Protein AF-A0A7V4EPI2-F1 (afdb_monomer)

Solvent-accessible surface area (backbone atoms only — not comparable to full-atom values): 36894 Å² total; per-residue (Å²): 138,93,73,84,90,75,85,79,84,76,85,52,30,55,74,44,76,36,77,64,45,60,61,44,45,19,70,70,49,56,83,72,74,60,51,23,31,26,38,36,37,37,51,74,43,51,79,69,50,49,53,57,45,43,39,54,25,17,39,75,66,67,20,45,60,53,47,76,43,59,75,68,53,87,70,15,37,59,67,63,22,52,54,42,33,57,54,36,59,75,54,56,45,48,27,40,37,22,39,24,44,56,33,42,45,27,32,43,42,51,24,36,42,16,66,37,57,74,74,45,77,78,88,41,68,70,67,80,88,57,77,56,52,52,31,36,25,30,56,36,55,40,14,73,15,48,41,22,13,26,54,37,62,35,30,37,78,90,80,71,45,76,46,64,35,40,30,78,82,52,30,23,54,26,21,43,47,26,29,69,59,37,40,80,53,52,55,68,54,51,34,19,23,39,28,25,18,46,36,34,12,54,28,14,47,49,12,72,51,47,41,75,69,35,38,54,31,11,43,49,15,36,36,31,37,58,64,15,46,64,48,31,58,76,36,44,74,39,55,63,28,38,36,39,28,38,53,15,6,36,30,6,14,39,12,18,55,55,16,41,40,15,56,23,52,13,40,15,53,24,39,23,75,75,64,67,40,56,55,24,48,32,16,33,58,35,32,30,50,44,47,50,73,36,36,91,84,33,20,66,51,30,25,53,45,14,50,31,57,68,47,86,49,84,93,51,53,46,65,55,24,19,46,48,29,32,50,51,52,42,46,53,37,46,76,50,71,44,60,76,20,40,46,73,59,70,45,56,81,75,46,47,57,59,26,46,66,43,19,78,68,31,76,37,38,77,26,28,75,64,84,73,50,74,70,53,43,50,52,50,46,50,38,44,34,74,39,59,67,61,79,52,92,76,50,80,78,76,61,72,72,67,70,70,76,75,75,84,88,83,92,78,96,80,82,94,76,81,86,79,90,65,97,62,80,73,65,91,60,55,72,69,45,45,53,60,56,50,47,53,45,51,50,59,40,55,68,35,65,75,29,31,53,49,44,39,72,62,42,49,28,40,26,43,34,32,37,51,97,90,45,99,62,65,51,33,40,30,41,38,11,66,78,90,44,78,46,81,27,54,87,66,81,47,79,85,56,60,31,33,44,35,28,36,41,52,50,48,51,29,44,39,65,68,72,46,60,66,69,60,31,40,76,70,58,51,32,42,77,46,63,58,67,68,58,55,62,66,44,48,74,50,50,54,66,40,36,59,52,38,50,50,53,49,52,50,30,74,76,71,44,76,76,68,83,65,74,75,77,69,77,81,44,67,67,55,51,49,52,49,54,48,60,44,49,58,55,45,58,64,36,66,80,26,34,53,55,38,36,73,63,46,51,26,38,28,42,34,31,36,56,96,89,42,96,62,64,50,33,42,36,34,35,21,61,40,90,72,64,43,74,41,70,56,88,66,92,76,76,55,58,30,37,40,38,30,41,51,67,55,52,51,32,43,44,69,68,75,50,59,66,71,61,33,42,75,71,59,58,35,41,74,48,63,54,62,68,63,62,60,67,43,50,78,40,49,53,71,41,39,62,52,40,56,61,50,66,74,74,107

Radius of gyration: 33.92 Å; Cα contacts (8 Å, |Δi|>4): 1256; chains: 1; bounding box: 104×70×61 Å

Foldseek 3Di:
DPDCVDADAQFDAAEAEDAVCLLQVLVVCLVLVFAEEEEQEEVVCVVVVSVVSNQVNNVVSNRHHLYYQYPQDDAAAPVSLLVLLVSCVVSVHQEYEFEEALSRLLSRLQNQQCNQVVNDRDFDEAPRPGQTRAYEYEHLALAQLQLAAQWHWHDYPVVLDITIYGHSNSHHNYYYYHLVSNLPPDLLRLLLRLLNLLQLLLQLLQFPQNDPQLVVLSLQLLLLSLPLSLVCNQHSNPSVSSSSSNSSSNSSNSRCNRRPGALQQLLLVQCCSPPVQPSSLSSLLLRLLLLLVCCVPRLQSLLSSLVSSVHPCVVPDSSLSSNNSSVSSLVSSVLSVGQLAVVSSVQDPVNLVSSLVRSLVDPSHPGRPDRDDSVRSSVSNVCRHVSARRPHPPRDPPDPVVVVVRDDDDDDDDDDDDDDDDPDDAPPDDLVLVCVLVVQLVVVLCPPVQLVVLLLVLLFKEKEWEDDPPDPGTWIWIWGNNPNGTDIDTPPPDDDGQKYKYAYSRLVLCVLLVNDDPVVCCVVVNIPMDHDPVSVVSSCVSCVVSSVVSVVSVVCCVVPNRDDDPDPPPPQALVNLLVLCVVLVVVQLVDCLQLVVLLVLQFWEKEWEDDPPYPGTWIWIWRSVDVSIDIDTDDDPGDGQKYKYAYPVLVLCVLLVVDDPVVCCVVVRIPMDHDVVSVVSSVVSRVVSSVVSVVSVVVD

Structure (mmCIF, N/CA/C/O backbone):
data_AF-A0A7V4EPI2-F1
#
_entry.id   AF-A0A7V4EPI2-F1
#
loop_
_atom_site.group_PDB
_atom_site.id
_atom_site.type_symbol
_atom_site.label_atom_id
_atom_site.label_alt_id
_atom_site.label_comp_id
_atom_site.label_asym_id
_atom_site.label_entity_id
_atom_site.label_seq_id
_atom_site.pdbx_PDB_ins_code
_atom_site.Cartn_x
_atom_site.Cartn_y
_atom_site.Cartn_z
_atom_site.occupancy
_atom_site.B_iso_or_equiv
_atom_site.auth_seq_id
_atom_site.auth_comp_id
_atom_site.auth_asym_id
_atom_site.auth_atom_id
_atom_site.pdbx_PDB_model_num
ATOM 1 N N . MET A 1 1 ? 10.705 19.035 -13.258 1.00 44.31 1 MET A N 1
ATOM 2 C CA . MET A 1 1 ? 9.799 20.156 -12.937 1.00 44.31 1 MET A CA 1
ATOM 3 C C . MET A 1 1 ? 10.474 20.885 -11.796 1.00 44.31 1 MET A C 1
ATOM 5 O O . MET A 1 1 ? 10.461 20.358 -10.695 1.00 44.31 1 MET A O 1
ATOM 9 N N . ASP A 1 2 ? 11.131 22.007 -12.091 1.00 43.03 2 ASP A N 1
ATOM 10 C CA . ASP A 1 2 ? 12.078 22.679 -11.179 1.00 43.03 2 ASP A CA 1
ATOM 11 C C . ASP A 1 2 ? 11.531 23.980 -10.570 1.00 43.03 2 ASP A C 1
ATOM 13 O O . ASP A 1 2 ? 12.292 24.810 -10.086 1.00 43.03 2 ASP A O 1
ATOM 17 N N . THR A 1 3 ? 10.214 24.184 -10.558 1.00 48.16 3 THR A N 1
ATOM 18 C CA . THR A 1 3 ? 9.613 25.374 -9.937 1.00 48.16 3 THR A CA 1
ATOM 19 C C . THR A 1 3 ? 8.324 24.988 -9.218 1.00 48.16 3 THR A C 1
ATOM 21 O O . THR A 1 3 ? 7.244 24.988 -9.806 1.00 48.16 3 THR A O 1
ATOM 24 N N . LEU A 1 4 ? 8.428 24.604 -7.944 1.00 59.19 4 LEU A N 1
ATOM 25 C CA . LEU A 1 4 ? 7.264 24.554 -7.058 1.00 59.19 4 LEU A CA 1
ATOM 26 C C . LEU A 1 4 ? 7.028 25.974 -6.527 1.00 59.19 4 LEU A C 1
ATOM 28 O O . LEU A 1 4 ? 7.555 26.326 -5.476 1.00 59.19 4 LEU A O 1
ATOM 32 N N . ASP A 1 5 ? 6.263 26.787 -7.262 1.00 70.56 5 ASP A N 1
ATOM 33 C CA . ASP A 1 5 ? 5.908 28.144 -6.811 1.00 70.56 5 ASP A CA 1
ATOM 34 C C . ASP A 1 5 ? 4.971 28.103 -5.582 1.00 70.56 5 ASP A C 1
ATOM 36 O O . ASP A 1 5 ? 5.038 28.983 -4.725 1.00 70.56 5 ASP A O 1
ATOM 40 N N . TYR A 1 6 ? 4.136 27.059 -5.446 1.00 81.56 6 TYR A N 1
ATOM 41 C CA . TYR A 1 6 ? 3.324 26.771 -4.255 1.00 81.56 6 TYR A CA 1
ATOM 42 C C . TYR A 1 6 ? 2.793 25.325 -4.278 1.00 81.56 6 TYR A C 1
ATOM 44 O O . TYR A 1 6 ? 2.317 24.860 -5.312 1.00 81.56 6 TYR A O 1
ATOM 52 N N . PHE A 1 7 ? 2.826 24.625 -3.139 1.00 86.81 7 PHE A N 1
ATOM 53 C CA . PHE A 1 7 ? 2.043 23.403 -2.921 1.00 86.81 7 PHE A CA 1
ATOM 54 C C . PHE A 1 7 ? 1.582 23.315 -1.462 1.00 86.81 7 PHE A C 1
ATOM 56 O O . PHE A 1 7 ? 2.270 23.786 -0.555 1.00 86.81 7 PHE A O 1
ATOM 63 N N . GLU A 1 8 ? 0.432 22.683 -1.242 1.00 87.31 8 GLU A N 1
ATOM 64 C CA . GLU A 1 8 ? -0.044 22.276 0.079 1.00 87.31 8 GLU A CA 1
ATOM 65 C C . GLU A 1 8 ? 0.098 20.756 0.202 1.00 87.31 8 GLU A C 1
ATOM 67 O O . GLU A 1 8 ? -0.164 20.022 -0.752 1.00 87.31 8 GLU A O 1
ATOM 72 N N . PHE A 1 9 ? 0.544 20.281 1.367 1.00 91.25 9 PHE A N 1
ATOM 73 C CA . PHE A 1 9 ? 0.585 18.856 1.674 1.00 91.25 9 PHE A CA 1
ATOM 74 C C . PHE A 1 9 ? -0.142 18.572 2.978 1.00 91.25 9 PHE A C 1
ATOM 76 O O . PHE A 1 9 ? 0.299 18.968 4.059 1.00 91.25 9 PHE A O 1
ATOM 83 N N . ILE A 1 10 ? -1.248 17.852 2.873 1.00 90.06 10 ILE A N 1
ATOM 84 C CA . ILE A 1 10 ? -2.094 17.488 3.995 1.00 90.06 10 ILE A CA 1
ATOM 85 C C . ILE A 1 10 ? -1.688 16.085 4.455 1.00 90.06 10 ILE A C 1
ATOM 87 O O . ILE A 1 10 ? -1.816 15.110 3.714 1.00 90.06 10 ILE A O 1
ATOM 91 N N . ALA A 1 11 ? -1.161 16.009 5.682 1.00 81.06 11 ALA A N 1
ATOM 92 C CA . ALA A 1 11 ? -0.516 14.828 6.266 1.00 81.06 11 ALA A CA 1
ATOM 93 C C . ALA A 1 11 ? -1.211 14.342 7.553 1.00 81.06 11 ALA A C 1
ATOM 95 O O . ALA A 1 11 ? -0.583 14.151 8.595 1.00 81.06 11 ALA A O 1
ATOM 96 N N . THR A 1 12 ? -2.526 14.180 7.504 1.00 77.81 12 THR A N 1
ATOM 97 C CA . THR A 1 12 ? -3.340 13.519 8.537 1.00 77.81 12 THR A CA 1
ATOM 98 C C . THR A 1 12 ? -3.816 12.173 7.971 1.00 77.81 12 THR A C 1
ATOM 100 O O . THR A 1 12 ? -3.836 12.031 6.749 1.00 77.81 12 THR A O 1
ATOM 103 N N . PRO A 1 13 ? -4.182 11.147 8.764 1.00 87.94 13 PRO A N 1
ATOM 104 C CA . PRO A 1 13 ? -4.423 11.077 10.213 1.00 87.94 13 PRO A CA 1
ATOM 105 C C . PRO A 1 13 ? -3.184 10.761 11.073 1.00 87.94 13 PRO A C 1
ATOM 107 O O . PRO A 1 13 ? -2.101 10.470 10.574 1.00 87.94 13 PRO A O 1
ATOM 110 N N . ARG A 1 14 ? -3.373 10.696 12.404 1.00 94.88 14 ARG A N 1
ATOM 111 C CA . ARG A 1 14 ? -2.478 9.912 13.276 1.00 94.88 14 ARG A CA 1
ATOM 112 C C . ARG A 1 14 ? -2.595 8.430 12.901 1.00 94.88 14 ARG A C 1
ATOM 114 O O . ARG A 1 14 ? -3.620 7.811 13.185 1.00 94.88 14 ARG A O 1
ATOM 121 N N . THR A 1 15 ? -1.535 7.850 12.352 1.00 96.38 15 THR A N 1
ATOM 122 C CA . THR A 1 15 ? -1.494 6.421 12.015 1.00 96.38 15 THR A CA 1
ATOM 123 C C . THR A 1 15 ? -1.046 5.580 13.211 1.00 96.38 15 THR A C 1
ATOM 125 O O . THR A 1 15 ? -0.020 5.845 13.840 1.00 96.38 15 THR A O 1
ATOM 128 N N . VAL A 1 16 ? -1.826 4.556 13.544 1.00 97.69 16 VAL A N 1
ATOM 129 C CA . VAL A 1 16 ? -1.518 3.532 14.547 1.00 97.69 16 VAL A CA 1
ATOM 130 C C . VAL A 1 16 ? -1.434 2.206 13.816 1.00 97.69 16 VAL A C 1
ATOM 132 O O . VAL A 1 16 ? -2.409 1.792 13.212 1.00 97.69 16 VAL A O 1
ATOM 135 N N . TYR A 1 17 ? -0.291 1.535 13.879 1.00 97.94 17 TYR A N 1
ATOM 136 C CA . TYR A 1 17 ? -0.099 0.230 13.256 1.00 97.94 17 TYR A CA 1
ATOM 137 C C . TYR A 1 17 ? 0.187 -0.829 14.314 1.00 97.94 17 TYR A C 1
ATOM 139 O O . TYR A 1 17 ? 0.906 -0.577 15.286 1.00 97.94 17 TYR A O 1
ATOM 147 N N . GLY A 1 18 ? -0.349 -2.025 14.109 1.00 96.12 18 GLY A N 1
ATOM 148 C CA . GLY A 1 18 ? 0.110 -3.207 14.821 1.00 96.12 18 GLY A CA 1
ATOM 149 C C . GLY A 1 18 ? -0.897 -4.351 14.770 1.00 96.12 18 GLY A C 1
ATOM 150 O O . GLY A 1 18 ? -2.098 -4.098 14.897 1.00 96.12 18 GLY A O 1
ATOM 151 N N . PRO A 1 19 ? -0.434 -5.607 14.657 1.00 96.56 19 PRO A N 1
ATOM 152 C CA . PRO A 1 19 ? -1.297 -6.770 14.814 1.00 96.56 19 PRO A CA 1
ATOM 153 C C . PRO A 1 19 ? -2.019 -6.771 16.167 1.00 96.56 19 PRO A C 1
ATOM 155 O O . PRO A 1 19 ? -1.379 -6.702 17.217 1.00 96.56 19 PRO A O 1
ATOM 158 N N . GLY A 1 20 ? -3.347 -6.878 16.158 1.00 95.88 20 GLY A N 1
ATOM 159 C CA . GLY A 1 20 ? -4.174 -6.812 17.370 1.00 95.88 20 GLY A CA 1
ATOM 160 C C . GLY A 1 20 ? -4.308 -5.402 17.955 1.00 95.88 20 GLY A C 1
ATOM 161 O O . GLY A 1 20 ? -4.715 -5.243 19.107 1.00 95.88 20 GLY A O 1
ATOM 162 N N . SER A 1 21 ? -3.953 -4.355 17.205 1.00 96.81 21 SER A N 1
ATOM 163 C CA . SER A 1 21 ? -4.138 -2.970 17.651 1.00 96.81 21 SER A CA 1
ATOM 164 C C . SER A 1 21 ? -5.609 -2.613 17.884 1.00 9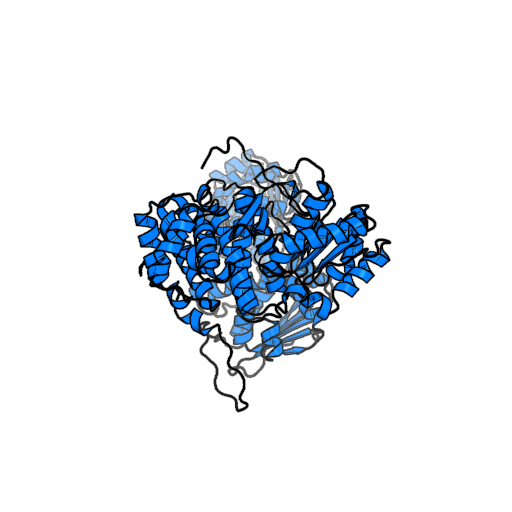6.81 21 SER A C 1
ATOM 166 O O . SER A 1 21 ? -5.870 -1.744 18.724 1.00 96.81 21 SER A O 1
ATOM 168 N N . LEU A 1 22 ? -6.558 -3.323 17.258 1.00 97.69 22 LEU A N 1
ATOM 169 C CA . LEU A 1 22 ? -7.993 -3.125 17.479 1.00 97.69 22 LEU A CA 1
ATOM 170 C C . LEU A 1 22 ? -8.400 -3.321 18.949 1.00 97.69 22 LEU A C 1
ATOM 172 O O . LEU A 1 22 ? -9.226 -2.574 19.468 1.00 97.69 22 LEU A O 1
ATOM 176 N N . GLU A 1 23 ? -7.774 -4.258 19.664 1.00 97.25 23 GLU A N 1
ATOM 177 C CA . GLU A 1 23 ? -8.071 -4.533 21.080 1.00 97.25 23 GLU A CA 1
ATOM 178 C C . GLU A 1 23 ? -7.789 -3.322 21.986 1.00 97.25 23 GLU A C 1
ATOM 180 O O . GLU A 1 23 ? -8.361 -3.183 23.070 1.00 97.25 23 GLU A O 1
ATOM 185 N N . ARG A 1 24 ? -6.930 -2.403 21.530 1.00 95.94 24 ARG A N 1
ATOM 186 C CA . ARG A 1 24 ? -6.535 -1.183 22.245 1.00 95.94 24 ARG A CA 1
ATOM 187 C C . ARG A 1 24 ? -7.193 0.074 21.676 1.00 95.94 24 ARG A C 1
ATOM 189 O O . ARG A 1 24 ? -6.768 1.180 22.021 1.00 95.94 24 ARG A O 1
ATOM 196 N N . ILE A 1 25 ? -8.216 -0.061 20.828 1.00 97.56 25 ILE A N 1
ATOM 197 C CA . ILE A 1 25 ? -8.854 1.080 20.162 1.00 97.56 25 ILE A CA 1
ATOM 198 C C . ILE A 1 25 ? -9.417 2.099 21.161 1.00 97.56 25 ILE A C 1
ATOM 200 O O . ILE A 1 25 ? -9.226 3.297 20.959 1.00 97.56 25 ILE A O 1
ATOM 204 N N . GLY A 1 26 ? -9.990 1.666 22.291 1.00 97.56 26 GLY A N 1
ATOM 205 C CA . GLY A 1 26 ? -10.435 2.580 23.348 1.00 97.56 26 GLY A CA 1
ATOM 206 C C . GLY A 1 26 ? -9.294 3.460 23.858 1.00 97.56 26 GLY A C 1
ATOM 207 O O . GLY A 1 26 ? -9.422 4.684 23.932 1.00 97.56 26 GLY A O 1
ATOM 208 N N . LYS A 1 27 ? -8.121 2.863 24.112 1.00 96.62 27 LYS A N 1
ATOM 209 C CA . LYS A 1 27 ? -6.938 3.597 24.584 1.00 96.62 27 LYS A CA 1
ATOM 210 C C . LYS A 1 27 ? -6.417 4.582 23.546 1.00 96.62 27 LYS A C 1
ATOM 212 O O . LYS A 1 27 ? -5.977 5.681 23.885 1.00 96.62 27 LYS A O 1
ATOM 217 N N . VAL A 1 28 ? -6.472 4.192 22.275 1.00 95.56 28 VAL A N 1
ATOM 218 C CA . VAL A 1 28 ? -6.109 5.048 21.141 1.00 95.56 28 VAL A CA 1
ATOM 219 C C . VAL A 1 28 ? -7.026 6.274 21.070 1.00 95.56 28 VAL A C 1
ATOM 221 O O . VAL A 1 28 ? -6.524 7.374 20.819 1.00 95.56 28 VAL A O 1
ATOM 224 N N . CYS A 1 29 ? -8.319 6.095 21.356 1.00 96.94 29 CYS A N 1
ATOM 225 C CA . CYS A 1 29 ? -9.355 7.126 21.275 1.00 96.94 29 CYS A CA 1
ATOM 226 C C . CYS A 1 29 ? -9.435 8.040 22.503 1.00 96.94 29 CYS A C 1
ATOM 228 O O . CYS A 1 29 ? -9.909 9.163 22.377 1.00 96.94 29 CYS A O 1
ATOM 230 N N . GLN A 1 30 ? -8.929 7.620 23.666 1.00 94.00 30 GLN A N 1
ATOM 231 C CA . GLN A 1 30 ? -9.030 8.373 24.927 1.00 94.00 30 GLN A CA 1
ATOM 232 C C . GLN A 1 30 ? -8.596 9.846 24.811 1.00 94.00 30 GLN A C 1
ATOM 234 O O . GLN A 1 30 ? -9.195 10.726 25.426 1.00 94.00 30 GLN A O 1
ATOM 239 N N . ARG A 1 31 ? -7.562 10.135 24.008 1.00 90.81 31 ARG A N 1
ATOM 240 C CA . ARG A 1 31 ? -7.035 11.499 23.821 1.00 90.81 31 ARG A CA 1
ATOM 241 C C . ARG A 1 31 ? -7.936 12.411 22.979 1.00 90.81 31 ARG A C 1
ATOM 243 O O . ARG A 1 31 ? -7.674 13.606 22.938 1.00 90.81 31 ARG A O 1
ATOM 250 N N . LEU A 1 32 ? -8.963 11.871 22.320 1.00 94.50 32 LEU A N 1
ATOM 251 C CA . LEU A 1 32 ? -9.921 12.649 21.528 1.00 94.50 32 LEU A CA 1
ATOM 252 C C . LEU A 1 32 ? -10.940 13.394 22.406 1.00 94.50 32 LEU A C 1
ATOM 254 O O . LEU A 1 32 ? -11.587 14.314 21.925 1.00 94.50 32 LEU A O 1
ATOM 258 N N . GLY A 1 33 ? -11.079 13.024 23.687 1.00 93.81 33 GLY A N 1
ATOM 259 C CA . GLY A 1 33 ? -11.971 13.706 24.637 1.00 93.81 33 GLY A CA 1
ATOM 260 C C . GLY A 1 33 ? -13.467 13.409 24.463 1.00 93.81 33 GLY A C 1
ATOM 261 O O . GLY A 1 33 ? -14.280 13.956 25.204 1.00 93.81 33 GLY A O 1
ATOM 262 N N . CYS A 1 34 ? -13.822 12.530 23.527 1.00 95.62 34 CYS A N 1
ATOM 263 C CA . CYS A 1 34 ? -15.186 12.092 23.236 1.00 95.62 34 CYS A CA 1
ATOM 264 C C . CYS A 1 34 ? -15.702 11.065 24.262 1.00 95.62 34 CYS A C 1
ATOM 266 O O . CYS A 1 34 ? -14.928 10.487 25.033 1.00 95.62 34 CYS A O 1
ATOM 268 N N . LYS A 1 35 ? -17.020 10.852 24.303 1.00 96.75 35 LYS A N 1
ATOM 269 C CA . LYS A 1 35 ? -17.713 9.985 25.275 1.00 96.75 35 LYS A CA 1
ATOM 270 C C . LYS A 1 35 ? -18.731 9.037 24.660 1.00 96.75 35 LYS A C 1
ATOM 272 O O . LYS A 1 35 ? -19.062 8.040 25.298 1.00 96.75 35 LYS A O 1
ATOM 277 N N . LYS A 1 36 ? -19.237 9.336 23.469 1.00 97.94 36 LYS A N 1
ATOM 278 C CA . LYS A 1 36 ? -20.330 8.616 22.813 1.00 97.94 36 LYS A CA 1
ATOM 279 C C . LYS A 1 36 ? -19.907 8.187 21.404 1.00 97.94 36 LYS A C 1
ATOM 281 O O . LYS A 1 36 ? -20.398 8.759 20.425 1.00 97.94 36 LYS A O 1
ATOM 286 N N . PRO A 1 37 ? -19.011 7.190 21.283 1.00 98.38 37 PRO A N 1
ATOM 287 C CA . PRO A 1 37 ? -18.646 6.643 19.988 1.00 98.38 37 PRO A CA 1
ATOM 288 C C . PRO A 1 37 ? -19.827 5.949 19.326 1.00 98.38 37 PRO A C 1
ATOM 290 O O . PRO A 1 37 ? -20.498 5.127 19.946 1.00 98.38 37 PRO A O 1
ATOM 293 N N . PHE A 1 38 ? -20.038 6.247 18.050 1.00 98.81 38 PHE A N 1
ATOM 294 C CA . PHE A 1 38 ? -20.981 5.533 17.201 1.00 98.81 38 PHE A CA 1
ATOM 295 C C . PHE A 1 38 ? -20.210 4.677 16.194 1.00 98.81 38 PHE A C 1
ATOM 297 O O . PHE A 1 38 ? -19.299 5.159 15.512 1.00 98.81 38 PHE A O 1
ATOM 304 N N . LEU A 1 39 ? -20.537 3.390 16.152 1.00 98.69 39 LEU A N 1
ATOM 305 C CA . LEU A 1 39 ? -19.824 2.396 15.362 1.00 98.69 39 LEU A CA 1
ATOM 306 C C . LEU A 1 39 ? -20.445 2.289 13.965 1.00 98.69 39 LEU A C 1
ATOM 308 O O . LEU A 1 39 ? -21.650 2.129 13.825 1.00 98.69 39 LEU A O 1
ATOM 312 N N . VAL A 1 40 ? -19.623 2.349 12.925 1.00 98.75 40 VAL A N 1
ATOM 313 C CA . VAL A 1 40 ? -19.994 2.067 11.536 1.00 98.75 40 VAL A CA 1
ATOM 314 C C . VAL A 1 40 ? -19.200 0.839 11.114 1.00 98.75 40 VAL A C 1
ATOM 316 O O . VAL A 1 40 ? -17.976 0.903 11.026 1.00 98.75 40 VAL A O 1
ATOM 319 N N . ILE A 1 41 ? -19.859 -0.300 10.927 1.00 98.12 41 ILE A N 1
ATOM 320 C CA . ILE A 1 41 ? -19.158 -1.580 10.793 1.00 98.12 41 ILE A CA 1
ATOM 321 C C . ILE A 1 41 ? -19.787 -2.493 9.746 1.00 98.12 41 ILE A C 1
ATOM 323 O O . ILE A 1 41 ? -21.002 -2.719 9.721 1.00 98.12 41 ILE A O 1
ATOM 327 N N . ASP A 1 42 ? -18.927 -3.058 8.900 1.00 94.69 42 ASP A N 1
ATOM 328 C CA . ASP A 1 42 ? -19.321 -4.060 7.917 1.00 94.69 42 ASP A CA 1
ATOM 329 C C . ASP A 1 42 ? -19.896 -5.310 8.593 1.00 94.69 42 ASP A C 1
ATOM 331 O O . ASP A 1 42 ? -19.356 -5.824 9.578 1.00 94.69 42 ASP A O 1
ATOM 335 N N . ARG A 1 43 ? -20.990 -5.836 8.029 1.00 94.00 43 ARG A N 1
ATOM 336 C CA . ARG A 1 43 ? -21.769 -6.926 8.637 1.00 94.00 43 ARG A CA 1
ATOM 337 C C . ARG A 1 43 ? -20.935 -8.176 8.923 1.00 94.00 43 ARG A C 1
ATOM 339 O O . ARG A 1 43 ? -21.087 -8.786 9.975 1.00 94.00 43 ARG A O 1
ATOM 346 N N . VAL A 1 44 ? -19.988 -8.492 8.040 1.00 92.06 44 VAL A N 1
ATOM 347 C CA . VAL A 1 44 ? -19.073 -9.633 8.199 1.00 92.06 44 VAL A CA 1
ATOM 348 C C . VAL A 1 44 ? -18.259 -9.569 9.500 1.00 92.06 44 VAL A C 1
ATOM 350 O O . VAL A 1 44 ? -17.964 -10.605 10.091 1.00 92.06 44 VAL A O 1
ATOM 353 N N . PHE A 1 45 ? -17.936 -8.370 9.993 1.00 95.06 45 PHE A N 1
ATOM 354 C CA . PHE A 1 45 ? -17.179 -8.192 11.234 1.00 95.06 45 PHE A CA 1
ATOM 355 C C . PHE A 1 45 ? -18.068 -8.215 12.477 1.00 95.06 45 PHE A C 1
ATOM 357 O O . PHE A 1 45 ? -17.612 -8.657 13.532 1.00 95.06 45 PHE A O 1
ATOM 364 N N . VAL A 1 46 ? -19.336 -7.814 12.351 1.00 95.81 46 VAL A N 1
ATOM 365 C CA . VAL A 1 46 ? -20.355 -8.026 13.394 1.00 95.81 46 VAL A CA 1
ATOM 366 C C . VAL A 1 46 ? -20.603 -9.520 13.581 1.00 95.81 46 VAL A C 1
ATOM 368 O O . VAL A 1 46 ? -20.533 -10.028 14.696 1.00 95.81 46 VAL A O 1
ATOM 371 N N . ASP A 1 47 ? -20.808 -10.250 12.485 1.00 94.19 47 ASP A N 1
ATOM 372 C CA . ASP A 1 47 ? -21.047 -11.695 12.527 1.00 94.19 47 ASP A CA 1
ATOM 373 C C . ASP A 1 47 ? -19.829 -12.458 13.097 1.00 94.19 47 ASP A C 1
ATOM 375 O O . ASP A 1 47 ? -19.984 -13.497 13.739 1.00 94.19 47 ASP A O 1
ATOM 379 N N . ALA A 1 48 ? -18.618 -11.907 12.936 1.00 93.88 48 ALA A N 1
ATOM 380 C CA . ALA A 1 48 ? -17.381 -12.407 13.541 1.00 93.88 48 ALA A CA 1
ATOM 381 C C . ALA A 1 48 ? -17.151 -11.959 15.006 1.00 93.88 48 ALA A C 1
ATOM 383 O O . ALA A 1 48 ? -16.141 -12.332 15.604 1.00 93.88 48 ALA A O 1
ATOM 384 N N . GLY A 1 49 ? -18.044 -11.155 15.596 1.00 96.44 49 GLY A N 1
ATOM 385 C CA . GLY A 1 49 ? -17.945 -10.665 16.979 1.00 96.44 49 GLY A CA 1
ATOM 386 C C . GLY A 1 49 ? -16.902 -9.563 17.204 1.00 96.44 49 GLY A C 1
ATOM 387 O O . GLY A 1 49 ? -16.482 -9.323 18.340 1.00 96.44 49 GLY A O 1
ATOM 388 N N . THR A 1 50 ? -16.452 -8.907 16.133 1.00 96.94 50 THR A N 1
ATOM 389 C CA . THR A 1 50 ? -15.434 -7.841 16.180 1.00 96.94 50 THR A CA 1
ATOM 390 C C . THR A 1 50 ? -15.989 -6.553 16.796 1.00 96.94 50 THR A C 1
ATOM 392 O O . THR A 1 50 ? -15.271 -5.836 17.495 1.00 96.94 50 THR A O 1
ATOM 395 N N . ASP A 1 51 ? -17.281 -6.288 16.603 1.00 97.19 51 ASP A N 1
ATOM 396 C CA . ASP A 1 51 ? -18.043 -5.233 17.280 1.00 97.19 51 ASP A CA 1
ATOM 397 C C . ASP A 1 51 ? -17.881 -5.309 18.807 1.00 97.19 51 ASP A C 1
ATOM 399 O O . ASP A 1 51 ? -17.536 -4.314 19.444 1.00 97.19 51 ASP A O 1
ATOM 403 N N . LYS A 1 52 ? -17.981 -6.508 19.390 1.00 98.12 52 LYS A N 1
ATOM 404 C CA . LYS A 1 52 ? -17.835 -6.714 20.841 1.00 98.12 52 LYS A CA 1
ATOM 405 C C . LYS A 1 52 ? -16.431 -6.414 21.357 1.00 98.12 52 LYS A C 1
ATOM 407 O O . LYS A 1 52 ? -16.274 -5.982 22.500 1.00 98.12 52 LYS A O 1
ATOM 412 N N . ILE A 1 53 ? -15.401 -6.639 20.538 1.00 97.81 53 ILE A N 1
ATOM 413 C CA . ILE A 1 53 ? -14.013 -6.283 20.877 1.00 97.81 53 ILE A CA 1
ATOM 414 C C . ILE A 1 53 ? -13.897 -4.760 21.001 1.00 97.81 53 ILE A C 1
ATOM 416 O O . ILE A 1 53 ? -13.342 -4.260 21.984 1.00 97.81 53 ILE A O 1
ATOM 420 N N . ILE A 1 54 ? -14.469 -4.030 20.039 1.00 98.12 54 ILE A N 1
ATOM 421 C CA . ILE A 1 54 ? -14.495 -2.565 20.035 1.00 98.12 54 ILE A CA 1
ATOM 422 C C . ILE A 1 54 ? -15.296 -2.045 21.230 1.00 98.12 54 ILE A C 1
ATOM 424 O O . ILE A 1 54 ? -14.777 -1.229 21.990 1.00 98.12 54 ILE A O 1
ATOM 428 N N . GLU A 1 55 ? -16.514 -2.548 21.443 1.00 98.31 55 GLU A N 1
ATOM 429 C CA . GLU A 1 55 ? -17.383 -2.162 22.561 1.00 98.31 55 GLU A CA 1
ATOM 430 C C . GLU A 1 55 ? -16.687 -2.342 23.911 1.00 98.31 55 GLU A C 1
ATOM 432 O O . GLU A 1 55 ? -16.658 -1.417 24.725 1.00 98.31 55 GLU A O 1
ATOM 437 N N . LYS A 1 56 ? -16.061 -3.505 24.133 1.00 98.44 56 LYS A N 1
ATOM 438 C CA . LYS A 1 56 ? -15.315 -3.798 25.362 1.00 98.44 56 LYS A CA 1
ATOM 439 C C . LYS A 1 56 ? -14.135 -2.843 25.549 1.00 98.44 56 LYS A C 1
ATOM 441 O O . LYS A 1 56 ? -13.948 -2.319 26.648 1.00 98.44 56 LYS A O 1
ATOM 446 N N . SER A 1 57 ? -13.342 -2.624 24.500 1.00 98.12 57 SER A N 1
ATOM 447 C CA . SER A 1 57 ? -12.171 -1.737 24.541 1.00 98.12 57 SER A CA 1
ATOM 448 C C . SER A 1 57 ? -12.573 -0.288 24.839 1.00 98.12 57 SER A C 1
ATOM 450 O O . SER A 1 57 ? -11.968 0.375 25.678 1.00 98.12 57 SER A O 1
ATOM 452 N N . MET A 1 58 ? -13.639 0.190 24.199 1.00 98.12 58 MET A N 1
ATOM 453 C CA . MET A 1 58 ? -14.177 1.539 24.369 1.00 98.12 58 MET A CA 1
ATOM 454 C C . MET A 1 58 ? -14.798 1.754 25.757 1.00 98.12 58 MET A C 1
ATOM 456 O O . MET A 1 58 ? -14.521 2.759 26.418 1.00 98.12 58 MET A O 1
ATOM 460 N N . ALA A 1 59 ? -15.579 0.788 26.249 1.00 97.81 59 ALA A N 1
ATOM 461 C CA . ALA A 1 59 ? -16.180 0.842 27.580 1.00 97.81 59 ALA A CA 1
ATOM 462 C C . ALA A 1 59 ? -15.127 0.885 28.700 1.00 97.81 59 ALA A C 1
ATOM 464 O O . ALA A 1 59 ? -15.311 1.612 29.677 1.00 97.81 59 ALA A O 1
ATOM 465 N N . ALA A 1 60 ? -14.003 0.174 28.543 1.00 97.75 60 ALA A N 1
ATOM 466 C CA . ALA A 1 60 ? -12.902 0.176 29.511 1.00 97.75 60 ALA A CA 1
ATOM 467 C C . ALA A 1 60 ? -12.273 1.568 29.719 1.00 97.75 60 ALA A C 1
ATOM 469 O O . ALA A 1 60 ? -11.744 1.850 30.791 1.00 97.75 60 ALA A O 1
ATOM 470 N N . GLU A 1 61 ? -12.376 2.458 28.730 1.00 97.88 61 GLU A N 1
ATOM 471 C CA . GLU A 1 61 ? -11.891 3.842 28.811 1.00 97.88 61 GLU A CA 1
ATOM 472 C C . GLU A 1 61 ? -13.026 4.855 29.079 1.00 97.88 61 GLU A C 1
ATOM 474 O O . GLU A 1 61 ? -12.837 6.067 28.945 1.00 97.88 61 GLU A O 1
ATOM 479 N N . GLY A 1 62 ? -14.213 4.376 29.473 1.00 96.88 62 GLY A N 1
ATOM 480 C CA . GLY A 1 62 ? -15.365 5.214 29.815 1.00 96.88 62 GLY A CA 1
ATOM 481 C C . GLY A 1 62 ? -16.053 5.862 28.609 1.00 96.88 62 GLY A C 1
ATOM 482 O O . GLY A 1 62 ? -16.598 6.959 28.745 1.00 96.88 62 GLY A O 1
ATOM 483 N N . MET A 1 63 ? -16.002 5.211 27.443 1.00 97.88 63 MET A N 1
ATOM 484 C CA . MET A 1 63 ? -16.621 5.654 26.186 1.00 97.88 63 MET A CA 1
ATOM 485 C C . MET A 1 63 ? -17.535 4.555 25.609 1.00 97.88 63 MET A C 1
ATOM 487 O O . MET A 1 63 ? -17.248 4.039 24.536 1.00 97.88 63 MET A O 1
ATOM 491 N N . PRO A 1 64 ? -18.594 4.102 26.303 1.00 97.69 64 PRO A N 1
ATOM 492 C CA . PRO A 1 64 ? -19.444 3.029 25.782 1.00 97.69 64 PRO A CA 1
ATOM 493 C C . PRO A 1 64 ? -20.042 3.406 24.417 1.00 97.69 64 PRO A C 1
ATOM 495 O O . PRO A 1 64 ? -20.502 4.534 24.229 1.00 97.69 64 PRO A O 1
ATOM 498 N N . VAL A 1 65 ? -20.046 2.456 23.475 1.00 98.38 65 VAL A N 1
ATOM 499 C CA . VAL A 1 65 ? -20.634 2.650 22.140 1.00 98.38 65 VAL A CA 1
ATOM 500 C C . VAL A 1 65 ? -22.114 3.014 22.283 1.00 98.38 65 VAL A C 1
ATOM 502 O O . VAL A 1 65 ? -22.867 2.320 22.962 1.00 98.38 65 VAL A O 1
ATOM 505 N N . CYS A 1 66 ? -22.519 4.137 21.685 1.00 98.25 66 CYS A N 1
ATOM 506 C CA . CYS A 1 66 ? -23.861 4.709 21.832 1.00 98.25 66 CYS A CA 1
ATOM 507 C C . CYS A 1 66 ? -24.851 4.226 20.761 1.00 98.25 66 CYS A C 1
ATOM 509 O O . CYS A 1 66 ? -26.057 4.411 20.908 1.00 98.25 66 CYS A O 1
ATOM 511 N N . GLY A 1 67 ? -24.346 3.600 19.699 1.00 98.12 67 GLY A N 1
ATOM 512 C CA . GLY A 1 67 ? -25.125 3.017 18.617 1.00 98.12 67 GLY A CA 1
ATOM 513 C C . GLY A 1 67 ? -24.216 2.431 17.541 1.00 98.12 67 GLY A C 1
ATOM 514 O O . GLY A 1 67 ? -23.026 2.749 17.485 1.00 98.12 67 GLY A O 1
ATOM 515 N N . THR A 1 68 ? -24.797 1.583 16.695 1.00 98.25 68 THR A N 1
ATOM 516 C CA . THR A 1 68 ? -24.081 0.882 15.629 1.00 98.25 68 THR A CA 1
ATOM 517 C C . THR A 1 68 ? -24.888 0.934 14.339 1.00 98.25 68 THR A C 1
ATOM 519 O O . THR A 1 68 ? -26.049 0.526 14.313 1.00 98.25 68 THR A O 1
ATOM 522 N N . LEU A 1 69 ? -24.257 1.390 13.260 1.00 98.38 69 LEU A N 1
ATOM 523 C CA . LEU A 1 69 ? -24.729 1.242 11.892 1.00 98.38 69 LEU A CA 1
ATOM 524 C C . LEU A 1 69 ? -24.022 0.052 11.241 1.00 98.38 69 LEU A C 1
ATOM 526 O O . LEU A 1 69 ? -22.796 -0.052 11.262 1.00 98.38 69 LEU A O 1
ATOM 530 N N . THR A 1 70 ? -24.815 -0.819 10.630 1.00 95.94 70 THR A N 1
ATOM 531 C CA . THR A 1 70 ? -24.344 -1.970 9.858 1.00 95.94 70 THR A CA 1
ATOM 532 C C . THR A 1 70 ? -25.140 -2.097 8.556 1.00 95.94 70 THR A C 1
ATOM 534 O O . THR A 1 70 ? -25.925 -1.206 8.221 1.00 95.94 70 THR A O 1
ATOM 537 N N . ASP A 1 71 ? -24.929 -3.194 7.827 1.00 91.88 71 ASP A N 1
ATOM 538 C CA . ASP A 1 71 ? -25.524 -3.480 6.519 1.00 91.88 71 ASP A CA 1
ATOM 539 C C . ASP A 1 71 ? -25.171 -2.405 5.467 1.00 91.88 71 ASP A C 1
ATOM 541 O O . ASP A 1 71 ? -26.018 -1.966 4.685 1.00 91.88 71 ASP A O 1
ATOM 545 N N . ILE A 1 72 ? -23.903 -1.965 5.461 1.00 94.75 72 ILE A N 1
ATOM 546 C CA . ILE A 1 72 ? -23.376 -1.028 4.463 1.00 94.75 72 ILE A CA 1
ATOM 547 C C . ILE A 1 72 ? -23.350 -1.717 3.083 1.00 94.75 72 ILE A C 1
ATOM 549 O O . ILE A 1 72 ? -22.785 -2.805 2.950 1.00 94.75 72 ILE A O 1
ATOM 553 N N . PRO A 1 73 ? -23.962 -1.123 2.041 1.00 89.19 73 PRO A N 1
ATOM 554 C CA . PRO A 1 73 ? -23.929 -1.683 0.700 1.00 89.19 73 PRO A CA 1
ATOM 555 C C . PRO A 1 73 ? -22.541 -1.518 0.055 1.00 89.19 73 PRO A C 1
ATOM 557 O O . PRO A 1 73 ? -21.835 -0.544 0.337 1.00 89.19 73 PRO A O 1
ATOM 560 N N . PRO A 1 74 ? -22.163 -2.409 -0.881 1.00 82.12 74 PRO A N 1
ATOM 561 C CA . PRO A 1 74 ? -21.068 -2.131 -1.803 1.00 82.12 74 PRO A CA 1
ATOM 562 C C . PRO A 1 74 ? -21.356 -0.830 -2.558 1.00 82.12 74 PRO A C 1
ATOM 564 O O . PRO A 1 74 ? -22.471 -0.656 -3.047 1.00 82.12 74 PRO A O 1
ATOM 567 N N . ASP A 1 75 ? -20.359 0.051 -2.672 1.00 79.12 75 ASP A N 1
ATOM 568 C CA . ASP A 1 75 ? -20.538 1.433 -3.137 1.00 79.12 75 ASP A CA 1
ATOM 569 C C . ASP A 1 75 ? -21.548 2.211 -2.264 1.00 79.12 75 ASP A C 1
ATOM 571 O O . ASP A 1 75 ? -22.710 2.372 -2.642 1.00 79.12 75 ASP A O 1
ATOM 575 N N . SER A 1 76 ? -21.069 2.706 -1.110 1.00 87.12 76 SER A N 1
ATOM 576 C CA . SER A 1 76 ? -21.778 3.600 -0.171 1.00 87.12 76 SER A CA 1
ATOM 577 C C . SER A 1 76 ? -22.759 4.542 -0.869 1.00 87.12 76 SER A C 1
ATOM 579 O O . SER A 1 76 ? -22.415 5.138 -1.889 1.00 87.12 76 SER A O 1
ATOM 581 N N . ASP A 1 77 ? -23.955 4.730 -0.311 1.00 91.81 77 ASP A N 1
ATOM 582 C CA . ASP A 1 77 ? -25.004 5.554 -0.913 1.00 91.81 77 ASP A CA 1
ATOM 583 C C . ASP A 1 77 ? -25.619 6.580 0.055 1.00 91.81 77 ASP A C 1
ATOM 585 O O . ASP A 1 77 ? -25.417 6.544 1.269 1.00 91.81 77 ASP A O 1
ATOM 589 N N . LEU A 1 78 ? -26.372 7.535 -0.497 1.00 92.62 78 LEU A N 1
ATOM 590 C CA . LEU A 1 78 ? -27.021 8.588 0.293 1.00 92.62 78 LEU A CA 1
ATOM 591 C C . LEU A 1 78 ? -28.062 8.053 1.294 1.00 92.62 78 LEU A C 1
ATOM 593 O O . LEU A 1 78 ? -28.277 8.676 2.336 1.00 92.62 78 LEU A O 1
ATOM 597 N N . GLU A 1 79 ? -28.705 6.919 1.004 1.00 93.69 79 GLU A N 1
ATOM 598 C CA . GLU A 1 79 ? -29.765 6.349 1.846 1.00 93.69 79 GLU A CA 1
ATOM 599 C C . GLU A 1 79 ? -29.169 5.782 3.139 1.00 93.69 79 GLU A C 1
ATOM 601 O O . GLU A 1 79 ? -29.645 6.103 4.233 1.00 93.69 79 GLU A O 1
ATOM 606 N N . ILE A 1 80 ? -28.094 4.989 3.034 1.00 95.69 80 ILE A N 1
ATOM 607 C CA . ILE A 1 80 ? -27.419 4.408 4.203 1.00 95.69 80 ILE A CA 1
ATOM 608 C C . ILE A 1 80 ? -26.781 5.491 5.077 1.00 95.69 80 ILE A C 1
ATOM 610 O O . ILE A 1 80 ? -26.842 5.404 6.304 1.00 95.69 80 ILE A O 1
ATOM 614 N N . ILE A 1 81 ? -26.237 6.545 4.463 1.00 96.50 81 ILE A N 1
ATOM 615 C CA . ILE A 1 81 ? -25.649 7.680 5.181 1.00 96.50 81 ILE A CA 1
ATOM 616 C C . ILE A 1 81 ? -26.727 8.459 5.938 1.00 96.50 81 ILE A C 1
ATOM 618 O O . ILE A 1 81 ? -26.547 8.746 7.121 1.00 96.50 81 ILE A O 1
ATOM 622 N N . SER A 1 82 ? -27.862 8.750 5.295 1.00 95.56 82 SER A N 1
ATOM 623 C CA . SER A 1 82 ? -28.977 9.466 5.933 1.00 95.56 82 SER A CA 1
ATOM 624 C C . SER A 1 82 ? -29.551 8.676 7.111 1.00 95.56 82 SER A C 1
ATOM 626 O O . SER A 1 82 ? -29.718 9.223 8.200 1.00 95.56 82 SER A O 1
ATOM 628 N N . LYS A 1 83 ? -29.748 7.362 6.937 1.00 96.19 83 LYS A N 1
ATOM 629 C CA . LYS A 1 83 ? -30.154 6.449 8.017 1.00 96.19 83 LYS A CA 1
ATOM 630 C C . LYS A 1 83 ? -29.145 6.449 9.168 1.00 96.19 83 LYS A C 1
ATOM 632 O O . LYS A 1 83 ? -29.532 6.524 10.333 1.00 96.19 83 LYS A O 1
ATOM 637 N N . GLY A 1 84 ? -27.854 6.368 8.849 1.00 97.50 84 GLY A N 1
ATOM 638 C CA . GLY A 1 84 ? -26.778 6.459 9.830 1.00 97.50 84 GLY A CA 1
ATOM 639 C C . GLY A 1 84 ? -26.808 7.770 10.609 1.00 97.50 84 GLY A C 1
ATOM 640 O O . GLY A 1 84 ? -26.621 7.764 11.824 1.00 97.50 84 GLY A O 1
ATOM 641 N N . TYR A 1 85 ? -27.080 8.883 9.923 1.00 97.88 85 TYR A N 1
ATOM 642 C CA . TYR A 1 85 ? -27.138 10.215 10.519 1.00 97.88 85 TYR A CA 1
ATOM 643 C C . TYR A 1 85 ? -28.264 10.320 11.535 1.00 97.88 85 TYR A C 1
ATOM 645 O O . TYR A 1 85 ? -28.013 10.751 12.658 1.00 97.88 85 TYR A O 1
ATOM 653 N N . GLU A 1 86 ? -29.468 9.872 11.187 1.00 97.31 86 GLU A N 1
ATOM 654 C CA . GLU A 1 86 ? -30.605 9.874 12.111 1.00 97.31 86 GLU A CA 1
ATOM 655 C C . GLU A 1 86 ? -30.293 9.082 13.387 1.00 97.31 86 GLU A C 1
ATOM 657 O O . GLU A 1 86 ? -30.532 9.566 14.494 1.00 97.31 86 GLU A O 1
ATOM 662 N N . GLN A 1 87 ? -29.688 7.897 13.247 1.00 98.19 87 GLN A N 1
ATOM 663 C CA . GLN A 1 87 ? -29.311 7.047 14.379 1.00 98.19 87 GLN A CA 1
ATOM 664 C C . GLN A 1 87 ? -28.215 7.681 15.244 1.00 98.19 87 GLN A C 1
ATOM 666 O O . GLN A 1 87 ? -28.350 7.745 16.468 1.00 98.19 87 GLN A O 1
ATOM 671 N N . ALA A 1 88 ? -27.141 8.172 14.623 1.00 98.19 88 ALA A N 1
ATOM 672 C CA . ALA A 1 88 ? -26.011 8.767 15.327 1.00 98.19 88 ALA A CA 1
ATOM 673 C C . ALA A 1 88 ? -26.396 10.087 16.015 1.00 98.19 88 ALA A C 1
ATOM 675 O O . ALA A 1 88 ? -26.022 10.318 17.166 1.00 98.19 88 ALA A O 1
ATOM 676 N N . ALA A 1 89 ? -27.190 10.930 15.350 1.00 97.69 89 ALA A N 1
ATOM 677 C CA . ALA A 1 89 ? -27.693 12.176 15.916 1.00 97.69 89 ALA A CA 1
ATOM 678 C C . ALA A 1 89 ? -28.644 11.912 17.094 1.00 97.69 89 ALA A C 1
ATOM 680 O O . ALA A 1 89 ? -28.491 12.536 18.144 1.00 97.69 89 ALA A O 1
ATOM 681 N N . ALA A 1 90 ? -29.569 10.951 16.968 1.00 97.69 90 ALA A N 1
ATOM 682 C CA . ALA A 1 90 ? -30.477 10.571 18.053 1.00 97.69 90 ALA A CA 1
ATOM 683 C C . ALA A 1 90 ? -29.736 9.994 19.274 1.00 97.69 90 ALA A C 1
ATOM 685 O O . ALA A 1 90 ? -30.108 10.279 20.413 1.00 97.69 90 ALA A O 1
ATOM 686 N N . ALA A 1 91 ? -28.659 9.234 19.055 1.00 97.75 91 ALA A N 1
ATOM 687 C CA . ALA A 1 91 ? -27.792 8.730 20.124 1.00 97.75 91 ALA A CA 1
ATOM 688 C C . ALA A 1 91 ? -26.911 9.828 20.766 1.00 97.75 91 ALA A C 1
ATOM 690 O O . ALA A 1 91 ? -26.335 9.636 21.846 1.00 97.75 91 ALA A O 1
ATOM 691 N N . GLY A 1 92 ? -26.813 10.999 20.127 1.00 97.38 92 GLY A N 1
ATOM 692 C CA . GLY A 1 92 ? -25.928 12.089 20.528 1.00 97.38 92 GLY A CA 1
ATOM 693 C C . GLY A 1 92 ? -24.454 11.731 20.351 1.00 97.38 92 GLY A C 1
ATOM 694 O O . GLY A 1 92 ? -23.660 12.010 21.249 1.00 97.38 92 GLY A O 1
ATOM 695 N N . ALA A 1 93 ? -24.114 11.060 19.249 1.00 98.31 93 ALA A N 1
ATOM 696 C CA . ALA A 1 93 ? -22.752 10.657 18.927 1.00 98.31 93 ALA A CA 1
ATOM 697 C C . ALA A 1 93 ? -21.810 11.867 18.831 1.00 98.31 93 ALA A C 1
ATOM 699 O O . ALA A 1 93 ? -22.119 12.852 18.160 1.00 98.31 93 ALA A O 1
ATOM 700 N N . ASP A 1 94 ? -20.647 11.777 19.477 1.00 97.56 94 ASP A N 1
ATOM 701 C CA . ASP A 1 94 ? -19.611 12.822 19.470 1.00 97.56 94 ASP A CA 1
ATOM 702 C C . ASP A 1 94 ? -18.304 12.375 18.792 1.00 97.56 94 ASP A C 1
ATOM 704 O O . ASP A 1 94 ? -17.381 13.174 18.632 1.00 97.56 94 ASP A O 1
ATOM 708 N N . MET A 1 95 ? -18.240 11.116 18.353 1.00 98.06 95 MET A N 1
ATOM 709 C CA . MET A 1 95 ? -17.200 10.566 17.487 1.00 98.06 95 MET A CA 1
ATOM 710 C C . MET A 1 95 ? -17.730 9.368 16.696 1.00 98.06 95 MET A C 1
ATOM 712 O O . MET A 1 95 ? -18.692 8.710 17.102 1.00 98.06 95 MET A O 1
ATOM 716 N N . LEU A 1 96 ? -17.049 9.048 15.600 1.00 98.75 96 LEU A N 1
ATOM 717 C CA . LEU A 1 96 ? -17.308 7.860 14.794 1.00 98.75 96 LEU A CA 1
ATOM 718 C C . LEU A 1 96 ? -16.126 6.892 14.851 1.00 98.75 96 LEU A C 1
ATOM 720 O O . LEU A 1 96 ? -14.964 7.302 14.796 1.00 98.75 96 LEU A O 1
ATOM 724 N N . VAL A 1 97 ? -16.433 5.600 14.903 1.00 98.69 97 VAL A N 1
ATOM 725 C CA . VAL A 1 97 ? -15.473 4.505 14.720 1.00 98.69 97 VAL A CA 1
ATOM 726 C C . VAL A 1 97 ? -15.934 3.711 13.512 1.00 98.69 97 VAL A C 1
ATOM 728 O O . VAL A 1 97 ? -17.039 3.186 13.531 1.00 98.69 97 VAL A O 1
ATOM 731 N N . ALA A 1 98 ? -15.124 3.641 12.462 1.00 98.62 98 ALA A N 1
ATOM 732 C CA . ALA A 1 98 ? -15.470 2.955 11.224 1.00 98.62 98 ALA A CA 1
ATOM 733 C C . ALA A 1 98 ? -14.570 1.737 11.019 1.00 98.62 98 ALA A C 1
ATOM 735 O O . ALA A 1 98 ? -13.351 1.892 11.016 1.00 98.62 98 ALA A O 1
ATOM 736 N N . LEU A 1 99 ? -15.148 0.550 10.830 1.00 98.50 99 LEU A N 1
ATOM 737 C CA . LEU A 1 99 ? -14.420 -0.689 10.554 1.00 98.50 99 LEU A CA 1
ATOM 738 C C . LEU A 1 99 ? -14.993 -1.370 9.316 1.00 98.50 99 LEU A C 1
ATOM 740 O O . LEU A 1 99 ? -16.122 -1.860 9.333 1.00 98.50 99 LEU A O 1
ATOM 744 N N . GLY A 1 100 ? -14.209 -1.410 8.242 1.00 96.94 100 GLY A N 1
ATOM 745 C CA . GLY A 1 100 ? -14.661 -1.998 6.986 1.00 96.94 100 GLY A CA 1
ATOM 746 C C . GLY A 1 100 ? -13.778 -1.668 5.790 1.00 96.94 100 GLY A C 1
ATOM 747 O O . GLY A 1 100 ? -12.628 -1.247 5.946 1.00 96.94 100 GLY A O 1
ATOM 748 N N . GLY A 1 101 ? -14.280 -1.949 4.592 1.00 94.44 101 GLY A N 1
ATOM 749 C CA . GLY A 1 101 ? -13.631 -1.563 3.335 1.00 94.44 101 GLY A CA 1
ATOM 750 C C . GLY A 1 101 ? -13.848 -0.083 2.993 1.00 94.44 101 GLY A C 1
ATOM 751 O O . GLY A 1 101 ? -14.452 0.666 3.761 1.00 94.44 101 GLY A O 1
ATOM 752 N N . GLY A 1 102 ? -13.411 0.336 1.800 1.00 93.19 102 GLY A N 1
ATOM 753 C CA . GLY A 1 102 ? -13.567 1.723 1.336 1.00 93.19 102 GLY A CA 1
ATOM 754 C C . GLY A 1 102 ? -15.013 2.235 1.374 1.00 93.19 102 GLY A C 1
ATOM 755 O O . GLY A 1 102 ? -15.245 3.360 1.798 1.00 93.19 102 GLY A O 1
ATOM 756 N N . SER A 1 103 ? -16.001 1.393 1.041 1.00 93.25 103 SER A N 1
ATOM 757 C CA . SER A 1 103 ? -17.421 1.769 1.128 1.00 93.25 103 SER A CA 1
ATOM 758 C C . SER A 1 103 ? -17.835 2.152 2.554 1.00 93.25 103 SER A C 1
ATOM 760 O O . SER A 1 103 ? -18.459 3.188 2.748 1.00 93.25 103 SER A O 1
ATOM 762 N N . THR A 1 104 ? -17.420 1.384 3.559 1.00 97.12 104 THR A N 1
ATOM 763 C CA . THR A 1 104 ? -17.723 1.652 4.974 1.00 97.12 104 THR A CA 1
ATOM 764 C C . THR A 1 104 ? -17.031 2.906 5.485 1.00 97.12 104 THR A C 1
ATOM 766 O O . THR A 1 104 ? -17.640 3.703 6.204 1.00 97.12 104 THR A O 1
ATOM 769 N N . LEU A 1 105 ? -15.778 3.125 5.079 1.00 97.69 105 LEU A N 1
ATOM 770 C CA . LEU A 1 105 ? -15.050 4.343 5.428 1.00 97.69 105 LEU A CA 1
ATOM 771 C C . LEU A 1 105 ? -15.691 5.583 4.786 1.00 97.69 105 LEU A C 1
ATOM 773 O O . LEU A 1 105 ? -15.866 6.594 5.466 1.00 97.69 105 LEU A O 1
ATOM 777 N N . ASP A 1 106 ? -16.132 5.495 3.532 1.00 95.81 106 ASP A N 1
ATOM 778 C CA . ASP A 1 106 ? -16.810 6.591 2.834 1.00 95.81 106 ASP A CA 1
ATOM 779 C C . ASP A 1 106 ? -18.220 6.852 3.391 1.00 95.81 106 ASP A C 1
ATOM 781 O O . ASP A 1 106 ? -18.617 8.012 3.535 1.00 95.81 106 ASP A O 1
ATOM 785 N N . THR A 1 107 ? -18.960 5.810 3.797 1.00 97.06 107 THR A N 1
ATOM 786 C CA . THR A 1 107 ? -20.210 5.963 4.565 1.00 97.06 107 THR A CA 1
ATOM 787 C C . THR A 1 107 ? -19.951 6.726 5.862 1.00 97.06 107 THR A C 1
ATOM 789 O O . THR A 1 107 ? -20.662 7.686 6.166 1.00 97.06 107 THR A O 1
ATOM 792 N N . ALA A 1 108 ? -18.915 6.350 6.617 1.00 97.94 108 ALA A N 1
ATOM 793 C CA . ALA A 1 108 ? -18.569 7.023 7.863 1.00 97.94 108 ALA A CA 1
ATOM 794 C C . ALA A 1 108 ? -18.135 8.478 7.639 1.00 97.94 108 ALA A C 1
ATOM 796 O O . ALA A 1 108 ? -18.514 9.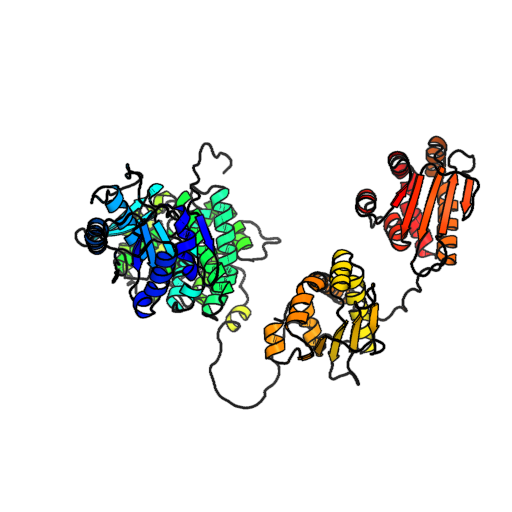344 8.424 1.00 97.94 108 ALA A O 1
ATOM 797 N N . LYS A 1 109 ? -17.404 8.777 6.559 1.00 96.94 109 LYS A N 1
ATOM 798 C CA . LYS A 1 109 ? -17.070 10.151 6.159 1.00 96.94 109 LYS A CA 1
ATOM 799 C C . LYS A 1 109 ? -18.322 10.973 5.853 1.00 96.94 109 LYS A C 1
ATOM 801 O O . LYS A 1 109 ? -18.475 12.051 6.417 1.00 96.94 109 LYS A O 1
ATOM 806 N N . GLY A 1 110 ? -19.246 10.465 5.037 1.00 95.44 110 GLY A N 1
ATOM 807 C CA . GLY A 1 110 ? -20.502 11.167 4.742 1.00 95.44 110 GLY A CA 1
ATOM 808 C C . GLY A 1 110 ? -21.356 11.403 5.993 1.00 95.44 110 GLY A C 1
ATOM 809 O O . GLY A 1 110 ? -21.823 12.517 6.236 1.00 95.44 110 GLY A O 1
ATOM 810 N N . LEU A 1 111 ? -21.467 10.385 6.850 1.00 96.12 111 LEU A N 1
ATOM 811 C CA . LEU A 1 111 ? -22.129 10.474 8.153 1.00 96.12 111 LEU A CA 1
ATOM 812 C C . LEU A 1 111 ? -21.498 11.558 9.039 1.00 96.12 111 LEU A C 1
ATOM 814 O O . LEU A 1 111 ? -22.201 12.382 9.627 1.00 96.12 111 LEU A O 1
ATOM 818 N N . ARG A 1 112 ? -20.163 11.582 9.109 1.00 96.81 112 ARG A N 1
ATOM 819 C CA . ARG A 1 112 ? -19.373 12.566 9.861 1.00 96.81 112 ARG A CA 1
ATOM 820 C C . ARG A 1 112 ? -19.680 13.992 9.414 1.00 96.81 112 ARG A C 1
ATOM 822 O O . ARG A 1 112 ? -19.835 14.874 10.260 1.00 96.81 112 ARG A O 1
ATOM 829 N N . VAL A 1 113 ? -19.775 14.207 8.101 1.00 95.81 113 VAL A N 1
ATOM 830 C CA . VAL A 1 113 ? -20.128 15.507 7.522 1.00 95.81 113 VAL A CA 1
ATOM 831 C C . VAL A 1 113 ? -21.530 15.912 7.950 1.00 95.81 113 VAL A C 1
ATOM 833 O O . VAL A 1 113 ? -21.695 17.000 8.495 1.00 95.81 113 VAL A O 1
ATOM 836 N N . MET A 1 114 ? -22.524 15.031 7.805 1.00 95.44 114 MET A N 1
ATOM 837 C CA . MET A 1 114 ? -23.896 15.339 8.223 1.00 95.44 114 MET A CA 1
ATOM 838 C C . MET A 1 114 ? -23.994 15.645 9.723 1.00 95.44 114 MET A C 1
ATOM 840 O O . MET A 1 114 ? -24.708 16.573 10.103 1.00 95.44 114 MET A O 1
ATOM 844 N N . LEU A 1 115 ? -23.246 14.943 10.581 1.00 95.75 115 LEU A N 1
ATOM 845 C CA . LEU A 1 115 ? -23.185 15.251 12.015 1.00 95.75 115 LEU A CA 1
ATOM 846 C C . LEU A 1 115 ? -22.635 16.661 12.284 1.00 95.75 115 LEU A C 1
ATOM 848 O O . LEU A 1 115 ? -23.243 17.413 13.043 1.00 95.75 115 LEU A O 1
ATOM 852 N N . GLY A 1 116 ? -21.528 17.048 11.642 1.00 94.06 116 GLY A N 1
ATOM 853 C CA . GLY A 1 116 ? -20.937 18.384 11.812 1.00 94.06 116 GLY A CA 1
ATOM 854 C C . GLY A 1 116 ? -21.746 19.512 11.157 1.00 94.06 116 GLY A C 1
ATOM 855 O O . GLY A 1 116 ? -21.735 20.655 11.619 1.00 94.06 116 GLY A O 1
ATOM 856 N N . MET A 1 117 ? -22.480 19.202 10.088 1.00 92.25 117 MET A N 1
ATOM 857 C CA . MET A 1 117 ? -23.210 20.184 9.281 1.00 92.25 117 MET A CA 1
ATOM 858 C C . MET A 1 117 ? -24.708 20.270 9.584 1.00 92.25 117 MET A C 1
ATOM 860 O O . MET A 1 117 ? -25.377 21.142 9.032 1.00 92.25 117 MET A O 1
ATOM 864 N N . GLY A 1 118 ? -25.229 19.454 10.502 1.00 89.12 118 GLY A N 1
ATOM 865 C CA . GLY A 1 118 ? -26.638 19.488 10.906 1.00 89.12 118 GLY A CA 1
ATOM 866 C C . GLY A 1 118 ? -27.572 18.835 9.885 1.00 89.12 118 GLY A C 1
ATOM 867 O O . GLY A 1 118 ? -28.604 19.402 9.546 1.00 89.12 118 GLY A O 1
ATOM 868 N N . GLY A 1 119 ? -27.186 17.667 9.370 1.00 90.50 119 GLY A N 1
ATOM 869 C CA . GLY A 1 119 ? -27.992 16.856 8.452 1.00 90.50 119 GLY A CA 1
ATOM 870 C C . GLY A 1 119 ? -27.829 17.206 6.975 1.00 90.50 119 GLY A C 1
ATOM 871 O O . GLY A 1 119 ? -28.527 16.651 6.137 1.00 90.50 119 GLY A O 1
ATOM 872 N N . THR A 1 120 ? -26.910 18.112 6.635 1.00 87.44 120 THR A N 1
ATOM 873 C CA . THR A 1 120 ? -26.601 18.457 5.240 1.00 87.44 120 THR A CA 1
ATOM 874 C C . THR A 1 120 ? -25.326 17.755 4.791 1.00 87.44 120 THR A C 1
ATOM 876 O O . THR A 1 120 ? -24.317 17.812 5.492 1.00 87.44 120 THR A O 1
ATOM 879 N N . LEU A 1 121 ? -25.357 17.142 3.608 1.00 88.62 121 LEU A N 1
ATOM 880 C CA . LEU A 1 121 ? -24.179 16.619 2.922 1.00 88.62 121 LEU A CA 1
ATOM 881 C C . LEU A 1 121 ? -23.919 17.480 1.669 1.00 88.62 121 LEU A C 1
ATOM 883 O O . LEU A 1 121 ? -24.563 17.256 0.645 1.00 88.62 121 LEU A O 1
ATOM 887 N N . PRO A 1 122 ? -23.065 18.519 1.746 1.00 82.56 122 PRO A N 1
ATOM 888 C CA . PRO A 1 122 ? -22.839 19.436 0.629 1.00 82.56 122 PRO A CA 1
ATOM 889 C C . PRO A 1 122 ? -22.032 18.773 -0.489 1.00 82.56 122 PRO A C 1
ATOM 891 O O . PRO A 1 122 ? -20.970 18.217 -0.233 1.00 82.56 122 PRO A O 1
ATOM 894 N N . GLU A 1 123 ? -22.495 18.873 -1.732 1.00 76.81 123 GLU A N 1
ATOM 895 C CA . GLU A 1 123 ? -21.767 18.383 -2.909 1.00 76.81 123 GLU A CA 1
ATOM 896 C C . GLU A 1 123 ? -20.655 19.365 -3.316 1.00 76.81 123 GLU A C 1
ATOM 898 O O . GLU A 1 123 ? -20.901 20.568 -3.421 1.00 76.81 123 GLU A O 1
ATOM 903 N N . GLY A 1 124 ? -19.445 18.863 -3.592 1.00 75.25 124 GLY A N 1
ATOM 904 C CA . GLY A 1 124 ? -18.363 19.653 -4.190 1.00 75.25 124 GLY A CA 1
ATOM 905 C C . GLY A 1 124 ? -17.004 19.541 -3.496 1.00 75.25 124 GLY A C 1
ATOM 906 O O . GLY A 1 124 ? -16.738 18.618 -2.723 1.00 75.25 124 GLY A O 1
ATOM 907 N N . VAL A 1 125 ? -16.133 20.502 -3.818 1.00 81.81 125 VAL A N 1
ATOM 908 C CA . VAL A 1 125 ? -14.749 20.600 -3.331 1.00 81.81 125 VAL A CA 1
ATOM 909 C C . VAL A 1 125 ? -14.636 21.757 -2.338 1.00 81.81 125 VAL A C 1
ATOM 911 O O . VAL A 1 125 ? -15.083 22.859 -2.651 1.00 81.81 125 VAL A O 1
ATOM 914 N N . ASN A 1 126 ? -14.020 21.526 -1.176 1.00 84.94 126 ASN A N 1
ATOM 915 C CA . ASN A 1 126 ? -13.790 22.532 -0.126 1.00 84.94 126 ASN A CA 1
ATOM 916 C C . ASN A 1 126 ? -15.073 23.248 0.344 1.00 84.94 126 ASN A C 1
ATOM 918 O O . ASN A 1 126 ? -15.112 24.471 0.499 1.00 84.94 126 ASN A O 1
ATOM 922 N N . VAL A 1 127 ? -16.149 22.479 0.525 1.00 86.06 127 VAL A N 1
ATOM 923 C CA . VAL A 1 127 ? -17.489 22.978 0.884 1.00 86.06 127 VAL A CA 1
ATOM 924 C C . VAL A 1 127 ? -17.825 22.796 2.370 1.00 86.06 127 VAL A C 1
ATOM 926 O O . VAL A 1 127 ? -18.881 23.251 2.823 1.00 86.06 127 VAL A O 1
ATOM 929 N N . ILE A 1 128 ? -16.956 22.147 3.153 1.00 89.00 128 ILE A N 1
ATOM 930 C CA . ILE A 1 128 ? -17.190 21.886 4.576 1.00 89.00 128 ILE A CA 1
ATOM 931 C C . ILE A 1 128 ? -16.736 23.098 5.391 1.00 89.00 128 ILE A C 1
ATOM 933 O O . ILE A 1 128 ? -15.555 23.395 5.528 1.00 89.00 128 ILE A O 1
ATOM 937 N N . THR A 1 129 ? -17.702 23.810 5.970 1.00 84.88 129 THR A N 1
ATOM 938 C CA . THR A 1 129 ? -17.463 25.089 6.667 1.00 84.88 129 THR A CA 1
ATOM 939 C C . THR A 1 129 ? -17.442 24.979 8.191 1.00 84.88 129 THR A C 1
ATOM 941 O O . THR A 1 129 ? -17.194 25.969 8.879 1.00 84.88 129 THR A O 1
ATOM 944 N N . LYS A 1 130 ? -17.723 23.792 8.741 1.00 89.44 130 LYS A N 1
ATOM 945 C CA . LYS A 1 130 ? -17.824 23.550 10.187 1.00 89.44 130 LYS A CA 1
ATOM 946 C C . LYS A 1 130 ? -16.851 22.457 10.635 1.00 89.44 130 LYS A C 1
ATOM 948 O O . LYS A 1 130 ? -16.630 21.511 9.881 1.00 89.44 130 LYS A O 1
ATOM 953 N N . PRO A 1 131 ? -16.321 22.533 11.871 1.00 91.00 131 PRO A N 1
ATOM 954 C CA . PRO A 1 131 ? -15.562 21.435 12.455 1.00 91.00 131 PRO A CA 1
ATOM 955 C C . PRO A 1 131 ? -16.380 20.142 12.477 1.00 91.00 131 PRO A C 1
ATOM 957 O O . PRO A 1 131 ? -17.551 20.144 12.859 1.00 91.00 131 PRO A O 1
ATOM 960 N N . LEU A 1 132 ? -15.749 19.037 12.089 1.00 95.56 132 LEU A N 1
ATOM 961 C CA . LEU A 1 132 ? -16.364 17.713 12.102 1.00 95.56 132 LEU A CA 1
ATOM 962 C C . LEU A 1 132 ? -15.970 16.938 13.369 1.00 95.56 132 LEU A C 1
ATOM 964 O O . LEU A 1 132 ? -14.822 17.065 13.810 1.00 95.56 132 LEU A O 1
ATOM 968 N N . PRO A 1 133 ? -16.856 16.087 13.929 1.00 96.62 133 PRO A N 1
ATOM 969 C CA . PRO A 1 133 ? -16.493 15.214 15.048 1.00 96.62 133 PRO A CA 1
ATOM 970 C C . PRO A 1 133 ? -15.344 14.269 14.657 1.00 96.62 133 PRO A C 1
ATOM 972 O O . PRO A 1 133 ? -15.173 13.992 13.467 1.00 96.62 133 PRO A O 1
ATOM 975 N N . PRO A 1 134 ? -14.541 13.752 15.603 1.00 97.62 134 PRO A N 1
ATOM 976 C CA . PRO A 1 134 ? -13.463 12.825 15.277 1.00 97.62 134 PRO A CA 1
ATOM 977 C C . PRO A 1 134 ? -13.951 11.551 14.579 1.00 97.62 134 PRO A C 1
ATOM 979 O O . PRO A 1 134 ? -15.000 11.002 14.919 1.00 97.62 134 PRO A O 1
ATOM 982 N N . LEU A 1 135 ? -13.151 11.062 13.632 1.00 98.50 135 LEU A N 1
ATOM 983 C CA . LEU A 1 135 ? -13.363 9.784 12.949 1.00 98.50 135 LEU A CA 1
ATOM 984 C C . LEU A 1 135 ? -12.135 8.893 13.138 1.00 98.50 135 LEU A C 1
ATOM 986 O O . LEU A 1 135 ? -11.011 9.304 12.847 1.00 98.50 135 LEU A O 1
ATOM 990 N N . VAL A 1 136 ? -12.359 7.674 13.611 1.00 98.56 136 VAL A N 1
ATOM 991 C CA . VAL A 1 136 ? -11.344 6.626 13.736 1.00 98.56 136 VAL A CA 1
ATOM 992 C C . VAL A 1 136 ? -11.611 5.597 12.650 1.00 98.56 136 VAL A C 1
ATOM 994 O O . VAL A 1 136 ? -12.612 4.890 12.712 1.00 98.56 136 VAL A O 1
ATOM 997 N N . ALA A 1 137 ? -10.746 5.545 11.644 1.00 98.56 137 ALA A N 1
ATOM 998 C CA . ALA A 1 137 ? -10.875 4.653 10.502 1.00 98.56 137 ALA A CA 1
ATOM 999 C C . ALA A 1 137 ? -10.018 3.396 10.698 1.00 98.56 137 ALA A C 1
ATOM 1001 O O . ALA A 1 137 ? -8.813 3.480 10.941 1.00 98.56 137 ALA A O 1
ATOM 1002 N N . VAL A 1 138 ? -10.651 2.233 10.587 1.00 98.62 138 VAL A N 1
ATOM 1003 C CA . VAL A 1 138 ? -10.048 0.906 10.711 1.00 98.62 138 VAL A CA 1
ATOM 1004 C C . VAL A 1 138 ? -10.252 0.174 9.378 1.00 98.62 138 VAL A C 1
ATOM 1006 O O . VAL A 1 138 ? -11.280 -0.485 9.188 1.00 98.62 138 VAL A O 1
ATOM 1009 N N . PRO A 1 139 ? -9.336 0.328 8.405 1.00 97.94 139 PRO A N 1
ATOM 1010 C CA . PRO A 1 139 ? -9.469 -0.342 7.121 1.00 97.94 139 PRO A CA 1
ATOM 1011 C C . PRO A 1 139 ? -9.318 -1.856 7.282 1.00 97.94 139 PRO A C 1
ATOM 1013 O O . PRO A 1 139 ? -8.448 -2.347 8.000 1.00 97.94 139 PRO A O 1
ATOM 1016 N N . THR A 1 140 ? -10.148 -2.597 6.557 1.00 97.06 140 THR A N 1
ATOM 1017 C CA . THR A 1 140 ? -10.114 -4.073 6.490 1.00 97.06 140 THR A CA 1
ATOM 1018 C C . THR A 1 140 ? -9.736 -4.583 5.100 1.00 97.06 140 THR A C 1
ATOM 1020 O O . THR A 1 140 ? -9.694 -5.783 4.846 1.00 97.06 140 THR A O 1
ATOM 1023 N N . THR A 1 141 ? -9.411 -3.651 4.201 1.00 96.12 141 THR A N 1
ATOM 1024 C CA . THR A 1 141 ? -8.887 -3.899 2.859 1.00 96.12 141 THR A CA 1
ATOM 1025 C C . THR A 1 141 ? -7.631 -3.070 2.637 1.00 96.12 141 THR A C 1
ATOM 1027 O O . THR A 1 141 ? -7.625 -1.884 2.963 1.00 96.12 141 THR A O 1
ATOM 1030 N N . ALA A 1 142 ? -6.609 -3.648 2.011 1.00 96.19 142 ALA A N 1
ATOM 1031 C CA . ALA A 1 142 ? -5.392 -2.936 1.627 1.00 96.19 142 ALA A CA 1
ATOM 1032 C C . ALA A 1 142 ? -5.473 -2.473 0.160 1.00 96.19 142 ALA A C 1
ATOM 1034 O O . ALA A 1 142 ? -4.956 -3.147 -0.729 1.00 96.19 142 ALA A O 1
ATOM 1035 N N . GLY A 1 143 ? -6.178 -1.362 -0.096 1.00 93.69 143 GLY A N 1
ATOM 1036 C CA . GLY A 1 143 ? -6.314 -0.799 -1.450 1.00 93.69 143 GLY A CA 1
ATOM 1037 C C . GLY A 1 143 ? -6.629 0.689 -1.493 1.00 93.69 143 GLY A C 1
ATOM 1038 O O . GLY A 1 143 ? -5.761 1.490 -1.821 1.00 93.69 143 GLY A O 1
ATOM 1039 N N . THR A 1 144 ? -7.855 1.053 -1.106 1.00 93.50 144 THR A N 1
ATOM 1040 C CA . THR A 1 144 ? -8.380 2.421 -1.295 1.00 93.50 144 THR A CA 1
ATOM 1041 C C . THR A 1 144 ? -7.597 3.516 -0.565 1.00 93.50 144 THR A C 1
ATOM 1043 O O . THR A 1 144 ? -7.661 4.676 -0.954 1.00 93.50 144 THR A O 1
ATOM 1046 N N . GLY A 1 145 ? -6.926 3.174 0.541 1.00 95.69 145 GLY A N 1
ATOM 1047 C CA . GLY A 1 145 ? -6.289 4.146 1.429 1.00 95.69 145 GLY A CA 1
ATOM 1048 C C . GLY A 1 145 ? -7.264 5.168 2.024 1.00 95.69 145 GLY A C 1
ATOM 1049 O O . GLY A 1 145 ? -6.814 6.207 2.499 1.00 95.69 145 GLY A O 1
ATOM 1050 N N . SER A 1 146 ? -8.588 4.925 1.983 1.00 96.00 146 SER A N 1
ATOM 1051 C CA . SER A 1 146 ? -9.610 5.913 2.374 1.00 96.00 146 SER A CA 1
ATOM 1052 C C . SER A 1 146 ? -9.461 6.371 3.831 1.00 96.00 146 SER A C 1
ATOM 1054 O O . SER A 1 146 ? -9.837 7.491 4.179 1.00 96.00 146 SER A O 1
ATOM 1056 N N . GLU A 1 147 ? -8.812 5.585 4.687 1.00 97.38 147 GLU A N 1
ATOM 1057 C CA . GLU A 1 147 ? -8.445 6.003 6.038 1.00 97.38 147 GLU A CA 1
ATOM 1058 C C . GLU A 1 147 ? -7.462 7.191 6.089 1.00 97.38 147 GLU A C 1
ATOM 1060 O O . GLU A 1 147 ? -7.271 7.767 7.157 1.00 97.38 147 GLU A O 1
ATOM 1065 N N . ALA A 1 148 ? -6.861 7.569 4.958 1.00 96.19 148 ALA A N 1
ATOM 1066 C CA . ALA A 1 148 ? -5.875 8.637 4.829 1.00 96.19 148 ALA A CA 1
ATOM 1067 C C . ALA A 1 148 ? -6.180 9.667 3.725 1.00 96.19 148 ALA A C 1
ATOM 1069 O O . ALA A 1 148 ? -5.303 10.448 3.362 1.00 96.19 148 ALA A O 1
ATOM 1070 N N . THR A 1 149 ? -7.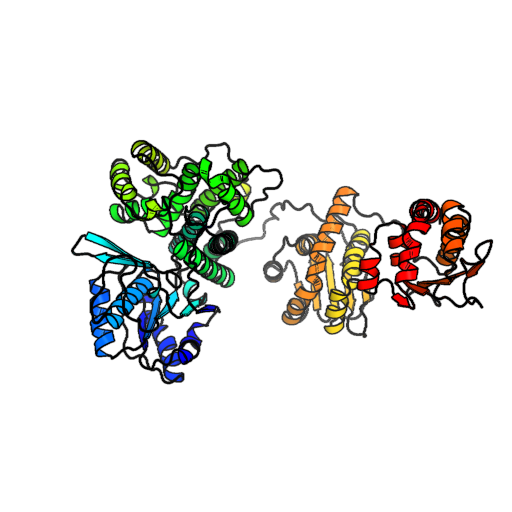403 9.688 3.182 1.00 95.19 149 THR A N 1
ATOM 1071 C CA . THR A 1 149 ? -7.745 10.557 2.041 1.00 95.19 149 THR A CA 1
ATOM 1072 C C . THR A 1 149 ? -8.705 11.688 2.402 1.00 95.19 149 THR A C 1
ATOM 1074 O O . THR A 1 149 ? -9.614 11.531 3.225 1.00 95.19 149 THR A O 1
ATOM 1077 N N . THR A 1 150 ? -8.558 12.810 1.696 1.00 91.88 150 THR A N 1
ATOM 1078 C CA . THR A 1 150 ? -9.480 13.959 1.659 1.00 91.88 150 THR A CA 1
ATOM 1079 C C . THR A 1 150 ? -10.739 13.689 0.841 1.00 91.88 150 THR A C 1
ATOM 1081 O O . THR A 1 150 ? -11.560 14.587 0.690 1.00 91.88 150 THR A O 1
ATOM 1084 N N . ALA A 1 151 ? -10.894 12.486 0.284 1.00 90.00 151 ALA A N 1
ATOM 1085 C CA . ALA A 1 151 ? -11.968 12.158 -0.637 1.00 90.00 151 ALA A CA 1
ATOM 1086 C C . ALA A 1 151 ? -12.981 11.177 -0.036 1.00 90.00 151 ALA A C 1
ATOM 1088 O O . ALA A 1 151 ? -12.635 10.330 0.789 1.00 90.00 151 ALA A O 1
ATOM 1089 N N . ALA A 1 152 ? -14.227 11.279 -0.486 1.00 90.31 152 ALA A N 1
ATOM 1090 C CA . ALA A 1 152 ? -15.253 10.258 -0.300 1.00 90.31 152 ALA A CA 1
ATOM 1091 C C . ALA A 1 152 ? -16.066 10.124 -1.591 1.00 90.31 152 ALA A C 1
ATOM 1093 O O . ALA A 1 152 ? -16.373 11.133 -2.235 1.00 90.31 152 ALA A O 1
ATOM 1094 N N . VAL A 1 153 ? -16.429 8.896 -1.961 1.00 87.56 153 VAL A N 1
ATOM 1095 C CA . VAL A 1 153 ? -17.251 8.610 -3.140 1.00 87.56 153 VAL A CA 1
ATOM 1096 C C . VAL A 1 153 ? -18.572 7.999 -2.691 1.00 87.56 153 VAL A C 1
ATOM 1098 O O . VAL A 1 153 ? -18.616 6.911 -2.121 1.00 87.56 153 VAL A O 1
ATOM 1101 N N . ILE A 1 154 ? -19.673 8.700 -2.958 1.00 88.69 154 ILE A N 1
ATOM 1102 C CA . ILE A 1 154 ? -21.009 8.305 -2.497 1.00 88.69 154 ILE A CA 1
ATOM 1103 C C . ILE A 1 154 ? -21.948 8.203 -3.691 1.00 88.69 154 ILE A C 1
ATOM 1105 O O . ILE A 1 154 ? -22.039 9.101 -4.523 1.00 88.69 154 ILE A O 1
ATOM 1109 N N . ARG A 1 155 ? -22.678 7.101 -3.793 1.00 86.94 155 ARG A N 1
ATOM 1110 C CA . ARG A 1 155 ? -23.657 6.866 -4.845 1.00 86.94 155 ARG A CA 1
ATOM 1111 C C . ARG A 1 155 ? -24.962 7.601 -4.551 1.00 86.94 155 ARG A C 1
ATOM 1113 O O . ARG A 1 155 ? -25.603 7.385 -3.524 1.00 86.94 155 ARG A O 1
ATOM 1120 N N . ASP A 1 156 ? -25.415 8.382 -5.519 1.00 85.69 156 ASP A N 1
ATOM 1121 C CA . ASP A 1 156 ? -26.781 8.880 -5.572 1.00 85.69 156 ASP A CA 1
ATOM 1122 C C . ASP A 1 156 ? -27.608 7.951 -6.469 1.00 85.69 156 ASP A C 1
ATOM 1124 O O . ASP A 1 156 ? -27.498 7.967 -7.701 1.00 85.69 156 ASP A O 1
ATOM 1128 N N . LYS A 1 157 ? -28.430 7.099 -5.845 1.00 84.50 157 LYS A N 1
ATOM 1129 C CA . LYS A 1 157 ? -29.297 6.163 -6.574 1.00 84.50 157 LYS A CA 1
ATOM 1130 C C . LYS A 1 157 ? -30.378 6.887 -7.373 1.00 84.50 157 LYS A C 1
ATOM 1132 O O . LYS A 1 157 ? -30.718 6.415 -8.456 1.00 84.50 157 LYS A O 1
ATOM 1137 N N . ALA A 1 158 ? -30.896 8.000 -6.856 1.00 83.75 158 ALA A N 1
ATOM 1138 C CA . ALA A 1 158 ? -31.987 8.749 -7.466 1.00 83.75 158 ALA A CA 1
ATOM 1139 C C . ALA A 1 158 ? -31.518 9.484 -8.727 1.00 83.75 158 ALA A C 1
ATOM 1141 O O . ALA A 1 158 ? -32.201 9.457 -9.749 1.00 83.75 158 ALA A O 1
ATOM 1142 N N . ARG A 1 159 ? -30.324 10.089 -8.679 1.00 77.75 159 ARG A N 1
ATOM 1143 C CA . ARG A 1 159 ? -29.697 10.764 -9.831 1.00 77.75 159 ARG A CA 1
ATOM 1144 C C . ARG A 1 159 ? -28.877 9.820 -10.718 1.00 77.75 159 ARG A C 1
ATOM 1146 O O . ARG A 1 159 ? -28.481 10.210 -11.813 1.00 77.75 159 ARG A O 1
ATOM 1153 N N . GLY A 1 160 ? -28.619 8.590 -10.272 1.00 71.69 160 GLY A N 1
ATOM 1154 C CA . GLY A 1 160 ? -27.883 7.577 -11.033 1.00 71.69 160 GLY A CA 1
ATOM 1155 C C . GLY A 1 160 ? -26.396 7.894 -11.224 1.00 71.69 160 GLY A C 1
ATOM 1156 O O . GLY A 1 160 ? -25.808 7.474 -12.221 1.00 71.69 160 GLY A O 1
ATOM 1157 N N . LEU A 1 161 ? -25.783 8.632 -10.295 1.00 75.75 161 LEU A N 1
ATOM 1158 C CA . LEU A 1 161 ? -24.407 9.134 -10.398 1.00 75.75 161 LEU A CA 1
ATOM 1159 C C . LEU A 1 161 ? -23.601 8.890 -9.113 1.00 75.75 161 LEU A C 1
ATOM 1161 O O . LEU A 1 161 ? -24.172 8.654 -8.050 1.00 75.75 161 LEU A O 1
ATOM 1165 N N . LYS A 1 162 ? -22.266 8.907 -9.216 1.00 76.75 162 LYS A N 1
ATOM 1166 C CA . LYS A 1 162 ? -21.353 8.892 -8.061 1.00 76.75 162 LYS A CA 1
ATOM 1167 C C . LYS A 1 162 ? -20.949 10.335 -7.747 1.00 76.75 162 LYS A C 1
ATOM 1169 O O . LYS A 1 162 ? -20.419 11.027 -8.610 1.00 76.75 162 LYS A O 1
ATOM 1174 N N . LEU A 1 163 ? -21.239 10.781 -6.533 1.00 80.06 163 LEU A N 1
ATOM 1175 C CA . LEU A 1 163 ? -20.861 12.075 -5.983 1.00 80.06 163 LEU A CA 1
ATOM 1176 C C . LEU A 1 163 ? -19.456 11.964 -5.386 1.00 80.06 163 LEU A C 1
ATOM 1178 O O . LEU A 1 163 ? -19.229 11.161 -4.480 1.00 80.06 163 LEU A O 1
ATOM 1182 N N . GLY A 1 164 ? -18.523 12.757 -5.910 1.00 77.75 164 GLY A N 1
ATOM 1183 C CA . GLY A 1 164 ? -17.187 12.915 -5.344 1.00 77.75 164 GLY A CA 1
ATOM 1184 C C . GLY A 1 164 ? -17.149 14.122 -4.414 1.00 77.75 164 GLY A C 1
ATOM 1185 O O . GLY A 1 164 ? -17.506 15.227 -4.820 1.00 77.75 164 GLY A O 1
ATOM 1186 N N . PHE A 1 165 ? -16.708 13.904 -3.181 1.00 82.69 165 PHE A N 1
ATOM 1187 C CA . PHE A 1 165 ? -16.467 14.954 -2.196 1.00 82.69 165 PHE A CA 1
ATOM 1188 C C . PHE A 1 165 ? -14.968 15.044 -1.975 1.00 82.69 165 PHE A C 1
ATOM 1190 O O . PHE A 1 165 ? -14.311 14.012 -1.834 1.00 82.69 165 PHE A O 1
ATOM 1197 N N . THR A 1 166 ? -14.415 16.252 -1.956 1.00 87.38 166 THR A N 1
ATOM 1198 C CA . THR A 1 166 ? -12.990 16.453 -1.668 1.00 87.38 166 THR A CA 1
ATOM 1199 C C . THR A 1 166 ? -12.823 17.644 -0.751 1.00 87.38 166 THR A C 1
ATOM 1201 O O . THR A 1 166 ? -13.147 18.769 -1.122 1.00 87.38 166 THR A O 1
ATOM 1204 N N . ASP A 1 167 ? -12.350 17.392 0.462 1.00 90.88 167 ASP A N 1
ATOM 1205 C CA . ASP A 1 167 ? -12.166 18.420 1.478 1.00 90.88 167 ASP A CA 1
ATOM 1206 C C . ASP A 1 167 ? -11.148 17.930 2.528 1.00 90.88 167 ASP A C 1
ATOM 1208 O O . ASP A 1 167 ? -11.245 16.780 2.976 1.00 90.88 167 ASP A O 1
ATOM 1212 N N . PRO A 1 168 ? -10.184 18.763 2.961 1.00 90.50 168 PRO A N 1
ATOM 1213 C CA . PRO A 1 168 ? -9.255 18.434 4.044 1.00 90.50 168 PRO A CA 1
ATOM 1214 C C . PRO A 1 168 ? -9.935 17.901 5.314 1.00 90.50 168 PRO A C 1
ATOM 1216 O O . PRO A 1 168 ? -9.390 17.025 5.992 1.00 90.50 168 PRO A O 1
ATOM 1219 N N . ALA A 1 169 ? -11.144 18.377 5.627 1.00 91.25 169 ALA A N 1
ATOM 1220 C CA . ALA A 1 169 ? -11.900 17.960 6.803 1.00 91.25 169 ALA A CA 1
ATOM 1221 C C . ALA A 1 169 ? -12.362 16.492 6.746 1.00 91.25 169 ALA A C 1
ATOM 1223 O O . ALA A 1 169 ? -12.661 15.908 7.793 1.00 91.25 169 ALA A O 1
ATOM 1224 N N . LEU A 1 170 ? -12.403 15.873 5.558 1.00 93.44 170 LEU A N 1
ATOM 1225 C CA . LEU A 1 170 ? -12.795 14.470 5.391 1.00 93.44 170 LEU A CA 1
ATOM 1226 C C . LEU A 1 170 ? -11.751 13.486 5.917 1.00 93.44 170 LEU A C 1
ATOM 1228 O O . LEU A 1 170 ? -12.119 12.357 6.261 1.00 93.44 170 LEU A O 1
ATOM 1232 N N . ILE A 1 171 ? -10.487 13.899 6.038 1.00 94.62 171 ILE A N 1
ATOM 1233 C CA . ILE A 1 171 ? -9.438 13.014 6.540 1.00 94.62 171 ILE A CA 1
ATOM 1234 C C . ILE A 1 171 ? -9.779 12.574 7.972 1.00 94.62 171 ILE A C 1
ATOM 1236 O O . ILE A 1 171 ? -10.096 13.423 8.820 1.00 94.62 171 ILE A O 1
ATOM 1240 N N . PRO A 1 172 ? -9.734 11.264 8.277 1.00 97.00 172 PRO A N 1
ATOM 1241 C CA . PRO A 1 172 ? -9.934 10.766 9.631 1.00 97.00 172 PRO A CA 1
ATOM 1242 C C . PRO A 1 172 ? -9.000 11.417 10.659 1.00 97.00 172 PRO A C 1
ATOM 1244 O O . PRO A 1 172 ? -7.938 11.951 10.355 1.00 97.00 172 PRO A O 1
ATOM 1247 N N . SER A 1 173 ? -9.381 11.361 11.929 1.00 97.00 173 SER A N 1
ATOM 1248 C CA . SER A 1 173 ? -8.501 11.780 13.024 1.00 97.00 173 SER A CA 1
ATOM 1249 C C . SER A 1 173 ? -7.425 10.727 13.301 1.00 97.00 173 SER A C 1
ATOM 1251 O O . SER A 1 173 ? -6.292 11.063 13.653 1.00 97.00 173 SER A O 1
ATOM 1253 N N . ILE A 1 174 ? -7.782 9.447 13.153 1.00 98.06 174 ILE A N 1
ATOM 1254 C CA . ILE A 1 174 ? -6.911 8.295 13.400 1.00 98.06 174 ILE A CA 1
ATOM 1255 C C . ILE A 1 174 ? -7.135 7.256 12.295 1.00 98.06 174 ILE A C 1
ATOM 1257 O O . ILE A 1 174 ? -8.284 6.913 12.023 1.00 98.06 174 ILE A O 1
ATOM 1261 N N . ALA A 1 175 ? -6.053 6.724 11.725 1.00 98.25 175 ALA A N 1
ATOM 1262 C CA . ALA A 1 175 ? -6.064 5.466 10.978 1.00 98.25 175 ALA A CA 1
ATOM 1263 C C . ALA A 1 175 ? -5.469 4.373 11.867 1.00 98.25 175 ALA A C 1
ATOM 1265 O O . ALA A 1 175 ? -4.318 4.487 12.291 1.00 98.25 175 ALA A O 1
ATOM 1266 N N . LEU A 1 176 ? -6.237 3.332 12.172 1.00 98.50 176 LEU A N 1
ATOM 1267 C CA . LEU A 1 176 ? -5.775 2.175 12.936 1.00 98.50 176 LEU A CA 1
ATOM 1268 C C . LEU A 1 176 ? -5.626 0.987 11.985 1.00 98.50 176 LEU A C 1
ATOM 1270 O O . LEU A 1 176 ? -6.605 0.408 11.528 1.00 98.50 176 LEU A O 1
ATOM 1274 N N . LEU A 1 177 ? -4.378 0.651 11.682 1.00 98.44 177 LEU A N 1
ATOM 1275 C CA . LEU A 1 177 ? -3.970 -0.367 10.729 1.00 98.44 177 LEU A CA 1
ATOM 1276 C C . LEU A 1 177 ? -3.655 -1.674 11.474 1.00 98.44 177 LEU A C 1
ATOM 1278 O O . LEU A 1 177 ? -2.551 -1.860 11.998 1.00 98.44 177 LEU A O 1
ATOM 1282 N N . ASP A 1 178 ? -4.640 -2.571 11.533 1.00 98.44 178 ASP A N 1
ATOM 1283 C CA . ASP A 1 178 ? -4.497 -3.908 12.115 1.00 98.44 178 ASP A CA 1
ATOM 1284 C C . ASP A 1 178 ? -4.491 -4.988 11.016 1.00 98.44 178 ASP A C 1
ATOM 1286 O O . ASP A 1 178 ? -5.559 -5.346 10.507 1.00 98.44 178 ASP A O 1
ATOM 1290 N N . PRO A 1 179 ? -3.324 -5.561 10.660 1.00 97.81 179 PRO A N 1
ATOM 1291 C CA . PRO A 1 179 ? -3.240 -6.559 9.593 1.00 97.81 179 PRO A CA 1
ATOM 1292 C C . PRO A 1 179 ? -4.051 -7.824 9.862 1.00 97.81 179 PRO A C 1
ATOM 1294 O O . PRO A 1 179 ? -4.459 -8.486 8.904 1.00 97.81 179 PRO A O 1
ATOM 1297 N N . LYS A 1 180 ? -4.382 -8.134 11.126 1.00 97.56 180 LYS A N 1
ATOM 1298 C CA . LYS A 1 180 ? -5.236 -9.286 11.454 1.00 97.56 180 LYS A CA 1
ATOM 1299 C C . LYS A 1 180 ? -6.639 -9.168 10.860 1.00 97.56 180 LYS A C 1
ATOM 1301 O O . LYS A 1 180 ? -7.281 -10.188 10.645 1.00 97.56 180 LYS A O 1
ATOM 1306 N N . LEU A 1 181 ? -7.109 -7.956 10.565 1.00 97.31 181 LEU A N 1
ATOM 1307 C CA . LEU A 1 181 ? -8.432 -7.728 9.977 1.00 97.31 181 LEU A CA 1
ATOM 1308 C C . LEU A 1 181 ? -8.478 -7.987 8.465 1.00 97.31 181 LEU A C 1
ATOM 1310 O O . LEU A 1 181 ? -9.555 -7.966 7.880 1.00 97.31 181 LEU A O 1
ATOM 1314 N N . THR A 1 182 ? -7.326 -8.243 7.839 1.00 96.75 182 THR A N 1
ATOM 1315 C CA . THR A 1 182 ? -7.212 -8.454 6.386 1.00 96.75 182 THR A CA 1
ATOM 1316 C C . THR A 1 182 ? -6.940 -9.911 6.004 1.00 96.75 182 THR A C 1
ATOM 1318 O O . THR A 1 182 ? -7.077 -10.278 4.840 1.00 96.75 182 THR A O 1
ATOM 1321 N N . VAL A 1 183 ? -6.593 -10.775 6.968 1.00 95.50 183 VAL A N 1
ATOM 1322 C CA . VAL A 1 183 ? -6.191 -12.173 6.700 1.00 95.50 183 VAL A CA 1
ATOM 1323 C C . VAL A 1 183 ? -7.311 -13.010 6.076 1.00 95.50 183 VAL A C 1
ATOM 1325 O O . VAL A 1 183 ? -7.046 -13.947 5.330 1.00 95.50 183 VAL A O 1
ATOM 1328 N N . THR A 1 184 ? -8.569 -12.653 6.343 1.00 90.19 184 THR A N 1
ATOM 1329 C CA . THR A 1 184 ? -9.759 -13.336 5.816 1.00 90.19 184 THR A CA 1
ATOM 1330 C C . THR A 1 184 ? -10.189 -12.835 4.436 1.00 90.19 184 THR A C 1
ATOM 1332 O O . THR A 1 184 ? -11.143 -13.371 3.870 1.00 90.19 184 THR A O 1
ATOM 1335 N N . MET A 1 185 ? -9.514 -11.825 3.870 1.00 93.12 185 MET A N 1
ATOM 1336 C CA . MET A 1 185 ? -9.847 -11.308 2.542 1.00 93.12 185 MET A CA 1
ATOM 1337 C C . MET A 1 185 ? -9.670 -12.397 1.473 1.00 93.12 185 MET A C 1
ATOM 1339 O O . MET A 1 185 ? -8.577 -12.971 1.377 1.00 93.12 185 MET A O 1
ATOM 1343 N N . PRO A 1 186 ? -10.682 -12.629 0.611 1.00 93.25 186 PRO A N 1
ATOM 1344 C CA . PRO A 1 186 ? -10.537 -13.515 -0.536 1.00 93.25 186 PRO A CA 1
ATOM 1345 C C . PRO A 1 186 ? -9.393 -13.067 -1.447 1.00 93.25 186 PRO A C 1
ATOM 1347 O O . PRO A 1 186 ? -9.181 -11.869 -1.639 1.00 93.25 186 PRO A O 1
ATOM 1350 N N . GLN A 1 187 ? -8.703 -14.024 -2.069 1.00 94.62 187 GLN A N 1
ATOM 1351 C CA . GLN A 1 187 ? -7.568 -13.756 -2.959 1.00 94.62 187 GLN A CA 1
ATOM 1352 C C . GLN A 1 187 ? -7.915 -12.761 -4.079 1.00 94.62 187 GLN A C 1
ATOM 1354 O O . GLN A 1 187 ? -7.140 -11.849 -4.340 1.00 94.62 187 GLN A O 1
ATOM 1359 N N . SER A 1 188 ? -9.107 -12.862 -4.680 1.00 94.06 188 SER A N 1
ATOM 1360 C CA . SER A 1 188 ? -9.563 -11.928 -5.721 1.00 94.06 188 SER A CA 1
ATOM 1361 C C . SER A 1 188 ? -9.719 -10.489 -5.220 1.00 94.06 188 SER A C 1
ATOM 1363 O O . SER A 1 188 ? -9.421 -9.546 -5.952 1.00 94.06 188 SER A O 1
ATOM 1365 N N . ILE A 1 189 ? -10.150 -10.310 -3.966 1.00 95.06 189 ILE A N 1
ATOM 1366 C CA . ILE A 1 189 ? -10.237 -8.991 -3.337 1.00 95.06 189 ILE A CA 1
ATOM 1367 C C . ILE A 1 189 ? -8.831 -8.487 -3.021 1.00 95.06 189 ILE A C 1
ATOM 1369 O O . ILE A 1 189 ? -8.531 -7.356 -3.376 1.00 95.06 189 ILE A O 1
ATOM 1373 N N . THR A 1 190 ? -7.954 -9.321 -2.450 1.00 97.88 190 THR A N 1
ATOM 1374 C CA . THR A 1 190 ? -6.538 -8.983 -2.209 1.00 97.88 190 THR A CA 1
ATOM 1375 C C . THR A 1 190 ? -5.841 -8.520 -3.492 1.00 97.88 190 THR A C 1
ATOM 1377 O O . THR A 1 190 ? -5.175 -7.487 -3.485 1.00 97.88 190 THR A O 1
ATOM 1380 N N . ALA A 1 191 ? -6.044 -9.237 -4.601 1.00 98.19 191 ALA A N 1
ATOM 1381 C CA . ALA A 1 191 ? -5.482 -8.914 -5.911 1.00 98.19 191 ALA A CA 1
ATOM 1382 C C . ALA A 1 191 ? -5.993 -7.563 -6.417 1.00 98.19 191 ALA A C 1
ATOM 1384 O O . ALA A 1 191 ? -5.203 -6.671 -6.727 1.00 98.19 191 ALA A O 1
ATOM 1385 N N . GLY A 1 192 ? -7.319 -7.394 -6.456 1.00 97.69 192 GLY A N 1
ATOM 1386 C CA . GLY A 1 192 ? -7.942 -6.158 -6.914 1.00 97.69 192 GLY A CA 1
ATOM 1387 C C . GLY A 1 192 ? -7.517 -4.955 -6.074 1.00 97.69 192 GLY A C 1
ATOM 1388 O O . GLY A 1 192 ? -7.087 -3.950 -6.629 1.00 97.69 192 GLY A O 1
ATOM 1389 N N . THR A 1 193 ? -7.582 -5.051 -4.744 1.00 97.56 193 THR A N 1
ATOM 1390 C CA . THR A 1 193 ? -7.223 -3.936 -3.855 1.00 97.56 193 THR A CA 1
ATOM 1391 C C . THR A 1 193 ? -5.724 -3.643 -3.874 1.00 97.56 193 THR A C 1
ATOM 1393 O O . THR A 1 193 ? -5.336 -2.482 -3.826 1.00 97.56 193 THR A O 1
ATOM 1396 N N . GLY A 1 194 ? -4.866 -4.656 -4.009 1.00 98.56 194 GLY A N 1
ATOM 1397 C CA . GLY A 1 194 ? -3.426 -4.434 -4.140 1.00 98.56 194 GLY A CA 1
ATOM 1398 C C . GLY A 1 194 ? -3.054 -3.692 -5.425 1.00 98.56 194 GLY A C 1
ATOM 1399 O O . GLY A 1 194 ? -2.238 -2.770 -5.392 1.00 98.56 194 GLY A O 1
ATOM 1400 N N . MET A 1 195 ? -3.699 -4.036 -6.544 1.00 98.69 195 MET A N 1
ATOM 1401 C CA . MET A 1 195 ? -3.516 -3.320 -7.811 1.00 98.69 195 MET A CA 1
ATOM 1402 C C . MET A 1 195 ? -4.122 -1.914 -7.797 1.00 98.69 195 MET A C 1
ATOM 1404 O O . MET A 1 195 ? -3.580 -1.016 -8.439 1.00 98.69 195 MET A O 1
ATOM 1408 N N . ASP A 1 196 ? -5.190 -1.699 -7.029 1.00 98.56 196 ASP A N 1
ATOM 1409 C CA . ASP A 1 196 ? -5.742 -0.370 -6.754 1.00 98.56 196 ASP A CA 1
ATOM 1410 C C . ASP A 1 196 ? -4.714 0.528 -6.048 1.00 98.56 196 ASP A C 1
ATOM 1412 O O . ASP A 1 196 ? -4.391 1.615 -6.521 1.00 98.56 196 ASP A O 1
ATOM 1416 N N . ALA A 1 197 ? -4.093 0.030 -4.971 1.00 98.75 197 ALA A N 1
ATOM 1417 C CA . ALA A 1 197 ? -3.017 0.744 -4.279 1.00 98.75 197 ALA A CA 1
ATOM 1418 C C . ALA A 1 197 ? -1.810 1.019 -5.197 1.00 98.75 197 ALA A C 1
ATOM 1420 O O . ALA A 1 197 ? -1.200 2.088 -5.110 1.00 98.75 197 ALA A O 1
ATOM 1421 N N . MET A 1 198 ? -1.479 0.090 -6.105 1.00 98.88 198 MET A N 1
ATOM 1422 C CA . MET A 1 198 ? -0.421 0.296 -7.103 1.00 98.88 198 MET A CA 1
ATOM 1423 C C . MET A 1 198 ? -0.790 1.428 -8.069 1.00 98.88 198 MET A C 1
ATOM 1425 O O . MET A 1 198 ? 0.043 2.293 -8.346 1.00 98.88 198 MET A O 1
ATOM 1429 N N . ALA A 1 199 ? -2.037 1.455 -8.549 1.00 98.75 199 ALA A N 1
ATOM 1430 C CA . ALA A 1 199 ? -2.541 2.519 -9.410 1.00 98.75 199 ALA A CA 1
ATOM 1431 C C . ALA A 1 199 ? -2.518 3.873 -8.701 1.00 98.75 199 ALA A C 1
ATOM 1433 O O . ALA A 1 199 ? -1.987 4.823 -9.265 1.00 98.75 199 ALA A O 1
ATOM 1434 N N . HIS A 1 200 ? -2.979 3.956 -7.452 1.00 98.69 200 HIS A N 1
ATOM 1435 C CA . HIS A 1 200 ? -2.879 5.173 -6.642 1.00 98.69 200 HIS A CA 1
ATOM 1436 C C . HIS A 1 200 ? -1.440 5.699 -6.551 1.00 98.69 200 HIS A C 1
ATOM 1438 O O . HIS A 1 200 ? -1.191 6.884 -6.777 1.00 98.69 200 HIS A O 1
ATOM 1444 N N . ALA A 1 201 ? -0.476 4.826 -6.251 1.00 98.75 201 ALA A N 1
ATOM 1445 C CA . ALA A 1 201 ? 0.918 5.227 -6.108 1.00 98.75 201 ALA A CA 1
ATOM 1446 C C . ALA A 1 201 ? 1.525 5.697 -7.443 1.00 98.75 201 ALA A C 1
ATOM 1448 O O . ALA A 1 201 ? 2.118 6.773 -7.517 1.00 98.75 201 ALA A O 1
ATOM 1449 N N . VAL A 1 202 ? 1.351 4.931 -8.522 1.00 98.81 202 VAL A N 1
ATOM 1450 C CA . VAL A 1 202 ? 1.893 5.285 -9.844 1.00 98.81 202 VAL A CA 1
ATOM 1451 C C . VAL A 1 202 ? 1.206 6.526 -10.418 1.00 98.81 202 VAL A C 1
ATOM 1453 O O . VAL A 1 202 ? 1.885 7.384 -10.991 1.00 98.81 202 VAL A O 1
ATOM 1456 N N . GLU A 1 203 ? -0.107 6.668 -10.229 1.00 98.62 203 GLU A N 1
ATOM 1457 C CA . GLU A 1 203 ? -0.828 7.859 -10.675 1.00 98.62 203 GLU A CA 1
ATOM 1458 C C . GLU A 1 203 ? -0.513 9.099 -9.830 1.00 98.62 203 GLU A C 1
ATOM 1460 O O . GLU A 1 203 ? -0.537 10.222 -10.328 1.00 98.62 203 GLU A O 1
ATOM 1465 N N . SER A 1 204 ? -0.088 8.926 -8.581 1.00 98.00 204 SER A N 1
ATOM 1466 C CA . SER A 1 204 ? 0.479 10.033 -7.815 1.00 98.00 204 SER A CA 1
ATOM 1467 C C . SER A 1 204 ? 1.849 10.471 -8.359 1.00 98.00 204 SER A C 1
ATOM 1469 O O . SER A 1 204 ? 2.135 11.666 -8.419 1.00 98.00 204 SER A O 1
ATOM 1471 N N . LEU A 1 205 ? 2.679 9.535 -8.846 1.00 96.94 205 LEU A N 1
ATOM 1472 C CA . LEU A 1 205 ? 4.021 9.838 -9.372 1.00 96.94 205 LEU A CA 1
ATOM 1473 C C . LEU A 1 205 ? 4.041 10.613 -10.690 1.00 96.94 205 LEU A C 1
ATOM 1475 O O . LEU A 1 205 ? 4.955 11.416 -10.900 1.00 96.94 205 LEU A O 1
ATOM 1479 N N . HIS A 1 206 ? 3.108 10.330 -11.601 1.00 96.19 206 HIS A N 1
ATOM 1480 C CA . HIS A 1 206 ? 3.049 10.997 -12.909 1.00 96.19 206 HIS A CA 1
ATOM 1481 C C . HIS A 1 206 ? 2.076 12.185 -12.951 1.00 96.19 206 HIS A C 1
ATOM 1483 O O . HIS A 1 206 ? 2.006 12.857 -13.978 1.00 96.19 206 HIS A O 1
ATOM 1489 N N . SER A 1 207 ? 1.330 12.430 -11.867 1.00 96.69 207 SER A N 1
ATOM 1490 C CA . SER A 1 207 ? 0.344 13.505 -11.801 1.00 96.69 207 SER A CA 1
ATOM 1491 C C . SER A 1 207 ? 1.007 14.857 -12.055 1.00 96.69 207 SER A C 1
ATOM 1493 O O . SER A 1 207 ? 2.133 15.107 -11.614 1.00 96.69 207 SER A O 1
ATOM 1495 N N . THR A 1 208 ? 0.285 15.769 -12.703 1.00 94.00 208 THR A N 1
ATOM 1496 C CA . THR A 1 208 ? 0.714 17.170 -12.837 1.00 94.00 208 THR A CA 1
ATOM 1497 C C . THR A 1 208 ? 0.867 17.876 -11.487 1.00 94.00 208 THR A C 1
ATOM 1499 O O . THR A 1 208 ? 1.563 18.882 -11.414 1.00 94.00 208 THR A O 1
ATOM 1502 N N . ASN A 1 209 ? 0.259 17.336 -10.425 1.00 92.88 209 ASN A N 1
ATOM 1503 C CA . ASN A 1 209 ? 0.362 17.827 -9.049 1.00 92.88 209 ASN A CA 1
ATOM 1504 C C . ASN A 1 209 ? 1.388 17.041 -8.210 1.00 92.88 209 ASN A C 1
ATOM 1506 O O . ASN A 1 209 ? 1.461 17.234 -6.997 1.00 92.88 209 ASN A O 1
ATOM 1510 N N . SER A 1 210 ? 2.168 16.137 -8.817 1.00 93.38 210 SER A N 1
ATOM 1511 C CA . SER A 1 210 ? 3.218 15.378 -8.128 1.00 93.38 210 SER A CA 1
ATOM 1512 C C . SER A 1 210 ? 4.202 16.322 -7.427 1.00 93.38 210 SER A C 1
ATOM 1514 O O . SER A 1 210 ? 4.901 17.100 -8.074 1.00 93.38 210 SER A O 1
ATOM 1516 N N . GLN A 1 211 ? 4.361 16.156 -6.117 1.00 92.44 211 GLN A N 1
ATOM 1517 C CA . GLN A 1 211 ? 5.315 16.904 -5.290 1.00 92.44 211 GLN A CA 1
ATOM 1518 C C . GLN A 1 211 ? 6.245 15.964 -4.511 1.00 92.44 211 GLN A C 1
ATOM 1520 O O . GLN A 1 211 ? 5.940 14.784 -4.326 1.00 92.44 211 GLN A O 1
ATOM 1525 N N . HIS A 1 212 ? 7.413 16.451 -4.077 1.00 92.56 212 HIS A N 1
ATOM 1526 C CA . HIS A 1 212 ? 8.462 15.596 -3.501 1.00 92.56 212 HIS A CA 1
ATOM 1527 C C . HIS A 1 212 ? 7.991 14.750 -2.304 1.00 92.56 212 HIS A C 1
ATOM 1529 O O . HIS A 1 212 ? 8.441 13.611 -2.168 1.00 92.56 212 HIS A O 1
ATOM 1535 N N . MET A 1 213 ? 7.055 15.249 -1.484 1.00 94.88 213 MET A N 1
ATOM 1536 C CA . MET A 1 213 ? 6.499 14.481 -0.362 1.00 94.88 213 MET A CA 1
ATOM 1537 C C . MET A 1 213 ? 5.609 13.330 -0.857 1.00 94.88 213 MET A C 1
ATOM 1539 O O . MET A 1 213 ? 5.830 12.185 -0.461 1.00 94.88 213 MET A O 1
ATOM 1543 N N . SER A 1 214 ? 4.675 13.586 -1.786 1.00 95.88 214 SER A N 1
ATOM 1544 C CA . SER A 1 214 ? 3.873 12.525 -2.426 1.00 95.88 214 SER A CA 1
ATOM 1545 C C . SER A 1 214 ? 4.743 11.514 -3.156 1.00 95.88 214 SER A C 1
ATOM 1547 O O . SER A 1 214 ? 4.491 10.322 -3.045 1.00 95.88 214 SER A O 1
ATOM 1549 N N . ARG A 1 215 ? 5.807 11.954 -3.842 1.00 96.44 215 ARG A N 1
ATOM 1550 C CA . ARG A 1 215 ? 6.719 11.056 -4.562 1.00 96.44 215 ARG A CA 1
ATOM 1551 C C . ARG A 1 215 ? 7.424 10.093 -3.618 1.00 96.44 215 ARG A C 1
ATOM 1553 O O . ARG A 1 215 ? 7.509 8.907 -3.923 1.00 96.44 215 ARG A O 1
ATOM 1560 N N . GLY A 1 216 ? 7.898 10.577 -2.468 1.00 97.94 216 GLY A N 1
ATOM 1561 C CA . GLY A 1 216 ? 8.510 9.726 -1.446 1.00 97.94 216 GLY A CA 1
ATOM 1562 C C . GLY A 1 216 ? 7.551 8.642 -0.948 1.00 97.94 216 GLY A C 1
ATOM 1563 O O . GLY A 1 216 ? 7.919 7.466 -0.909 1.00 97.94 216 GLY A O 1
ATOM 1564 N N . LEU A 1 217 ? 6.308 9.027 -0.641 1.00 98.31 217 LEU A N 1
ATOM 1565 C CA . LEU A 1 217 ? 5.254 8.104 -0.209 1.00 98.31 217 LEU A CA 1
ATOM 1566 C C . LEU A 1 217 ? 4.871 7.108 -1.306 1.00 98.31 217 LEU A C 1
ATOM 1568 O O . LEU A 1 217 ? 4.816 5.910 -1.047 1.00 98.31 217 LEU A O 1
ATOM 1572 N N . ALA A 1 218 ? 4.669 7.581 -2.533 1.00 98.62 218 ALA A N 1
ATOM 1573 C CA . ALA A 1 218 ? 4.284 6.754 -3.666 1.00 98.62 218 ALA A CA 1
ATOM 1574 C C . ALA A 1 218 ? 5.372 5.736 -4.038 1.00 98.62 218 ALA A C 1
ATOM 1576 O O . ALA A 1 218 ? 5.076 4.555 -4.201 1.00 98.62 218 ALA A O 1
ATOM 1577 N N . LEU A 1 219 ? 6.647 6.142 -4.095 1.00 98.81 219 LEU A N 1
ATOM 1578 C CA . LEU A 1 219 ? 7.749 5.204 -4.342 1.00 98.81 219 LEU A CA 1
ATOM 1579 C C . LEU A 1 219 ? 7.865 4.162 -3.231 1.00 98.81 219 LEU A C 1
ATOM 1581 O O . LEU A 1 219 ? 8.146 2.998 -3.514 1.00 98.81 219 LEU A O 1
ATOM 1585 N N . GLN A 1 220 ? 7.653 4.553 -1.971 1.00 98.81 220 GLN A N 1
ATOM 1586 C CA . GLN A 1 220 ? 7.664 3.589 -0.878 1.00 98.81 220 GLN A CA 1
ATOM 1587 C C . GLN A 1 220 ? 6.470 2.635 -0.946 1.00 98.81 220 GLN A C 1
ATOM 1589 O O . GLN A 1 220 ? 6.665 1.435 -0.769 1.00 98.81 220 GLN A O 1
ATOM 1594 N N . ALA A 1 221 ? 5.274 3.127 -1.272 1.00 98.81 221 ALA A N 1
ATOM 1595 C CA . ALA A 1 221 ? 4.106 2.285 -1.500 1.00 98.81 221 ALA A CA 1
ATOM 1596 C C . ALA A 1 221 ? 4.371 1.259 -2.613 1.00 98.81 221 ALA A C 1
ATOM 1598 O O . ALA A 1 221 ? 4.132 0.075 -2.402 1.00 98.81 221 ALA A O 1
ATOM 1599 N N . ILE A 1 222 ? 4.963 1.670 -3.742 1.00 98.94 222 ILE A N 1
ATOM 1600 C CA . ILE A 1 222 ? 5.342 0.756 -4.836 1.00 98.94 222 ILE A CA 1
ATOM 1601 C C . ILE A 1 222 ? 6.307 -0.329 -4.343 1.00 98.94 222 ILE A C 1
ATOM 1603 O O . ILE A 1 222 ? 6.080 -1.502 -4.630 1.00 98.94 222 ILE A O 1
ATOM 1607 N N . ARG A 1 223 ? 7.339 0.028 -3.560 1.00 98.81 223 ARG A N 1
ATOM 1608 C CA . ARG A 1 223 ? 8.290 -0.951 -2.988 1.00 98.81 223 ARG A CA 1
ATOM 1609 C C . ARG A 1 223 ? 7.618 -1.977 -2.089 1.00 98.81 223 ARG A C 1
ATOM 1611 O O . ARG A 1 223 ? 8.002 -3.143 -2.115 1.00 98.81 223 ARG A O 1
ATOM 1618 N N . LEU A 1 224 ? 6.681 -1.533 -1.253 1.00 98.81 224 LEU A N 1
ATOM 1619 C CA . LEU A 1 224 ? 5.916 -2.421 -0.381 1.00 98.81 224 L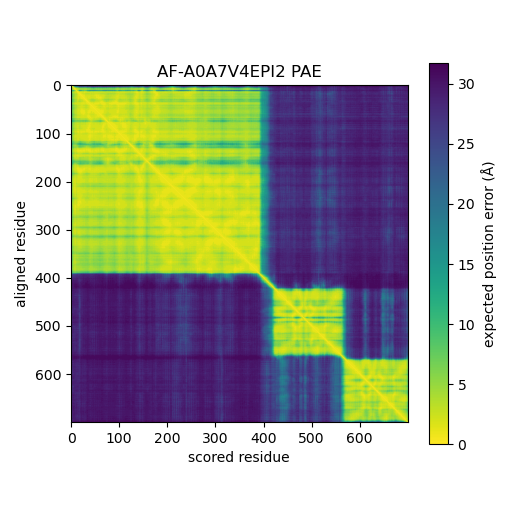EU A CA 1
ATOM 1620 C C . LEU A 1 224 ? 5.016 -3.329 -1.231 1.00 98.81 224 LEU A C 1
ATOM 1622 O O . LEU A 1 224 ? 5.120 -4.543 -1.145 1.00 98.81 224 LEU A O 1
ATOM 1626 N N . ILE A 1 225 ? 4.213 -2.772 -2.140 1.00 98.88 225 ILE A N 1
ATOM 1627 C CA . ILE A 1 225 ? 3.276 -3.562 -2.955 1.00 98.88 225 ILE A CA 1
ATOM 1628 C C . ILE A 1 225 ? 4.013 -4.603 -3.799 1.00 98.88 225 ILE A C 1
ATOM 1630 O O . ILE A 1 225 ? 3.599 -5.759 -3.830 1.00 98.88 225 ILE A O 1
ATOM 1634 N N . ALA A 1 226 ? 5.120 -4.221 -4.441 1.00 98.50 226 ALA A N 1
ATOM 1635 C CA . ALA A 1 226 ? 5.890 -5.108 -5.309 1.00 98.50 226 ALA A CA 1
ATOM 1636 C C . ALA A 1 226 ? 6.371 -6.378 -4.593 1.00 98.50 226 ALA A C 1
ATOM 1638 O O . ALA A 1 226 ? 6.366 -7.451 -5.192 1.00 98.50 226 ALA A O 1
ATOM 1639 N N . ARG A 1 227 ? 6.766 -6.270 -3.317 1.00 96.94 227 ARG A N 1
ATOM 1640 C CA . ARG A 1 227 ? 7.249 -7.419 -2.539 1.00 96.94 227 ARG A CA 1
ATOM 1641 C C . ARG A 1 227 ? 6.146 -8.149 -1.776 1.00 96.94 227 ARG A C 1
ATOM 1643 O O . ARG A 1 227 ? 6.254 -9.354 -1.572 1.00 96.94 227 ARG A O 1
ATOM 1650 N N . SER A 1 228 ? 5.110 -7.440 -1.335 1.00 98.50 228 SER A N 1
ATOM 1651 C CA . SER A 1 228 ? 4.132 -7.977 -0.383 1.00 98.50 228 SER A CA 1
ATOM 1652 C C . SER A 1 228 ? 2.863 -8.479 -1.058 1.00 98.50 228 SER A C 1
ATOM 1654 O O . SER A 1 228 ? 2.250 -9.412 -0.548 1.00 98.50 228 SER A O 1
ATOM 1656 N N . LEU A 1 229 ? 2.456 -7.916 -2.204 1.00 98.50 229 LEU A N 1
ATOM 1657 C CA . LEU A 1 229 ? 1.249 -8.373 -2.898 1.00 98.50 229 LEU A CA 1
ATOM 1658 C C . LEU A 1 229 ? 1.370 -9.833 -3.366 1.00 98.50 229 LEU A C 1
ATOM 1660 O O . LEU A 1 229 ? 0.456 -10.595 -3.056 1.00 98.50 229 LEU A O 1
ATOM 1664 N N . PRO A 1 230 ? 2.467 -10.273 -4.023 1.00 98.12 230 PRO A N 1
ATOM 1665 C CA . PRO A 1 230 ? 2.620 -11.680 -4.396 1.00 98.12 230 PRO A CA 1
ATOM 1666 C C . PRO A 1 230 ? 2.550 -12.617 -3.183 1.00 98.12 230 PRO A C 1
ATOM 1668 O O . PRO A 1 230 ? 1.791 -13.581 -3.199 1.00 98.12 230 PRO A O 1
ATOM 1671 N N . ARG A 1 231 ? 3.242 -12.265 -2.089 1.00 98.25 231 ARG A N 1
ATOM 1672 C CA . ARG A 1 231 ? 3.226 -13.022 -0.825 1.00 98.25 231 ARG A CA 1
ATOM 1673 C C . ARG A 1 231 ? 1.824 -13.128 -0.226 1.00 98.25 231 ARG A C 1
ATOM 1675 O O . ARG A 1 231 ? 1.388 -14.217 0.116 1.00 98.25 231 ARG A O 1
ATOM 1682 N N . ALA A 1 232 ? 1.087 -12.019 -0.153 1.00 97.62 232 ALA A N 1
ATOM 1683 C CA . ALA A 1 232 ? -0.274 -11.996 0.389 1.00 97.62 232 ALA A CA 1
ATOM 1684 C C . ALA A 1 232 ? -1.299 -12.738 -0.494 1.00 97.62 232 ALA A C 1
ATOM 1686 O O . ALA A 1 232 ? -2.386 -13.078 -0.020 1.00 97.62 232 ALA A O 1
ATOM 1687 N N . LEU A 1 233 ? -0.991 -12.943 -1.779 1.00 97.06 233 LEU A N 1
ATOM 1688 C CA . LEU A 1 233 ? -1.795 -13.749 -2.699 1.00 97.06 233 LEU A CA 1
ATOM 1689 C C . LEU A 1 233 ? -1.470 -15.239 -2.598 1.00 97.06 233 LEU A C 1
ATOM 1691 O O . LEU A 1 233 ? -2.386 -16.052 -2.708 1.00 97.06 233 LEU A O 1
ATOM 1695 N N . GLU A 1 234 ? -0.197 -15.578 -2.400 1.00 95.94 234 GLU A N 1
ATOM 1696 C CA . GLU A 1 234 ? 0.274 -16.948 -2.200 1.00 95.94 234 GLU A CA 1
ATOM 1697 C C . GLU A 1 234 ? -0.162 -17.498 -0.834 1.00 95.94 234 GLU A C 1
ATOM 1699 O O . GLU A 1 234 ? -0.776 -18.565 -0.761 1.00 95.94 234 GLU A O 1
ATOM 1704 N N . ASP A 1 235 ? 0.075 -16.733 0.234 1.00 96.31 235 ASP A N 1
ATOM 1705 C CA . ASP A 1 235 ? -0.376 -17.021 1.591 1.00 96.31 235 ASP A CA 1
ATOM 1706 C C . ASP A 1 235 ? -1.161 -15.834 2.166 1.00 96.31 235 ASP A C 1
ATOM 1708 O O . ASP A 1 235 ? -0.617 -14.857 2.685 1.00 96.31 235 ASP A O 1
ATOM 1712 N N . GLY A 1 236 ? -2.491 -15.947 2.136 1.00 93.50 236 GLY A N 1
ATOM 1713 C CA . GLY A 1 236 ? -3.383 -14.950 2.729 1.00 93.50 236 GLY A CA 1
ATOM 1714 C C . GLY A 1 236 ? -3.216 -14.776 4.246 1.00 93.50 236 GLY A C 1
ATOM 1715 O O . GLY A 1 236 ? -3.710 -13.775 4.780 1.00 93.50 236 GLY A O 1
ATOM 1716 N N . GLY A 1 237 ? -2.547 -15.716 4.922 1.00 95.81 237 GLY A N 1
ATOM 1717 C CA . GLY A 1 237 ? -2.192 -15.681 6.338 1.00 95.81 237 GLY A CA 1
ATOM 1718 C C . GLY A 1 237 ? -0.843 -15.024 6.646 1.00 95.81 237 GLY A C 1
ATOM 1719 O O . GLY A 1 237 ? -0.559 -14.818 7.829 1.00 95.81 237 GLY A O 1
ATOM 1720 N N . ASP A 1 238 ? -0.047 -14.648 5.636 1.00 97.56 238 ASP A N 1
ATOM 1721 C CA . ASP A 1 238 ? 1.222 -13.932 5.814 1.00 97.56 238 ASP A CA 1
ATOM 1722 C C . ASP A 1 238 ? 0.962 -12.537 6.403 1.00 97.56 238 ASP A C 1
ATOM 1724 O O . ASP A 1 238 ? 0.683 -11.553 5.711 1.00 97.56 238 ASP A O 1
ATOM 1728 N N . LEU A 1 239 ? 1.021 -12.459 7.730 1.00 97.69 239 LEU A N 1
ATOM 1729 C CA . LEU A 1 239 ? 0.647 -11.271 8.486 1.00 97.69 239 LEU A CA 1
ATOM 1730 C C . LEU A 1 239 ? 1.585 -10.086 8.227 1.00 97.69 239 LEU A C 1
ATOM 1732 O O . LEU A 1 239 ? 1.155 -8.935 8.332 1.00 97.69 239 LEU A O 1
ATOM 1736 N N . GLU A 1 240 ? 2.846 -10.355 7.891 1.00 98.00 240 GLU A N 1
ATOM 1737 C CA . GLU A 1 240 ? 3.800 -9.319 7.514 1.00 98.00 240 GLU A CA 1
ATOM 1738 C C . GLU A 1 240 ? 3.432 -8.752 6.146 1.00 98.00 240 GLU A C 1
ATOM 1740 O O . GLU A 1 240 ? 3.245 -7.541 6.034 1.00 98.00 240 GLU A O 1
ATOM 1745 N N . ALA A 1 241 ? 3.217 -9.606 5.140 1.00 98.44 241 ALA A N 1
ATOM 1746 C CA . ALA A 1 241 ? 2.800 -9.161 3.814 1.00 98.44 241 ALA A CA 1
ATOM 1747 C C . ALA A 1 241 ? 1.472 -8.388 3.865 1.00 98.44 241 ALA A C 1
ATOM 1749 O O . ALA A 1 241 ? 1.335 -7.331 3.246 1.00 98.44 241 ALA A O 1
ATOM 1750 N N . ARG A 1 242 ? 0.507 -8.850 4.670 1.00 98.44 242 ARG A N 1
ATOM 1751 C CA . ARG A 1 242 ? -0.745 -8.125 4.944 1.00 98.44 242 ARG A CA 1
ATOM 1752 C C . ARG A 1 242 ? -0.496 -6.751 5.572 1.00 98.44 242 ARG A C 1
ATOM 1754 O O . ARG A 1 242 ? -1.104 -5.767 5.150 1.00 98.44 242 ARG A O 1
ATOM 1761 N N . GLY A 1 243 ? 0.401 -6.668 6.554 1.00 98.56 243 GLY A N 1
ATOM 1762 C CA . GLY A 1 243 ? 0.775 -5.414 7.212 1.00 98.56 243 GLY A CA 1
ATOM 1763 C C . GLY A 1 243 ? 1.468 -4.429 6.281 1.00 98.56 243 GLY A C 1
ATOM 1764 O O . GLY A 1 243 ? 1.105 -3.252 6.251 1.00 98.56 243 GLY A O 1
ATOM 1765 N N . GLU A 1 244 ? 2.404 -4.910 5.471 1.00 98.75 244 GLU A N 1
ATOM 1766 C CA . GLU A 1 244 ? 3.078 -4.109 4.454 1.00 98.75 244 GLU A CA 1
ATOM 1767 C C . GLU A 1 244 ? 2.097 -3.613 3.389 1.00 98.75 244 GLU A C 1
ATOM 1769 O O . GLU A 1 244 ? 2.142 -2.435 3.042 1.00 98.75 244 GLU A O 1
ATOM 1774 N N . MET A 1 245 ? 1.154 -4.448 2.942 1.00 98.81 245 MET A N 1
ATOM 1775 C CA . MET A 1 245 ? 0.097 -4.029 2.018 1.00 98.81 245 MET A CA 1
ATOM 1776 C C . MET A 1 245 ? -0.807 -2.945 2.617 1.00 98.81 245 MET A C 1
ATOM 1778 O O . MET A 1 245 ? -1.134 -1.980 1.926 1.00 98.81 245 MET A O 1
ATOM 1782 N N . MET A 1 246 ? -1.193 -3.051 3.895 1.00 98.12 246 MET A N 1
ATOM 1783 C CA . MET A 1 246 ? -1.971 -1.998 4.567 1.00 98.12 246 MET A CA 1
ATOM 1784 C C . MET A 1 246 ? -1.197 -0.684 4.659 1.00 98.12 246 MET A C 1
ATOM 1786 O O . MET A 1 246 ? -1.745 0.374 4.359 1.00 98.12 246 MET A O 1
ATOM 1790 N N . LEU A 1 247 ? 0.079 -0.741 5.047 1.00 98.62 247 LEU A N 1
ATOM 1791 C CA . LEU A 1 247 ? 0.942 0.439 5.089 1.00 98.62 247 LEU A CA 1
ATOM 1792 C C . LEU A 1 247 ? 1.128 1.039 3.692 1.00 98.62 247 LEU A C 1
ATOM 1794 O O . LEU A 1 247 ? 1.116 2.258 3.548 1.00 98.62 247 LEU A O 1
ATOM 1798 N N . ALA A 1 248 ? 1.244 0.205 2.660 1.00 98.75 248 ALA A N 1
ATOM 1799 C CA . ALA A 1 248 ? 1.373 0.662 1.286 1.00 98.75 248 ALA A CA 1
ATOM 1800 C C . ALA A 1 248 ? 0.110 1.358 0.780 1.00 98.75 248 ALA A C 1
ATOM 1802 O O . ALA A 1 248 ? 0.211 2.439 0.208 1.00 98.75 248 ALA A O 1
ATOM 1803 N N . ALA A 1 249 ? -1.068 0.782 1.032 1.00 98.50 249 ALA A N 1
ATOM 1804 C CA . ALA A 1 249 ? -2.346 1.405 0.698 1.00 98.50 249 ALA A CA 1
ATOM 1805 C C . ALA A 1 249 ? -2.530 2.737 1.441 1.00 98.50 249 ALA A C 1
ATOM 1807 O O . ALA A 1 249 ? -2.961 3.717 0.840 1.00 98.50 249 ALA A O 1
ATOM 1808 N N . ASN A 1 250 ? -2.121 2.806 2.711 1.00 98.25 250 ASN A N 1
ATOM 1809 C CA . ASN A 1 250 ? -2.146 4.037 3.498 1.00 98.25 250 ASN A CA 1
ATOM 1810 C C . ASN A 1 250 ? -1.223 5.122 2.912 1.00 98.25 250 ASN A C 1
ATOM 1812 O O . ASN A 1 250 ? -1.639 6.265 2.727 1.00 98.25 250 ASN A O 1
ATOM 1816 N N . MET A 1 251 ? 0.020 4.761 2.572 1.00 98.38 251 MET A N 1
ATOM 1817 C CA . MET A 1 251 ? 0.991 5.665 1.942 1.00 98.38 251 MET A CA 1
ATOM 1818 C C . MET A 1 251 ? 0.538 6.119 0.553 1.00 98.38 251 MET A C 1
ATOM 1820 O O . MET A 1 251 ? 0.665 7.299 0.229 1.00 98.38 251 MET A O 1
ATOM 1824 N N . ALA A 1 252 ? -0.009 5.207 -0.254 1.00 98.38 252 ALA A N 1
ATOM 1825 C CA . ALA A 1 252 ? -0.591 5.530 -1.550 1.00 98.38 252 ALA A CA 1
ATOM 1826 C C . ALA A 1 252 ? -1.774 6.494 -1.383 1.00 98.38 252 ALA A C 1
ATOM 1828 O O . ALA A 1 252 ? -1.827 7.494 -2.092 1.00 98.38 252 ALA A O 1
ATOM 1829 N N . GLY A 1 253 ? -2.638 6.252 -0.389 1.00 96.81 253 GLY A N 1
ATOM 1830 C CA . GLY A 1 253 ? -3.726 7.134 0.041 1.00 96.81 253 GLY A CA 1
ATOM 1831 C C . GLY A 1 253 ? -3.260 8.558 0.330 1.00 96.81 253 GLY A C 1
ATOM 1832 O O . GLY A 1 253 ? -3.734 9.504 -0.296 1.00 96.81 253 GLY A O 1
ATOM 1833 N N . LEU A 1 254 ? -2.268 8.710 1.212 1.00 96.38 254 LEU A N 1
ATOM 1834 C CA . LEU A 1 254 ? -1.657 10.008 1.528 1.00 96.38 254 LEU A CA 1
ATOM 1835 C C . LEU A 1 254 ? -1.046 10.684 0.292 1.00 96.38 254 LEU A C 1
ATOM 1837 O O . LEU A 1 254 ? -1.121 11.906 0.154 1.00 96.38 254 LEU A O 1
ATOM 1841 N N . ALA A 1 255 ? -0.434 9.912 -0.609 1.00 97.06 255 ALA A N 1
ATOM 1842 C CA . ALA A 1 255 ? 0.160 10.442 -1.829 1.00 97.06 255 ALA A CA 1
ATOM 1843 C C . ALA A 1 255 ? -0.919 10.977 -2.786 1.00 97.06 255 ALA A C 1
ATOM 1845 O O . ALA A 1 255 ? -0.941 12.178 -3.070 1.00 97.06 255 ALA A O 1
ATOM 1846 N N . PHE A 1 256 ? -1.856 10.127 -3.221 1.00 96.00 256 PHE A N 1
ATOM 1847 C CA . PHE A 1 256 ? -2.866 10.516 -4.207 1.00 96.00 256 PHE A CA 1
ATOM 1848 C C . PHE A 1 256 ? -3.866 11.532 -3.650 1.00 96.00 256 PHE A C 1
ATOM 1850 O O . PHE A 1 256 ? -4.367 12.368 -4.395 1.00 96.00 256 PHE A O 1
ATOM 1857 N N . SER A 1 257 ? -4.106 11.547 -2.337 1.00 94.56 257 SER A N 1
ATOM 1858 C CA . SER A 1 257 ? -4.955 12.562 -1.707 1.00 94.56 257 SER A CA 1
ATOM 1859 C C . SER A 1 257 ? -4.434 13.992 -1.892 1.00 94.56 257 SER A C 1
ATOM 1861 O O . SER A 1 257 ? -5.211 14.937 -1.765 1.00 94.56 257 SER A O 1
ATOM 1863 N N . ASN A 1 258 ? -3.140 14.152 -2.182 1.00 93.12 258 ASN A N 1
ATOM 1864 C CA . ASN A 1 258 ? -2.486 15.438 -2.418 1.00 93.12 258 ASN A CA 1
ATOM 1865 C C . ASN A 1 258 ? -2.158 15.688 -3.899 1.00 93.12 258 ASN A C 1
ATOM 1867 O O . ASN A 1 258 ? -1.817 16.807 -4.270 1.00 93.12 258 ASN A O 1
ATOM 1871 N N . THR A 1 259 ? -2.242 14.668 -4.755 1.00 93.75 259 THR A N 1
ATOM 1872 C CA . THR A 1 259 ? -1.902 14.782 -6.185 1.00 93.75 259 THR A CA 1
ATOM 1873 C C . THR A 1 259 ? -3.076 14.513 -7.113 1.00 93.75 259 THR A C 1
ATOM 1875 O O . THR A 1 259 ? -2.941 14.704 -8.319 1.00 93.75 259 THR A O 1
ATOM 1878 N N . LEU A 1 260 ? -4.197 14.042 -6.565 1.00 92.06 260 LEU A N 1
ATOM 1879 C CA . LEU A 1 260 ? -5.247 13.332 -7.288 1.00 92.06 260 LEU A CA 1
ATOM 1880 C C . LEU A 1 260 ? -4.687 12.096 -8.028 1.00 92.06 260 LEU A C 1
ATOM 1882 O O . LEU A 1 260 ? -3.526 11.709 -7.854 1.00 92.06 260 LEU A O 1
ATOM 1886 N N . VAL A 1 261 ? -5.552 11.453 -8.806 1.00 94.75 261 VAL A N 1
ATOM 1887 C CA . VAL A 1 261 ? -5.259 10.294 -9.668 1.00 94.75 261 VAL A CA 1
ATOM 1888 C C . VAL A 1 261 ? -5.283 10.724 -11.143 1.00 94.75 261 VAL A C 1
ATOM 1890 O O . VAL A 1 261 ? -5.172 11.918 -11.426 1.00 94.75 261 VAL A O 1
ATOM 1893 N N . GLY A 1 262 ? -5.395 9.795 -12.094 1.00 96.06 262 GLY A N 1
ATOM 1894 C CA . GLY A 1 262 ? -5.301 10.108 -13.518 1.00 96.06 262 GLY A CA 1
ATOM 1895 C C . GLY A 1 262 ? -6.243 9.309 -14.416 1.00 96.06 262 GLY A C 1
ATOM 1896 O O . GLY A 1 262 ? -7.368 8.939 -14.061 1.00 96.06 262 GLY A O 1
ATOM 1897 N N . MET A 1 263 ? -5.770 9.084 -15.643 1.00 98.00 263 MET A N 1
ATOM 1898 C CA . MET A 1 263 ? -6.525 8.439 -16.715 1.00 98.00 263 MET A CA 1
ATOM 1899 C C . MET A 1 263 ? -6.893 6.979 -16.398 1.00 98.00 263 MET A C 1
ATOM 1901 O O . MET A 1 263 ? -7.918 6.504 -16.896 1.00 98.00 263 MET A O 1
ATOM 1905 N N . ALA A 1 264 ? -6.112 6.262 -15.580 1.00 98.12 264 ALA A N 1
ATOM 1906 C CA . ALA A 1 264 ? -6.417 4.876 -15.223 1.00 98.12 264 ALA A CA 1
ATOM 1907 C C . ALA A 1 264 ? -7.663 4.809 -14.336 1.00 98.12 264 ALA A C 1
ATOM 1909 O O . ALA A 1 264 ? -8.577 4.042 -14.643 1.00 98.12 264 ALA A O 1
ATOM 1910 N N . HIS A 1 265 ? -7.753 5.667 -13.314 1.00 96.81 265 HIS A N 1
ATOM 1911 C CA . HIS A 1 265 ? -8.959 5.786 -12.491 1.00 96.81 265 HIS A CA 1
ATOM 1912 C C . HIS A 1 265 ? -10.164 6.286 -13.293 1.00 96.81 265 HIS A C 1
ATOM 1914 O O . HIS A 1 265 ? -11.240 5.702 -13.186 1.00 96.81 265 HIS A O 1
ATOM 1920 N N . ALA A 1 266 ? -9.991 7.284 -14.167 1.00 95.31 266 ALA A N 1
ATOM 1921 C CA . ALA A 1 266 ? -11.072 7.766 -15.036 1.00 95.31 266 ALA A CA 1
ATOM 1922 C C . ALA A 1 266 ? -11.668 6.643 -15.914 1.00 95.31 266 ALA A C 1
ATOM 1924 O O . ALA A 1 266 ? -12.889 6.488 -16.022 1.00 95.31 266 ALA A O 1
ATOM 1925 N N . ALA A 1 267 ? -10.811 5.813 -16.518 1.00 97.44 267 ALA A N 1
ATOM 1926 C CA . ALA A 1 267 ? -11.243 4.649 -17.289 1.00 97.44 267 ALA A CA 1
ATOM 1927 C C . ALA A 1 267 ? -11.866 3.558 -16.396 1.00 97.44 267 ALA A C 1
ATOM 1929 O O . ALA A 1 267 ? -12.880 2.959 -16.769 1.00 97.44 267 ALA A O 1
ATOM 1930 N N . ALA A 1 268 ? -11.312 3.333 -15.200 1.00 96.12 268 ALA A N 1
ATOM 1931 C CA . ALA A 1 268 ? -11.822 2.369 -14.231 1.00 96.12 268 ALA A CA 1
ATOM 1932 C C . ALA A 1 268 ? -13.218 2.737 -13.707 1.00 96.12 268 ALA A C 1
ATOM 1934 O O . ALA A 1 268 ? -14.092 1.870 -13.653 1.00 96.12 268 ALA A O 1
ATOM 1935 N N . HIS A 1 269 ? -13.474 4.010 -13.386 1.00 92.12 269 HIS A N 1
ATOM 1936 C CA . HIS A 1 269 ? -14.797 4.503 -12.993 1.00 92.12 269 HIS A CA 1
ATOM 1937 C C . HIS A 1 269 ? -15.829 4.262 -14.094 1.00 92.12 269 HIS A C 1
ATOM 1939 O O . HIS A 1 269 ? -16.911 3.727 -13.832 1.00 92.12 269 HIS A O 1
ATOM 1945 N N . ALA A 1 270 ? -15.484 4.610 -15.335 1.00 92.00 270 ALA A N 1
ATOM 1946 C CA . ALA A 1 270 ? -16.351 4.424 -16.489 1.00 92.00 270 ALA A CA 1
ATOM 1947 C C . ALA A 1 270 ? -16.690 2.943 -16.725 1.00 92.00 270 ALA A C 1
ATOM 1949 O O . ALA A 1 270 ? -17.865 2.593 -16.878 1.00 92.00 270 ALA A O 1
ATOM 1950 N N . ALA A 1 271 ? -15.680 2.069 -16.704 1.00 94.00 271 ALA A N 1
ATOM 1951 C CA . ALA A 1 271 ? -15.853 0.634 -16.909 1.00 94.00 271 ALA A CA 1
ATOM 1952 C C . ALA A 1 271 ? -16.622 -0.034 -15.757 1.00 94.00 271 ALA A C 1
ATOM 1954 O O . ALA A 1 271 ? -17.544 -0.812 -16.003 1.00 94.00 271 ALA A O 1
ATOM 1955 N N . GLY A 1 272 ? -16.313 0.316 -14.507 1.00 89.94 272 GLY A N 1
ATOM 1956 C CA . GLY A 1 272 ? -17.027 -0.177 -13.329 1.00 89.94 272 GLY A CA 1
ATOM 1957 C C . GLY A 1 272 ? -18.496 0.251 -13.320 1.00 89.94 272 GLY A C 1
ATOM 1958 O O . GLY A 1 272 ? -19.382 -0.573 -13.098 1.00 89.94 272 GLY A O 1
ATOM 1959 N N . ALA A 1 273 ? -18.786 1.513 -13.649 1.00 86.62 273 ALA A N 1
ATOM 1960 C CA . ALA A 1 273 ? -20.156 2.021 -13.692 1.00 86.62 273 ALA A CA 1
ATOM 1961 C C . ALA A 1 273 ? -21.001 1.393 -14.813 1.00 86.62 273 ALA A C 1
ATOM 1963 O O . ALA A 1 273 ? -22.204 1.207 -14.636 1.00 86.62 273 ALA A O 1
ATOM 1964 N N . ALA A 1 274 ? -20.402 1.101 -15.971 1.00 88.75 274 ALA A N 1
ATOM 1965 C CA . ALA A 1 274 ? -21.117 0.545 -17.120 1.00 88.75 274 ALA A CA 1
ATOM 1966 C C . ALA A 1 274 ? -21.234 -0.990 -17.079 1.00 88.75 274 ALA A C 1
ATOM 1968 O O . ALA A 1 274 ? -22.280 -1.526 -17.438 1.00 88.75 274 ALA A O 1
ATOM 1969 N N . PHE A 1 275 ? -20.195 -1.688 -16.611 1.00 92.19 275 PHE A N 1
ATOM 1970 C CA . PHE A 1 275 ? -20.063 -3.145 -16.748 1.00 92.19 275 PHE A CA 1
ATOM 1971 C C . PHE A 1 275 ? -19.829 -3.883 -15.425 1.00 92.19 275 PHE A C 1
ATOM 1973 O O . PHE A 1 275 ? -19.638 -5.094 -15.431 1.00 92.19 275 PHE A O 1
ATOM 1980 N N . ARG A 1 276 ? -19.882 -3.182 -14.282 1.00 88.12 276 ARG A N 1
ATOM 1981 C CA . ARG A 1 276 ? -19.724 -3.752 -12.928 1.00 88.12 276 ARG A CA 1
ATOM 1982 C C . ARG A 1 276 ? -18.405 -4.501 -12.717 1.00 88.12 276 ARG A C 1
ATOM 1984 O O . ARG A 1 276 ? -18.335 -5.419 -11.902 1.00 88.12 276 ARG A O 1
ATOM 1991 N N . ILE A 1 277 ? -17.355 -4.093 -13.427 1.00 92.62 277 ILE A N 1
ATOM 1992 C CA . ILE A 1 277 ? -15.997 -4.563 -13.151 1.00 92.62 277 ILE A CA 1
ATOM 1993 C C . ILE A 1 277 ? -15.597 -4.042 -11.760 1.00 92.62 277 ILE A C 1
ATOM 1995 O O . ILE A 1 277 ? -15.759 -2.842 -11.512 1.00 92.62 277 ILE A O 1
ATOM 1999 N N . PRO A 1 278 ? -15.084 -4.895 -10.853 1.00 92.12 278 PRO A N 1
ATOM 2000 C CA . PRO A 1 278 ? -14.583 -4.443 -9.559 1.00 92.12 278 PRO A CA 1
ATOM 2001 C C . PRO A 1 278 ? -13.530 -3.340 -9.723 1.00 92.12 278 PRO A C 1
ATOM 2003 O O . PRO A 1 278 ? -12.643 -3.452 -10.568 1.00 92.12 278 PRO A O 1
ATOM 2006 N N . HIS A 1 279 ? -13.621 -2.286 -8.908 1.00 91.56 279 HIS A N 1
ATOM 2007 C CA . HIS A 1 279 ? -12.828 -1.061 -9.069 1.00 91.56 279 HIS A CA 1
ATOM 2008 C C . HIS A 1 279 ? -11.322 -1.326 -9.188 1.00 91.56 279 HIS A C 1
ATOM 2010 O O . HIS A 1 279 ? -10.737 -1.032 -10.225 1.00 91.56 279 HIS A O 1
ATOM 2016 N N . GLY A 1 280 ? -10.725 -1.982 -8.190 1.00 93.88 280 GLY A N 1
ATOM 2017 C CA . GLY A 1 280 ? -9.288 -2.260 -8.190 1.00 93.88 280 GLY A CA 1
ATOM 2018 C C . GLY A 1 280 ? -8.822 -3.163 -9.338 1.00 93.88 280 GLY A C 1
ATOM 2019 O O . GLY A 1 280 ? -7.739 -2.975 -9.886 1.00 93.88 280 GLY A O 1
ATOM 2020 N N . THR A 1 281 ? -9.679 -4.089 -9.788 1.00 96.62 281 THR A N 1
ATOM 2021 C CA . THR A 1 281 ? -9.424 -4.892 -10.993 1.00 96.62 281 THR A CA 1
ATOM 2022 C C . THR A 1 281 ? -9.367 -4.019 -12.246 1.00 96.62 281 THR A C 1
ATOM 2024 O O . THR A 1 281 ? -8.491 -4.212 -13.088 1.00 96.62 281 THR A O 1
ATOM 2027 N N . ALA A 1 282 ? -10.281 -3.056 -12.377 1.00 97.31 282 ALA A N 1
ATOM 2028 C CA . ALA A 1 282 ? -10.273 -2.117 -13.491 1.00 97.31 282 ALA A CA 1
ATOM 2029 C C . ALA A 1 282 ? -9.054 -1.178 -13.426 1.00 97.31 282 ALA A C 1
ATOM 2031 O O . ALA A 1 282 ? -8.378 -1.014 -14.441 1.00 97.31 282 ALA A O 1
ATOM 2032 N N . CYS A 1 283 ? -8.719 -0.634 -12.250 1.00 98.00 283 CYS A N 1
ATOM 2033 C CA . CYS A 1 283 ? -7.529 0.201 -12.046 1.00 98.00 283 CYS A CA 1
ATOM 2034 C C . CYS A 1 283 ? -6.248 -0.532 -12.477 1.00 98.00 283 CYS A C 1
ATOM 2036 O O . CYS A 1 283 ? -5.498 -0.016 -13.308 1.00 98.00 283 CYS A O 1
ATOM 2038 N N . GLY A 1 284 ? -6.044 -1.765 -11.997 1.00 97.81 284 GLY A N 1
ATOM 2039 C CA . GLY A 1 284 ? -4.904 -2.604 -12.383 1.00 97.81 284 GLY A CA 1
ATOM 2040 C C . GLY A 1 284 ? -4.835 -2.896 -13.883 1.00 97.81 284 GLY A C 1
ATOM 2041 O O . GLY A 1 284 ? -3.757 -2.832 -14.474 1.00 97.81 284 GLY A O 1
ATOM 2042 N N . LEU A 1 285 ? -5.989 -3.142 -14.519 1.00 98.50 285 LEU A N 1
ATOM 2043 C CA . LEU A 1 285 ? -6.070 -3.430 -15.952 1.00 98.50 285 LEU A CA 1
ATOM 2044 C C . LEU A 1 285 ? -5.655 -2.223 -16.802 1.00 98.50 285 LEU A C 1
ATOM 2046 O O . LEU A 1 285 ? -4.919 -2.388 -17.774 1.00 98.50 285 LEU A O 1
ATOM 2050 N N . PHE A 1 286 ? -6.130 -1.021 -16.468 1.00 98.75 286 PHE A N 1
ATOM 2051 C CA . PHE A 1 286 ? -5.856 0.182 -17.259 1.00 98.75 286 PHE A CA 1
ATOM 2052 C C . PHE A 1 286 ? -4.454 0.751 -17.023 1.00 98.75 286 PHE A C 1
ATOM 2054 O O . PHE A 1 286 ? -3.851 1.277 -17.963 1.00 98.75 286 PHE A O 1
ATOM 2061 N N . LEU A 1 287 ? -3.923 0.628 -15.804 1.00 98.75 287 LEU A N 1
ATOM 2062 C CA . LEU A 1 287 ? -2.676 1.262 -15.376 1.00 98.75 287 LEU A CA 1
ATOM 2063 C C . LEU A 1 287 ? -1.489 1.075 -16.342 1.00 98.75 287 LEU A C 1
ATOM 2065 O O . LEU A 1 287 ? -0.940 2.088 -16.782 1.00 98.75 287 LEU A O 1
ATOM 2069 N N . PRO A 1 288 ? -1.083 -0.147 -16.743 1.00 98.56 288 PRO A N 1
ATOM 2070 C CA . PRO A 1 288 ? 0.101 -0.312 -17.589 1.00 98.56 288 PRO A CA 1
ATOM 2071 C C . PRO A 1 288 ? -0.080 0.292 -18.994 1.00 98.56 288 PRO A C 1
ATOM 2073 O O . PRO A 1 288 ? 0.879 0.790 -19.583 1.00 98.56 288 PRO A O 1
ATOM 2076 N N . TYR A 1 289 ? -1.304 0.326 -19.527 1.00 98.50 289 TYR A N 1
ATOM 2077 C CA . TYR A 1 289 ? -1.589 0.982 -20.808 1.00 98.50 289 TYR A CA 1
ATOM 2078 C C . TYR A 1 289 ? -1.573 2.510 -20.682 1.00 98.50 289 TYR A C 1
ATOM 2080 O O . TYR A 1 289 ? -1.153 3.207 -21.604 1.00 98.50 289 TYR A O 1
ATOM 2088 N N . VAL A 1 290 ? -2.017 3.051 -19.544 1.00 98.62 290 VAL A N 1
ATOM 2089 C CA . VAL A 1 290 ? -1.941 4.492 -19.259 1.00 98.62 290 VAL A CA 1
ATOM 2090 C C . VAL A 1 290 ? -0.489 4.929 -19.087 1.00 98.62 290 VAL A C 1
ATOM 2092 O O . VAL A 1 290 ? -0.095 5.980 -19.593 1.00 98.62 290 VAL A O 1
ATOM 2095 N N . MET A 1 291 ? 0.336 4.106 -18.439 1.00 98.56 291 MET A N 1
ATOM 2096 C CA . MET A 1 291 ? 1.773 4.350 -18.355 1.00 98.56 291 MET A CA 1
ATOM 2097 C C . MET A 1 291 ? 2.437 4.370 -19.739 1.00 98.56 291 MET A C 1
ATOM 2099 O O . MET A 1 291 ? 3.254 5.246 -20.008 1.00 98.56 291 MET A O 1
ATOM 2103 N N . GLU A 1 292 ? 2.060 3.467 -20.650 1.00 98.00 292 GLU A N 1
ATOM 2104 C CA . GLU A 1 292 ? 2.508 3.530 -22.049 1.00 98.00 292 GLU A CA 1
ATOM 2105 C C . GLU A 1 292 ? 2.048 4.824 -22.739 1.00 98.00 292 GLU A C 1
ATOM 2107 O O . GLU A 1 292 ? 2.839 5.480 -23.418 1.00 98.00 292 GLU A O 1
ATOM 2112 N N . PHE A 1 293 ? 0.785 5.215 -22.566 1.00 98.19 293 PHE A N 1
ATOM 2113 C CA . PHE A 1 293 ? 0.243 6.425 -23.188 1.00 98.19 293 PHE A CA 1
ATOM 2114 C C . PHE A 1 293 ? 0.987 7.701 -22.749 1.00 98.19 293 PHE A C 1
ATOM 2116 O O . PHE A 1 293 ? 1.226 8.594 -23.571 1.00 98.19 293 PHE A O 1
ATOM 2123 N N . ASN A 1 294 ? 1.385 7.753 -21.474 1.00 98.06 294 ASN A N 1
ATOM 2124 C CA . ASN A 1 294 ? 2.089 8.867 -20.832 1.00 98.06 294 ASN A CA 1
ATOM 2125 C C . ASN A 1 294 ? 3.630 8.762 -20.909 1.00 98.06 294 ASN A C 1
ATOM 2127 O O . ASN A 1 294 ? 4.336 9.597 -20.342 1.00 98.06 294 ASN A O 1
ATOM 2131 N N . LEU A 1 295 ? 4.181 7.738 -21.568 1.00 95.88 295 LEU A N 1
ATOM 2132 C CA . LEU A 1 295 ? 5.611 7.405 -21.518 1.00 95.88 295 LEU A CA 1
ATOM 2133 C C . LEU A 1 295 ? 6.518 8.560 -21.983 1.00 95.88 295 LEU A C 1
ATOM 2135 O O . LEU A 1 295 ? 7.592 8.777 -21.424 1.00 95.88 295 LEU A O 1
ATOM 2139 N N . ASP A 1 296 ? 6.086 9.322 -22.987 1.00 93.56 296 ASP A N 1
ATOM 2140 C CA . ASP A 1 296 ? 6.818 10.460 -23.554 1.00 93.56 296 ASP A CA 1
ATOM 2141 C C . ASP A 1 296 ? 6.997 11.621 -22.567 1.00 93.56 296 ASP A C 1
ATOM 2143 O O . ASP A 1 296 ? 8.042 12.277 -22.585 1.00 93.56 296 ASP A O 1
ATOM 2147 N N . VAL A 1 297 ? 6.022 11.830 -21.680 1.00 96.62 297 VAL A N 1
ATOM 2148 C CA . VAL A 1 297 ? 6.017 12.919 -20.689 1.00 96.62 297 VAL A CA 1
ATOM 2149 C C . VAL A 1 297 ? 6.405 12.468 -19.276 1.00 96.62 297 VAL A C 1
ATOM 2151 O O . VAL A 1 297 ? 6.804 13.300 -18.464 1.00 96.62 297 VAL A O 1
ATOM 2154 N N . SER A 1 298 ? 6.349 11.165 -18.978 1.00 97.56 298 SER A N 1
ATOM 2155 C CA . SER A 1 298 ? 6.518 10.632 -17.613 1.00 97.56 298 SER A CA 1
ATOM 2156 C C . SER A 1 298 ? 7.618 9.573 -17.455 1.00 97.56 298 SER A C 1
ATOM 2158 O O . SER A 1 298 ? 7.758 9.011 -16.368 1.00 97.56 298 SER A O 1
ATOM 2160 N N . LYS A 1 299 ? 8.452 9.323 -18.480 1.00 96.69 299 LYS A N 1
ATOM 2161 C CA . LYS A 1 299 ? 9.539 8.314 -18.433 1.00 96.69 299 LYS A CA 1
ATOM 2162 C C . LYS A 1 299 ? 10.431 8.385 -17.188 1.00 96.69 299 LYS A C 1
ATOM 2164 O O . LYS A 1 299 ? 10.729 7.344 -16.621 1.00 96.69 299 LYS A O 1
ATOM 2169 N N . GLY A 1 300 ? 10.808 9.579 -16.720 1.00 96.56 300 GLY A N 1
ATOM 2170 C CA . GLY A 1 300 ? 11.654 9.722 -15.526 1.00 96.56 300 GLY A CA 1
ATOM 2171 C C . GLY A 1 300 ? 10.969 9.202 -14.255 1.00 96.56 300 GLY A C 1
ATOM 2172 O O . GLY A 1 300 ? 11.555 8.431 -13.498 1.00 96.56 300 GLY A O 1
ATOM 2173 N N . ALA A 1 301 ? 9.683 9.527 -14.070 1.00 96.94 301 ALA A N 1
ATOM 2174 C CA . ALA A 1 301 ? 8.888 9.014 -12.954 1.00 96.94 301 ALA A CA 1
ATOM 2175 C C . ALA A 1 301 ? 8.716 7.486 -13.028 1.00 96.94 301 ALA A C 1
ATOM 2177 O O . ALA A 1 301 ? 8.770 6.803 -12.008 1.00 96.94 301 ALA A O 1
ATOM 2178 N N . TYR A 1 302 ? 8.570 6.932 -14.232 1.00 98.50 302 TYR A N 1
ATOM 2179 C CA . TYR A 1 302 ? 8.470 5.485 -14.424 1.00 98.50 302 TYR A CA 1
ATOM 2180 C C . TYR A 1 302 ? 9.809 4.759 -14.282 1.00 98.50 302 TYR A C 1
ATOM 2182 O O . TYR A 1 302 ? 9.822 3.621 -13.824 1.00 98.50 302 TYR A O 1
ATOM 2190 N N . ALA A 1 303 ? 10.936 5.405 -14.581 1.00 98.25 303 ALA A N 1
ATOM 2191 C CA . ALA A 1 303 ? 12.260 4.876 -14.266 1.00 98.25 303 ALA A CA 1
ATOM 2192 C C . ALA A 1 303 ? 12.496 4.811 -12.744 1.00 98.25 303 ALA A C 1
ATOM 2194 O O . ALA A 1 303 ? 13.074 3.847 -12.242 1.00 98.25 303 ALA A O 1
ATOM 2195 N N . GLU A 1 304 ? 12.006 5.795 -11.980 1.00 98.25 304 GLU A N 1
ATOM 2196 C CA . GLU A 1 304 ? 11.982 5.715 -10.512 1.00 98.25 304 GLU A CA 1
ATOM 2197 C C . GLU A 1 304 ? 11.069 4.586 -10.017 1.00 98.25 304 GLU A C 1
ATOM 2199 O O . GLU A 1 304 ? 11.466 3.832 -9.125 1.00 98.25 304 GLU A O 1
ATOM 2204 N N . ALA A 1 305 ? 9.889 4.422 -10.627 1.00 98.56 305 ALA A N 1
ATOM 2205 C CA . ALA A 1 305 ? 8.995 3.306 -10.329 1.00 98.56 305 ALA A CA 1
ATOM 2206 C C . ALA A 1 305 ? 9.651 1.949 -10.637 1.00 98.56 305 ALA A C 1
ATOM 2208 O O . ALA A 1 305 ? 9.522 1.036 -9.832 1.00 98.56 305 ALA A O 1
ATOM 2209 N N . ALA A 1 306 ? 10.417 1.818 -11.726 1.00 98.62 306 ALA A N 1
ATOM 2210 C CA . ALA A 1 306 ? 11.157 0.597 -12.063 1.00 98.62 306 ALA A CA 1
ATOM 2211 C C . ALA A 1 306 ? 12.096 0.170 -10.927 1.00 98.62 306 ALA A C 1
ATOM 2213 O O . ALA A 1 306 ? 12.048 -0.967 -10.461 1.00 98.62 306 ALA A O 1
ATOM 2214 N N . ARG A 1 307 ? 12.889 1.117 -10.412 1.00 98.25 307 ARG A N 1
ATOM 2215 C CA . ARG A 1 307 ? 13.768 0.878 -9.258 1.00 98.25 307 ARG A CA 1
ATOM 2216 C C . ARG A 1 307 ? 12.974 0.525 -8.001 1.00 98.25 307 ARG A C 1
ATOM 2218 O O . ARG A 1 307 ? 13.377 -0.352 -7.245 1.00 98.25 307 ARG A O 1
ATOM 2225 N N . ALA A 1 308 ? 11.841 1.189 -7.768 1.00 98.44 308 ALA A N 1
ATOM 2226 C CA . ALA A 1 308 ? 10.957 0.878 -6.644 1.00 98.44 308 ALA A CA 1
ATOM 2227 C C . ALA A 1 308 ? 10.307 -0.515 -6.762 1.00 98.44 308 ALA A C 1
ATOM 2229 O O . ALA A 1 308 ? 10.100 -1.172 -5.749 1.00 98.44 308 ALA A O 1
ATOM 2230 N N . LEU A 1 309 ? 10.051 -1.000 -7.976 1.00 98.25 309 LEU A N 1
ATOM 2231 C CA . LEU A 1 309 ? 9.580 -2.362 -8.248 1.00 98.25 309 LEU A CA 1
ATOM 2232 C C . LEU A 1 309 ? 10.683 -3.425 -8.060 1.00 98.25 309 LEU A C 1
ATOM 2234 O O . LEU A 1 309 ? 10.410 -4.612 -8.212 1.00 98.25 309 LEU A O 1
ATOM 2238 N N . GLY A 1 310 ? 11.920 -3.022 -7.741 1.00 96.94 310 GLY A N 1
ATOM 2239 C CA . GLY A 1 310 ? 13.060 -3.927 -7.568 1.00 96.94 310 GLY A CA 1
ATOM 2240 C C . GLY A 1 310 ? 13.726 -4.356 -8.879 1.00 96.94 310 GLY A C 1
ATOM 2241 O O . GLY A 1 310 ? 14.437 -5.358 -8.899 1.00 96.94 310 GLY A O 1
ATOM 2242 N N . ILE A 1 311 ? 13.492 -3.630 -9.975 1.00 96.62 311 ILE A N 1
ATOM 2243 C CA . ILE A 1 311 ? 14.135 -3.886 -11.270 1.00 96.62 311 ILE A CA 1
ATOM 2244 C C . ILE A 1 311 ? 15.561 -3.323 -11.230 1.00 96.62 311 ILE A C 1
ATOM 2246 O O . ILE A 1 311 ? 15.751 -2.158 -10.867 1.00 96.62 311 ILE A O 1
ATOM 2250 N N . ASP A 1 312 ? 16.558 -4.123 -11.624 1.00 94.12 312 ASP A N 1
ATOM 2251 C CA . ASP A 1 312 ? 17.915 -3.615 -11.839 1.00 94.12 312 ASP A CA 1
ATOM 2252 C C . ASP A 1 312 ? 17.933 -2.738 -13.092 1.00 94.12 312 ASP A C 1
ATOM 2254 O O . ASP A 1 312 ? 17.742 -3.211 -14.211 1.00 94.12 312 ASP A O 1
ATOM 2258 N N . THR A 1 313 ? 18.127 -1.439 -12.887 1.00 94.94 313 THR A N 1
ATOM 2259 C CA . THR A 1 313 ? 18.203 -0.453 -13.967 1.00 94.94 313 THR A CA 1
ATOM 2260 C C . THR A 1 313 ? 19.639 -0.035 -14.275 1.00 94.94 313 THR A C 1
ATOM 2262 O O . THR A 1 313 ? 19.840 0.974 -14.951 1.00 94.94 313 THR A O 1
ATOM 2265 N N . THR A 1 314 ? 20.650 -0.735 -13.753 1.00 93.50 314 THR A N 1
ATOM 2266 C CA . THR A 1 314 ? 22.054 -0.473 -14.092 1.00 93.50 314 THR A CA 1
ATOM 2267 C C . THR A 1 314 ? 22.254 -0.571 -15.602 1.00 93.50 314 THR A C 1
ATOM 2269 O O . THR A 1 314 ? 21.937 -1.581 -16.218 1.00 93.50 314 THR A O 1
ATOM 2272 N N . GLY A 1 315 ? 22.768 0.494 -16.218 1.00 94.62 315 GLY A N 1
ATOM 2273 C CA . GLY A 1 315 ? 22.985 0.531 -17.667 1.00 94.62 315 GLY A CA 1
ATOM 2274 C C . GLY A 1 315 ? 21.740 0.842 -18.508 1.00 94.62 315 GLY A C 1
ATOM 2275 O O . GLY A 1 315 ? 21.894 1.098 -19.699 1.00 94.62 315 GLY A O 1
ATOM 2276 N N . MET A 1 316 ? 20.540 0.897 -17.917 1.00 96.00 316 MET A N 1
ATOM 2277 C CA . MET A 1 316 ? 19.314 1.275 -18.627 1.00 96.00 316 MET A CA 1
ATOM 2278 C C . MET A 1 316 ? 19.163 2.797 -18.710 1.00 96.00 316 MET A C 1
ATOM 2280 O O . MET A 1 316 ? 19.332 3.513 -17.721 1.00 96.00 316 MET A O 1
ATOM 2284 N N . GLY A 1 317 ? 18.755 3.300 -19.876 1.00 95.88 317 GLY A N 1
ATOM 2285 C CA . GLY A 1 317 ? 18.250 4.672 -19.992 1.00 95.88 317 GLY A CA 1
ATOM 2286 C C . GLY A 1 317 ? 16.835 4.811 -19.411 1.00 95.88 317 GLY A C 1
ATOM 2287 O O . GLY A 1 317 ? 16.097 3.832 -19.322 1.00 95.88 317 GLY A O 1
ATOM 2288 N N . ASP A 1 318 ? 16.399 6.037 -19.093 1.00 94.62 318 ASP A N 1
ATOM 2289 C CA . ASP A 1 318 ? 15.067 6.293 -18.507 1.00 94.62 318 ASP A CA 1
ATOM 2290 C C . ASP A 1 318 ? 13.913 5.658 -19.293 1.00 94.62 318 ASP A C 1
ATOM 2292 O O . ASP A 1 318 ? 12.961 5.147 -18.712 1.00 94.62 318 ASP A O 1
ATOM 2296 N N . LEU A 1 319 ? 13.984 5.689 -20.627 1.00 96.00 319 LEU A N 1
ATOM 2297 C CA . LEU A 1 319 ? 12.944 5.122 -21.484 1.00 96.00 319 LEU A CA 1
ATOM 2298 C C . LEU A 1 319 ? 12.861 3.594 -21.362 1.00 96.00 319 LEU A C 1
ATOM 2300 O O . LEU A 1 319 ? 11.767 3.033 -21.390 1.00 96.00 319 LEU A O 1
ATOM 2304 N N . GLU A 1 320 ? 14.006 2.931 -21.250 1.00 96.50 320 GLU A N 1
ATOM 2305 C CA . GLU A 1 320 ? 14.096 1.480 -21.105 1.00 96.50 320 GLU A CA 1
ATOM 2306 C C . GLU A 1 320 ? 13.613 1.052 -19.718 1.00 96.50 320 GLU A C 1
ATOM 2308 O O . GLU A 1 320 ? 12.718 0.212 -19.614 1.00 96.50 320 GLU A O 1
ATOM 2313 N N . ALA A 1 321 ? 14.087 1.728 -18.667 1.00 97.62 321 ALA A N 1
ATOM 2314 C CA . ALA A 1 321 ? 13.617 1.514 -17.301 1.00 97.62 321 ALA A CA 1
ATOM 2315 C C . ALA A 1 321 ? 12.098 1.754 -17.176 1.00 97.62 321 ALA A C 1
ATOM 2317 O O . ALA A 1 321 ? 11.384 0.951 -16.578 1.00 97.62 321 ALA A O 1
ATOM 2318 N N . ALA A 1 322 ? 11.567 2.809 -17.804 1.00 98.06 322 ALA A N 1
ATOM 2319 C CA . ALA A 1 322 ? 10.130 3.076 -17.834 1.00 98.06 322 ALA A CA 1
ATOM 2320 C C . ALA A 1 322 ? 9.330 1.938 -18.489 1.00 98.06 322 ALA A C 1
ATOM 2322 O O . ALA A 1 322 ? 8.303 1.519 -17.955 1.00 98.06 322 ALA A O 1
ATOM 2323 N N . ARG A 1 323 ? 9.797 1.400 -19.625 1.00 97.75 323 ARG A N 1
ATOM 2324 C CA . ARG A 1 323 ? 9.163 0.246 -20.292 1.00 97.75 323 ARG A CA 1
ATOM 2325 C C . ARG A 1 323 ? 9.230 -1.021 -19.436 1.00 97.75 323 ARG A C 1
ATOM 2327 O O . ARG A 1 323 ? 8.268 -1.795 -19.428 1.00 97.75 323 ARG A O 1
ATOM 2334 N N . ALA A 1 324 ? 10.321 -1.215 -18.697 1.00 97.62 324 ALA A N 1
ATOM 2335 C CA . ALA A 1 324 ? 10.447 -2.311 -17.743 1.00 97.62 324 ALA A CA 1
ATOM 2336 C C . ALA A 1 324 ? 9.409 -2.191 -16.612 1.00 97.62 324 ALA A C 1
ATOM 2338 O O . ALA A 1 324 ? 8.731 -3.172 -16.311 1.00 97.62 324 ALA A O 1
ATOM 2339 N N . ALA A 1 325 ? 9.186 -0.988 -16.063 1.00 98.50 325 ALA A N 1
ATOM 2340 C CA . ALA A 1 325 ? 8.135 -0.750 -15.064 1.00 98.50 325 ALA A CA 1
ATOM 2341 C C . ALA A 1 325 ? 6.725 -1.052 -15.599 1.00 98.50 325 ALA A C 1
ATOM 2343 O O . ALA A 1 325 ? 5.949 -1.735 -14.930 1.00 98.50 325 ALA A O 1
ATOM 2344 N N . VAL A 1 326 ? 6.405 -0.593 -16.818 1.00 98.56 326 VAL A N 1
ATOM 2345 C CA . VAL A 1 326 ? 5.127 -0.893 -17.497 1.00 98.56 326 VAL A CA 1
ATOM 2346 C C . VAL A 1 326 ? 4.894 -2.404 -17.580 1.00 98.56 326 VAL A C 1
ATOM 2348 O O . VAL A 1 326 ? 3.810 -2.897 -17.261 1.00 98.56 326 VAL A O 1
ATOM 2351 N N . SER A 1 327 ? 5.926 -3.140 -17.991 1.00 97.56 327 SER A N 1
ATOM 2352 C CA . SER A 1 327 ? 5.863 -4.592 -18.168 1.00 97.56 327 SER A CA 1
ATOM 2353 C C . SER A 1 327 ? 5.714 -5.317 -16.831 1.00 97.56 327 SER A C 1
ATOM 2355 O O . SER A 1 327 ? 4.872 -6.201 -16.707 1.00 97.56 327 SER A O 1
ATOM 2357 N N . ALA A 1 328 ? 6.467 -4.905 -15.809 1.00 98.19 328 ALA A N 1
ATOM 2358 C CA . ALA A 1 328 ? 6.402 -5.491 -14.473 1.00 98.19 328 ALA A CA 1
ATOM 2359 C C . ALA A 1 328 ? 5.028 -5.303 -13.815 1.00 98.19 328 ALA A C 1
ATOM 2361 O O . ALA A 1 328 ? 4.484 -6.254 -13.262 1.00 98.19 328 ALA A O 1
ATOM 2362 N N . ILE A 1 329 ? 4.424 -4.116 -13.927 1.00 98.56 329 ILE A N 1
ATOM 2363 C CA . ILE A 1 329 ? 3.079 -3.849 -13.389 1.00 98.56 329 ILE A CA 1
ATOM 2364 C C . ILE A 1 329 ? 2.014 -4.662 -14.126 1.00 98.56 329 ILE A C 1
ATOM 2366 O O . ILE A 1 329 ? 1.109 -5.208 -13.493 1.00 98.56 329 ILE A O 1
ATOM 2370 N N . ARG A 1 330 ? 2.123 -4.788 -15.455 1.00 97.94 330 ARG A N 1
ATOM 2371 C CA . ARG A 1 330 ? 1.236 -5.673 -16.217 1.00 97.94 330 ARG A CA 1
ATOM 2372 C C . ARG A 1 330 ? 1.378 -7.123 -15.767 1.00 97.94 330 ARG A C 1
ATOM 2374 O O . ARG A 1 330 ? 0.365 -7.785 -15.584 1.00 97.94 330 ARG A O 1
ATOM 2381 N N . ASN A 1 331 ? 2.604 -7.616 -15.618 1.00 97.56 331 ASN A N 1
ATOM 2382 C CA . ASN A 1 331 ? 2.837 -8.994 -15.195 1.00 97.56 331 ASN A CA 1
ATOM 2383 C C . ASN A 1 331 ? 2.281 -9.225 -13.790 1.00 97.56 331 ASN A C 1
ATOM 2385 O O . ASN A 1 331 ? 1.522 -10.164 -13.617 1.00 97.56 331 ASN A O 1
ATOM 2389 N N . LEU A 1 332 ? 2.503 -8.303 -12.848 1.00 97.81 332 LEU A N 1
ATOM 2390 C CA . LEU A 1 332 ? 1.911 -8.375 -11.510 1.00 97.81 332 LEU A CA 1
ATOM 2391 C C . LEU A 1 332 ? 0.375 -8.469 -11.549 1.00 97.81 332 LEU A C 1
ATOM 2393 O O . LEU A 1 332 ? -0.205 -9.270 -10.823 1.00 97.81 332 LEU A O 1
ATOM 2397 N N . HIS A 1 333 ? -0.292 -7.700 -12.419 1.00 97.88 333 HIS A N 1
ATOM 2398 C CA . HIS A 1 333 ? -1.747 -7.790 -12.620 1.00 97.88 333 HIS A CA 1
ATOM 2399 C C . HIS A 1 333 ? -2.183 -9.176 -13.119 1.00 97.88 333 HIS A C 1
ATOM 2401 O O . HIS A 1 333 ? -3.163 -9.737 -12.627 1.00 97.88 333 HIS A O 1
ATOM 2407 N N . LEU A 1 334 ? -1.460 -9.731 -14.093 1.00 97.25 334 LEU A N 1
ATOM 2408 C CA . LEU A 1 334 ? -1.748 -11.047 -14.668 1.00 97.25 334 LEU A CA 1
ATOM 2409 C C . LEU A 1 334 ? -1.471 -12.180 -13.674 1.00 97.25 334 LEU A C 1
ATOM 2411 O O . LEU A 1 334 ? -2.311 -13.064 -13.510 1.00 97.25 334 LEU A O 1
ATOM 2415 N N . ASP A 1 335 ? -0.333 -12.123 -12.988 1.00 95.31 335 ASP A N 1
ATOM 2416 C CA . ASP A 1 335 ? 0.100 -13.098 -11.985 1.00 95.31 335 ASP A CA 1
ATOM 2417 C C . ASP A 1 335 ? -0.834 -13.082 -10.764 1.00 95.31 335 ASP A C 1
ATOM 2419 O O . ASP A 1 335 ? -1.071 -14.115 -10.141 1.00 95.31 335 ASP A O 1
ATOM 2423 N N . ALA A 1 336 ? -1.471 -11.939 -10.479 1.00 94.62 336 ALA A N 1
ATOM 2424 C CA . ALA A 1 336 ? -2.535 -11.824 -9.484 1.00 94.62 336 ALA A CA 1
ATOM 2425 C C . ALA A 1 336 ? -3.877 -12.459 -9.912 1.00 94.62 336 ALA A C 1
ATOM 2427 O O . ALA A 1 336 ? -4.856 -12.404 -9.162 1.00 94.62 336 ALA A O 1
ATOM 2428 N N . GLY A 1 337 ? -3.949 -13.060 -11.105 1.00 96.06 337 GLY A N 1
ATOM 2429 C CA . GLY A 1 337 ? -5.133 -13.752 -11.620 1.00 96.06 337 GLY A CA 1
ATOM 2430 C C . GLY A 1 337 ? -6.243 -12.818 -12.105 1.00 96.06 337 GLY A C 1
ATOM 2431 O O . GLY A 1 337 ? -7.399 -13.234 -12.205 1.00 96.06 337 GLY A O 1
ATOM 2432 N N . LEU A 1 338 ? -5.925 -11.551 -12.384 1.00 97.50 338 LEU A N 1
ATOM 2433 C CA . LEU A 1 338 ? -6.898 -10.568 -12.855 1.00 97.50 338 LEU A CA 1
ATOM 2434 C C . LEU A 1 338 ? -7.075 -10.639 -14.387 1.00 97.50 338 LEU A C 1
ATOM 2436 O O . LEU A 1 338 ? -6.170 -11.076 -15.103 1.00 97.50 338 LEU A O 1
ATOM 2440 N N . PRO A 1 339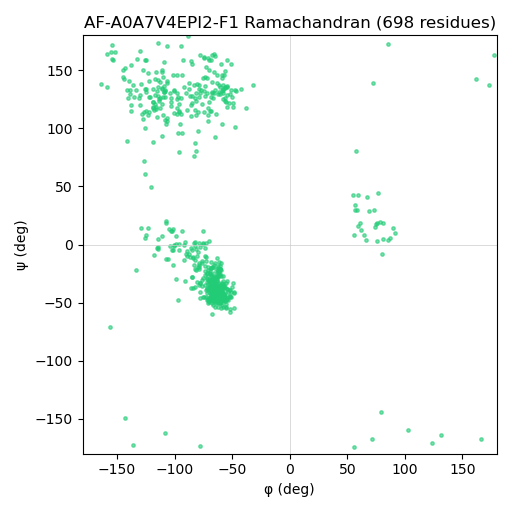 ? -8.230 -10.205 -14.935 1.00 97.44 339 PRO A N 1
ATOM 2441 C CA . PRO A 1 339 ? -8.501 -10.296 -16.367 1.00 97.44 339 PRO A CA 1
ATOM 2442 C C . PRO A 1 339 ? -7.445 -9.560 -17.211 1.00 97.44 339 PRO A C 1
ATOM 2444 O O . PRO A 1 339 ? -7.141 -8.404 -16.913 1.00 97.44 339 PRO A O 1
ATOM 2447 N N . PRO A 1 340 ? -6.923 -10.166 -18.294 1.00 96.69 340 PRO A N 1
ATOM 2448 C CA . PRO A 1 340 ? -5.862 -9.569 -19.115 1.00 96.69 340 PRO A CA 1
ATOM 2449 C C . PRO A 1 340 ? -6.342 -8.447 -20.053 1.00 96.69 340 PRO A C 1
ATOM 2451 O O . PRO A 1 340 ? -5.523 -7.735 -20.641 1.00 96.69 340 PRO A O 1
ATOM 2454 N N . SER A 1 341 ? -7.656 -8.319 -20.254 1.00 98.31 341 SER A N 1
ATOM 2455 C CA . SER A 1 341 ? -8.268 -7.390 -21.207 1.00 98.31 341 SER A CA 1
ATOM 2456 C C . SER A 1 341 ? -9.703 -7.039 -20.811 1.00 98.31 341 SER A C 1
ATOM 2458 O O . SER A 1 341 ? -10.313 -7.737 -19.995 1.00 98.31 341 SER A O 1
ATOM 2460 N N . LEU A 1 342 ? -10.275 -5.990 -21.419 1.00 98.19 342 LEU A N 1
ATOM 2461 C CA . LEU A 1 342 ? -11.695 -5.664 -21.207 1.00 98.19 342 LEU A CA 1
ATOM 2462 C C . LEU A 1 342 ? -12.624 -6.752 -21.755 1.00 98.19 342 LEU A C 1
ATOM 2464 O O . LEU A 1 342 ? -13.640 -7.039 -21.128 1.00 98.19 342 LEU A O 1
ATOM 2468 N N . GLU A 1 343 ? -12.268 -7.395 -22.872 1.00 98.06 343 GLU A N 1
ATOM 2469 C CA . GLU A 1 343 ? -13.037 -8.529 -23.399 1.00 98.06 343 GLU A CA 1
ATOM 2470 C C . GLU A 1 343 ? -13.126 -9.653 -22.356 1.00 98.06 343 GLU A C 1
ATOM 2472 O O . GLU A 1 343 ? -14.214 -10.139 -22.043 1.00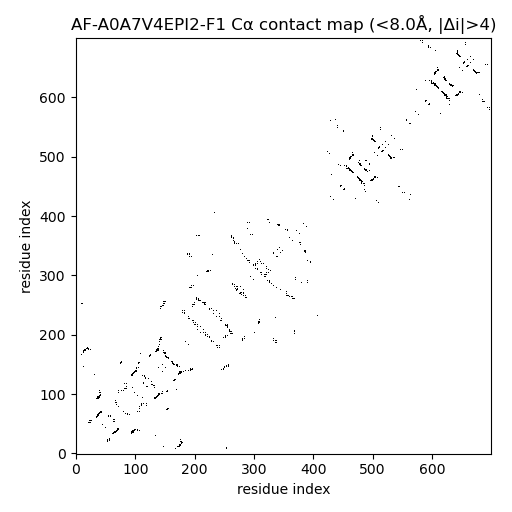 98.06 343 GLU A O 1
ATOM 2477 N N . LYS A 1 344 ? -11.993 -10.025 -21.745 1.00 97.75 344 LYS A N 1
ATOM 2478 C CA . LYS A 1 344 ? -11.955 -11.058 -20.697 1.00 97.75 344 LYS A CA 1
ATOM 2479 C C . LYS A 1 344 ? -12.578 -10.607 -19.377 1.00 97.75 344 LYS A C 1
ATOM 2481 O O . LYS A 1 344 ? -12.969 -11.456 -18.585 1.00 97.75 344 LYS A O 1
ATOM 2486 N N . ALA A 1 345 ? -12.719 -9.301 -19.163 1.00 96.31 345 ALA A N 1
ATOM 2487 C CA . ALA A 1 345 ? -13.493 -8.734 -18.063 1.00 96.31 345 ALA A CA 1
ATOM 2488 C C . ALA A 1 345 ? -15.009 -8.656 -18.357 1.00 96.31 345 ALA A C 1
ATOM 2490 O O . ALA A 1 345 ? -15.760 -8.161 -17.520 1.00 96.31 345 ALA A O 1
ATOM 2491 N N . GLY A 1 346 ? -15.470 -9.141 -19.518 1.00 96.00 346 GLY A N 1
ATOM 2492 C CA . GLY A 1 346 ? -16.890 -9.208 -19.879 1.00 96.00 346 GLY A CA 1
ATOM 2493 C C . GLY A 1 346 ? -17.439 -7.967 -20.585 1.00 96.00 346 GLY A C 1
ATOM 2494 O O . GLY A 1 346 ? -18.656 -7.817 -20.690 1.00 96.00 346 GLY A O 1
ATOM 2495 N N . VAL A 1 347 ? -16.578 -7.073 -21.076 1.00 97.31 347 VAL A N 1
ATOM 2496 C CA . VAL A 1 347 ? -17.004 -5.870 -21.804 1.00 97.31 347 VAL A CA 1
ATOM 2497 C C . VAL A 1 347 ? -17.221 -6.205 -23.283 1.00 97.31 347 VAL A C 1
ATOM 2499 O O . VAL A 1 347 ? -16.278 -6.634 -23.958 1.00 97.31 347 VAL A O 1
ATOM 2502 N N . PRO A 1 348 ? -18.426 -5.984 -23.836 1.00 96.75 348 PRO A N 1
ATOM 2503 C CA . PRO A 1 348 ? -18.674 -6.170 -25.258 1.00 96.75 348 PRO A CA 1
ATOM 2504 C C . PRO A 1 348 ? -17.968 -5.080 -26.080 1.00 96.75 348 PRO A C 1
ATOM 2506 O O . PRO A 1 348 ? -17.624 -4.015 -25.570 1.00 96.75 348 PRO A O 1
ATOM 2509 N N . ARG A 1 349 ? -17.729 -5.336 -27.369 1.00 95.00 349 ARG A N 1
ATOM 2510 C CA . ARG A 1 349 ? -16.922 -4.444 -28.224 1.00 95.00 349 ARG A CA 1
ATOM 2511 C C . ARG A 1 349 ? -17.510 -3.034 -28.363 1.00 95.00 349 ARG A C 1
ATOM 2513 O O . ARG A 1 349 ? -16.764 -2.061 -28.405 1.00 95.00 349 ARG A O 1
ATOM 2520 N N . ASP A 1 350 ? -18.830 -2.919 -28.432 1.00 94.50 350 ASP A N 1
ATOM 2521 C CA . ASP A 1 350 ? -19.559 -1.644 -28.435 1.00 94.50 350 ASP A CA 1
ATOM 2522 C C . ASP A 1 350 ? -19.468 -0.901 -27.089 1.00 94.50 350 ASP A C 1
ATOM 2524 O O . ASP A 1 350 ? -19.579 0.325 -27.041 1.00 94.50 350 ASP A O 1
ATOM 2528 N N . GLY A 1 351 ? -19.147 -1.612 -26.005 1.00 95.56 351 GLY A N 1
ATOM 2529 C CA . GLY A 1 351 ? -18.874 -1.035 -24.693 1.00 95.56 351 GLY A CA 1
ATOM 2530 C C . GLY A 1 351 ? -17.660 -0.104 -24.648 1.00 95.56 351 GLY A C 1
ATOM 2531 O O . GLY A 1 351 ? -17.598 0.753 -23.766 1.00 95.56 351 GLY A O 1
ATOM 2532 N N . ILE A 1 352 ? -16.740 -0.196 -25.618 1.00 97.12 352 ILE A N 1
ATOM 2533 C CA . ILE A 1 352 ? -15.603 0.730 -25.767 1.00 97.12 352 ILE A CA 1
ATOM 2534 C C . ILE A 1 352 ? -16.085 2.184 -25.850 1.00 97.12 352 ILE A C 1
ATOM 2536 O O . ILE A 1 352 ? -15.538 3.046 -25.163 1.00 97.12 352 ILE A O 1
ATOM 2540 N N . GLU A 1 353 ? -17.127 2.455 -26.640 1.00 96.38 353 GLU A N 1
ATOM 2541 C CA . GLU A 1 353 ? -17.655 3.817 -26.810 1.00 96.38 353 GLU A CA 1
ATOM 2542 C C . GLU A 1 353 ? -18.265 4.338 -25.508 1.00 96.38 353 GLU A C 1
ATOM 2544 O O . GLU A 1 353 ? -18.012 5.469 -25.097 1.00 96.38 353 GLU A O 1
ATOM 2549 N N . THR A 1 354 ? -18.986 3.472 -24.789 1.00 94.62 354 THR A N 1
ATOM 2550 C CA . THR A 1 354 ? -19.578 3.824 -23.490 1.00 94.62 354 THR A CA 1
ATOM 2551 C C . THR A 1 354 ? -18.503 4.185 -22.462 1.00 94.62 354 THR A C 1
ATOM 2553 O O . THR A 1 354 ? -18.669 5.144 -21.705 1.00 94.62 354 THR A O 1
ATOM 2556 N N . ILE A 1 355 ? -17.393 3.437 -22.422 1.00 96.06 355 ILE A N 1
ATOM 2557 C CA . ILE A 1 355 ? -16.273 3.727 -21.514 1.00 96.06 355 ILE A CA 1
ATOM 2558 C C . ILE A 1 355 ? -15.598 5.037 -21.918 1.00 96.06 355 ILE A C 1
ATOM 2560 O O . ILE A 1 355 ? -15.366 5.883 -21.057 1.00 96.06 355 ILE A O 1
ATOM 2564 N N . MET A 1 356 ? -15.324 5.231 -23.211 1.00 96.44 356 MET A N 1
ATOM 2565 C CA . MET A 1 356 ? -14.684 6.437 -23.739 1.00 96.44 356 MET A CA 1
ATOM 2566 C C . MET A 1 356 ? -15.451 7.703 -23.352 1.00 96.44 356 MET A C 1
ATOM 2568 O O . MET A 1 356 ? -14.869 8.627 -22.781 1.00 96.44 356 MET A O 1
ATOM 2572 N N . GLU A 1 357 ? -16.752 7.746 -23.645 1.00 93.75 357 GLU A N 1
ATOM 2573 C CA . GLU A 1 357 ? -17.588 8.927 -23.411 1.00 93.75 357 GLU A CA 1
ATOM 2574 C C . GLU A 1 357 ? -17.652 9.326 -21.936 1.00 93.75 357 GLU A C 1
ATOM 2576 O O . GLU A 1 357 ? -17.718 10.518 -21.623 1.00 93.75 357 GLU A O 1
ATOM 2581 N N . LYS A 1 358 ? -17.656 8.338 -21.035 1.00 92.50 358 LYS A N 1
ATOM 2582 C CA . LYS A 1 358 ? -17.691 8.563 -19.588 1.00 92.50 358 LYS A CA 1
ATOM 2583 C C . LYS A 1 358 ? -16.321 8.955 -19.044 1.00 92.50 358 LYS A C 1
ATOM 2585 O O . LYS A 1 358 ? -16.233 9.931 -18.310 1.00 92.50 358 LYS A O 1
ATOM 2590 N N . ALA A 1 359 ? -15.264 8.249 -19.440 1.00 93.88 359 ALA A N 1
ATOM 2591 C CA . ALA A 1 359 ? -13.907 8.490 -18.954 1.00 93.88 359 ALA A CA 1
ATOM 2592 C C . ALA A 1 359 ? -13.375 9.875 -19.356 1.00 93.88 359 ALA A C 1
ATOM 2594 O O . ALA A 1 359 ? -12.734 10.537 -18.550 1.00 93.88 359 ALA A O 1
ATOM 2595 N N . LEU A 1 360 ? -13.694 10.362 -20.563 1.00 93.62 360 LEU A N 1
ATOM 2596 C CA . LEU A 1 360 ? -13.322 11.718 -21.002 1.00 93.62 360 LEU A CA 1
ATOM 2597 C C . LEU A 1 360 ? -14.007 12.838 -20.197 1.00 93.62 360 LEU A C 1
ATOM 2599 O O . LEU A 1 360 ? -13.574 13.985 -20.267 1.00 93.62 360 LEU A O 1
ATOM 2603 N N . LYS A 1 361 ? -15.085 12.526 -19.468 1.00 90.19 361 LYS A N 1
ATOM 2604 C CA . LYS A 1 361 ? -15.835 13.470 -18.622 1.00 90.19 361 LYS A CA 1
ATOM 2605 C C . LYS A 1 361 ? -15.540 13.286 -17.133 1.00 90.19 361 LYS A C 1
ATOM 2607 O O . LYS A 1 361 ? -16.122 13.993 -16.315 1.00 90.19 361 LYS A O 1
ATOM 2612 N N . ASP A 1 362 ? -14.693 12.324 -16.781 1.00 88.00 362 ASP A N 1
ATOM 2613 C CA . ASP A 1 362 ? -14.352 12.039 -15.396 1.00 88.00 362 ASP A CA 1
ATOM 2614 C C . ASP A 1 362 ? -13.354 13.082 -14.868 1.00 88.00 362 ASP A C 1
ATOM 2616 O O . ASP A 1 362 ? -12.362 13.409 -15.525 1.00 88.00 362 ASP A O 1
ATOM 2620 N N . GLY A 1 363 ? -13.622 13.609 -13.672 1.00 85.62 363 GLY A N 1
ATOM 2621 C CA . GLY A 1 363 ? -12.794 14.639 -13.044 1.00 85.62 363 GLY A CA 1
ATOM 2622 C C . GLY A 1 363 ? -11.360 14.183 -12.764 1.00 85.62 363 GLY A C 1
ATOM 2623 O O . GLY A 1 363 ? -10.455 15.013 -12.794 1.00 85.62 363 GLY A O 1
ATOM 2624 N N . SER A 1 364 ? -11.124 12.879 -12.580 1.00 88.50 364 SER A N 1
ATOM 2625 C CA . SER A 1 364 ? -9.787 12.303 -12.394 1.00 88.50 364 SER A CA 1
ATOM 2626 C C . SER A 1 364 ? -8.853 12.540 -13.586 1.00 88.50 364 SER A C 1
ATOM 2628 O O . SER A 1 364 ? -7.637 12.517 -13.421 1.00 88.50 364 SER A O 1
ATOM 2630 N N . MET A 1 365 ? -9.384 12.813 -14.784 1.00 91.81 365 MET A N 1
ATOM 2631 C CA . MET A 1 365 ? -8.566 13.078 -15.972 1.00 91.81 365 MET A CA 1
ATOM 2632 C C . MET A 1 365 ? -7.751 14.377 -15.850 1.00 91.81 365 MET A C 1
ATOM 2634 O O . MET A 1 365 ? -6.708 14.499 -16.493 1.00 91.81 365 MET A O 1
ATOM 2638 N N . ILE A 1 366 ? -8.191 15.340 -15.028 1.00 91.69 366 ILE A N 1
ATOM 2639 C CA . ILE A 1 366 ? -7.634 16.704 -14.978 1.00 91.69 366 ILE A CA 1
ATOM 2640 C C . ILE A 1 366 ? -6.135 16.744 -14.650 1.00 91.69 366 ILE A C 1
ATOM 2642 O O . ILE A 1 366 ? -5.415 17.592 -15.171 1.00 91.69 366 ILE A O 1
ATOM 2646 N N . THR A 1 367 ? -5.664 15.806 -13.830 1.00 92.12 367 THR A N 1
ATOM 2647 C CA . THR A 1 367 ? -4.276 15.701 -13.356 1.00 92.12 367 THR A CA 1
ATOM 2648 C C . THR A 1 367 ? -3.434 14.697 -14.135 1.00 92.12 367 THR A C 1
ATOM 2650 O O . THR A 1 367 ? -2.248 14.536 -13.839 1.00 92.12 367 THR A O 1
ATOM 2653 N N . ASN A 1 368 ? -3.999 14.036 -15.153 1.00 97.44 368 ASN A N 1
ATOM 2654 C CA . ASN A 1 368 ? -3.207 13.185 -16.034 1.00 97.44 368 ASN A CA 1
ATOM 2655 C C . ASN A 1 368 ? -2.250 14.065 -16.869 1.00 97.44 368 ASN A C 1
ATOM 2657 O O . ASN A 1 368 ? -2.702 15.025 -17.504 1.00 97.44 368 ASN A O 1
ATOM 2661 N N . PRO A 1 369 ? -0.945 13.739 -16.937 1.00 95.56 369 PRO A N 1
ATOM 2662 C CA . PRO A 1 369 ? 0.069 14.605 -17.551 1.00 95.56 369 PRO A CA 1
ATOM 2663 C C . PRO A 1 369 ? -0.117 14.822 -19.059 1.00 95.56 369 PRO A C 1
ATOM 2665 O O . PRO A 1 369 ? 0.462 15.745 -19.630 1.00 95.56 369 PRO A O 1
ATOM 2668 N N . LYS A 1 370 ? -0.930 13.989 -19.718 1.00 95.38 370 LYS A N 1
ATOM 2669 C CA . LYS A 1 370 ? -1.235 14.077 -21.147 1.00 95.38 370 LYS A CA 1
ATOM 2670 C C . LYS A 1 370 ? -2.719 13.844 -21.398 1.00 95.38 370 LYS A C 1
ATOM 2672 O O . LYS A 1 370 ? -3.244 12.780 -21.100 1.00 95.38 370 LYS A O 1
ATOM 2677 N N . GLN A 1 371 ? -3.411 14.817 -21.973 1.00 95.69 371 GLN A N 1
ATOM 2678 C CA . GLN A 1 371 ? -4.845 14.685 -22.242 1.00 95.69 371 GLN A CA 1
ATOM 2679 C C . GLN A 1 371 ? -5.086 13.911 -23.552 1.00 95.69 371 GLN A C 1
ATOM 2681 O O . GLN A 1 371 ? -4.528 14.297 -24.585 1.00 95.69 371 GLN A O 1
ATOM 2686 N N . PRO A 1 372 ? -5.888 12.828 -23.557 1.00 96.12 372 PRO A N 1
ATOM 2687 C CA . PRO A 1 372 ? -6.189 12.096 -24.781 1.00 96.12 372 PRO A CA 1
ATOM 2688 C C . PRO A 1 372 ? -7.250 12.817 -25.622 1.00 96.12 372 PRO A C 1
ATOM 2690 O O . PRO A 1 372 ? -8.289 13.246 -25.124 1.00 96.12 372 PRO A O 1
ATOM 2693 N N . THR A 1 373 ? -7.045 12.880 -26.939 1.00 95.69 373 THR A N 1
ATOM 2694 C CA . THR A 1 373 ? -8.149 13.165 -27.874 1.00 95.69 373 THR A CA 1
ATOM 2695 C C . THR A 1 373 ? -9.134 11.985 -27.910 1.00 95.69 373 THR A C 1
ATOM 2697 O O . THR A 1 373 ? -8.727 10.854 -27.632 1.00 95.69 373 THR A O 1
ATOM 2700 N N . PRO A 1 374 ? -10.402 12.170 -28.332 1.00 95.19 374 PRO A N 1
ATOM 2701 C CA . PRO A 1 374 ? -11.347 11.056 -28.475 1.00 95.19 374 PRO A CA 1
ATOM 2702 C C . PRO A 1 374 ? -10.822 9.918 -29.362 1.00 95.19 374 PRO A C 1
ATOM 2704 O O . PRO A 1 374 ? -10.988 8.745 -29.043 1.00 95.19 374 PRO A O 1
ATOM 2707 N N . VAL A 1 375 ? -10.105 10.252 -30.441 1.00 96.38 375 VAL A N 1
ATOM 2708 C CA . VAL A 1 375 ? -9.487 9.261 -31.337 1.00 96.38 375 VAL A CA 1
ATOM 2709 C C . VAL A 1 375 ? -8.409 8.453 -30.611 1.00 96.38 375 VAL A C 1
ATOM 2711 O O . VAL A 1 375 ? -8.386 7.226 -30.712 1.00 96.38 375 VAL A O 1
ATOM 2714 N N . GLN A 1 376 ? -7.541 9.117 -29.843 1.00 96.75 376 GLN A N 1
ATOM 2715 C CA . GLN A 1 376 ? -6.516 8.444 -29.041 1.00 96.75 376 GLN A CA 1
ATOM 2716 C C . GLN A 1 376 ? -7.129 7.602 -27.921 1.00 96.75 376 GLN A C 1
ATOM 2718 O O . GLN A 1 376 ? -6.680 6.480 -27.711 1.00 96.75 376 GLN A O 1
ATOM 2723 N N . MET A 1 377 ? -8.170 8.100 -27.248 1.00 96.88 377 MET A N 1
ATOM 2724 C CA . MET A 1 377 ? -8.876 7.364 -26.198 1.00 96.88 377 MET A CA 1
ATOM 2725 C C . MET A 1 377 ? -9.522 6.090 -26.751 1.00 96.88 377 MET A C 1
ATOM 2727 O O . MET A 1 377 ? -9.390 5.020 -26.160 1.00 96.88 377 MET A O 1
ATOM 2731 N N . LYS A 1 378 ? -10.165 6.171 -27.921 1.00 96.44 378 LYS A N 1
ATOM 2732 C CA . LYS A 1 378 ? -10.739 5.006 -28.602 1.00 96.44 378 LYS A CA 1
ATOM 2733 C C . LYS A 1 378 ? -9.673 3.988 -29.004 1.00 96.44 378 LYS A C 1
ATOM 2735 O O . LYS A 1 378 ? -9.874 2.790 -28.806 1.00 96.44 378 LYS A O 1
ATOM 2740 N N . ALA A 1 379 ? -8.544 4.443 -29.548 1.00 96.06 379 ALA A N 1
ATOM 2741 C CA . ALA A 1 379 ? -7.424 3.568 -29.896 1.00 96.06 379 ALA A CA 1
ATOM 2742 C C . ALA A 1 379 ? -6.840 2.881 -28.648 1.00 96.06 379 ALA A C 1
ATOM 2744 O O . ALA A 1 379 ? -6.672 1.663 -28.641 1.00 96.06 379 ALA A O 1
ATOM 2745 N N . PHE A 1 380 ? -6.627 3.645 -27.573 1.00 97.19 380 PHE A N 1
ATOM 2746 C CA . PHE A 1 380 ? -6.218 3.146 -26.261 1.00 97.19 380 PHE A CA 1
ATOM 2747 C C . PHE A 1 380 ? -7.184 2.070 -25.743 1.00 97.19 380 PHE A C 1
ATOM 2749 O O . PHE A 1 380 ? -6.762 0.949 -25.481 1.00 97.19 380 PHE A O 1
ATOM 2756 N N . LEU A 1 381 ? -8.488 2.347 -25.674 1.00 97.94 381 LEU A N 1
ATOM 2757 C CA . LEU A 1 381 ? -9.475 1.382 -25.178 1.00 97.94 381 LEU A CA 1
ATOM 2758 C C . LEU A 1 381 ? -9.598 0.147 -26.072 1.00 97.94 381 LEU A C 1
ATOM 2760 O O . LEU A 1 381 ? -9.791 -0.951 -25.561 1.00 97.94 381 LEU A O 1
ATOM 2764 N N . THR A 1 382 ? -9.450 0.303 -27.390 1.00 97.88 382 THR A N 1
ATOM 2765 C CA . THR A 1 382 ? -9.414 -0.831 -28.327 1.00 97.88 382 THR A CA 1
ATOM 2766 C C . THR A 1 382 ? -8.228 -1.741 -28.020 1.00 97.88 382 THR A C 1
ATOM 2768 O O . THR A 1 382 ? -8.394 -2.958 -27.953 1.00 97.88 382 THR A O 1
ATOM 2771 N N . LYS A 1 383 ? -7.058 -1.155 -27.748 1.00 97.19 383 LYS A N 1
ATOM 2772 C CA . LYS A 1 383 ? -5.857 -1.887 -27.342 1.00 97.19 383 LYS A CA 1
ATOM 2773 C C . LYS A 1 383 ? -6.068 -2.655 -26.030 1.00 97.19 383 LYS A C 1
ATOM 2775 O O . LYS A 1 383 ? -5.773 -3.848 -25.963 1.00 97.19 383 LYS A O 1
ATOM 2780 N N . VAL A 1 384 ? -6.641 -2.001 -25.012 1.00 97.81 384 VAL A N 1
ATOM 2781 C CA . VAL A 1 384 ? -6.974 -2.636 -23.718 1.00 97.81 384 VAL A CA 1
ATOM 2782 C C . VAL A 1 384 ? -8.021 -3.742 -23.898 1.00 97.81 384 VAL A C 1
ATOM 2784 O O . VAL A 1 384 ? -7.953 -4.778 -23.237 1.00 97.81 384 VAL A O 1
ATOM 2787 N N . TRP A 1 385 ? -8.988 -3.556 -24.799 1.00 98.31 385 TRP A N 1
ATOM 2788 C CA . TRP A 1 385 ? -10.028 -4.543 -25.091 1.00 98.31 385 TRP A CA 1
ATOM 2789 C C . TRP A 1 385 ? -9.472 -5.806 -25.743 1.00 98.31 385 TRP A C 1
ATOM 2791 O O . TRP A 1 385 ? -9.805 -6.904 -25.300 1.00 98.31 385 TRP A O 1
ATOM 2801 N N . LEU A 1 386 ? -8.571 -5.649 -26.715 1.00 96.31 386 LEU A N 1
ATOM 2802 C CA . LEU A 1 386 ? -7.859 -6.758 -27.357 1.00 96.31 386 LEU A CA 1
ATOM 2803 C C . LEU A 1 386 ? -6.851 -7.439 -26.420 1.00 96.31 386 LEU A C 1
ATOM 2805 O O . LEU A 1 386 ? -6.497 -8.595 -26.636 1.00 96.31 386 LEU A O 1
ATOM 2809 N N . GLY A 1 387 ? -6.391 -6.744 -25.376 1.00 94.69 387 GLY A N 1
ATOM 2810 C CA . GLY A 1 387 ? -5.375 -7.260 -24.463 1.00 94.69 387 GLY A CA 1
ATOM 2811 C C . GLY A 1 387 ? -3.954 -7.178 -25.020 1.00 94.69 387 GLY A C 1
ATOM 2812 O O . GLY A 1 387 ? -3.075 -7.893 -24.534 1.00 94.69 387 GLY A O 1
ATOM 2813 N N . GLU A 1 388 ? -3.711 -6.339 -26.030 1.00 93.81 388 GLU A N 1
ATOM 2814 C CA . GLU A 1 388 ? -2.392 -6.199 -26.655 1.00 93.81 388 GLU A CA 1
ATOM 2815 C C . GLU A 1 388 ? -1.342 -5.723 -25.634 1.00 93.81 388 GLU A C 1
ATOM 2817 O O . GLU A 1 388 ? -1.609 -4.790 -24.874 1.00 93.81 388 GLU A O 1
ATOM 2822 N N . PRO A 1 389 ? -0.130 -6.301 -25.597 1.00 91.56 389 PRO A N 1
ATOM 2823 C CA . PRO A 1 389 ? 0.898 -5.850 -24.667 1.00 91.56 389 PRO A CA 1
ATOM 2824 C C . PRO A 1 389 ? 1.247 -4.354 -24.846 1.00 91.56 389 PRO A C 1
ATOM 2826 O O . PRO A 1 389 ? 1.523 -3.903 -25.968 1.00 91.56 389 PRO A O 1
ATOM 2829 N N . PRO A 1 390 ? 1.262 -3.557 -23.763 1.00 91.12 390 PRO A N 1
ATOM 2830 C CA . PRO A 1 390 ? 1.782 -2.199 -23.798 1.00 91.12 390 PRO A CA 1
ATOM 2831 C C . PRO A 1 390 ? 3.282 -2.222 -24.124 1.00 91.12 390 PRO A C 1
ATOM 2833 O O . PRO A 1 390 ? 3.993 -3.153 -23.761 1.00 91.12 390 PRO A O 1
ATOM 2836 N N . CYS A 1 391 ? 3.755 -1.209 -24.846 1.00 87.12 391 CYS A N 1
ATOM 2837 C CA . CYS A 1 391 ? 5.119 -1.038 -25.356 1.00 87.12 391 CYS A CA 1
ATOM 2838 C C . CYS A 1 391 ? 5.575 -2.052 -26.433 1.00 87.12 391 CYS A C 1
ATOM 2840 O O . CYS A 1 391 ? 6.713 -1.951 -26.904 1.00 87.12 391 CYS A O 1
ATOM 2842 N N . GLY A 1 392 ? 4.696 -2.961 -26.883 1.00 71.69 392 GLY A N 1
ATOM 2843 C CA . GLY A 1 392 ? 4.986 -3.986 -27.898 1.00 71.69 392 GLY A CA 1
ATOM 2844 C C . GLY A 1 392 ? 5.916 -5.103 -27.398 1.00 71.69 392 GLY A C 1
ATOM 2845 O O . GLY A 1 392 ? 6.196 -5.201 -26.209 1.00 71.69 392 GLY A O 1
ATOM 2846 N N . ALA A 1 393 ? 6.441 -5.932 -28.309 1.00 48.94 393 ALA A N 1
ATOM 2847 C CA . ALA A 1 393 ? 7.376 -7.030 -27.998 1.00 48.94 393 ALA A CA 1
ATOM 2848 C C . ALA A 1 393 ? 8.825 -6.574 -27.685 1.00 48.94 393 ALA A C 1
ATOM 2850 O O . ALA A 1 393 ? 9.735 -7.393 -27.644 1.00 48.94 393 ALA A O 1
ATOM 2851 N N . HIS A 1 394 ? 9.056 -5.269 -27.495 1.00 39.59 394 HIS A N 1
ATOM 2852 C CA . HIS A 1 394 ? 10.375 -4.682 -27.210 1.00 39.59 394 HIS A CA 1
ATOM 2853 C C . HIS A 1 394 ? 10.663 -4.506 -25.711 1.00 39.59 394 HIS A C 1
ATOM 2855 O O . HIS A 1 394 ? 11.608 -3.809 -25.345 1.00 39.59 394 HIS A O 1
ATOM 2861 N N . ALA A 1 395 ? 9.852 -5.095 -24.835 1.00 36.72 395 ALA A N 1
ATOM 2862 C CA . ALA A 1 395 ? 10.260 -5.296 -23.453 1.00 36.72 395 ALA A CA 1
ATOM 2863 C C . ALA A 1 395 ? 11.296 -6.436 -23.417 1.00 36.72 395 ALA A C 1
ATOM 2865 O O . ALA A 1 395 ? 11.072 -7.442 -24.096 1.00 36.72 395 ALA A O 1
ATOM 2866 N N . PRO A 1 396 ? 12.403 -6.322 -22.657 1.00 33.84 396 PRO A N 1
ATOM 2867 C CA . PRO A 1 396 ? 13.212 -7.493 -22.343 1.00 33.84 396 PRO A CA 1
ATOM 2868 C C . PRO A 1 396 ? 12.272 -8.566 -21.791 1.00 33.84 396 PRO A C 1
ATOM 2870 O O . PRO A 1 396 ? 11.402 -8.251 -20.971 1.00 33.84 396 PRO A O 1
ATOM 2873 N N . ALA A 1 397 ? 12.393 -9.802 -22.275 1.00 34.22 397 ALA A N 1
ATOM 2874 C CA . ALA A 1 397 ? 11.653 -10.906 -21.693 1.00 34.22 397 ALA A CA 1
ATOM 2875 C C . ALA A 1 397 ? 11.975 -10.933 -20.195 1.00 34.22 397 ALA A C 1
ATOM 2877 O O . ALA A 1 397 ? 13.131 -11.047 -19.800 1.00 34.22 397 ALA A O 1
ATOM 2878 N N . VAL A 1 398 ? 10.954 -10.759 -19.359 1.00 40.88 398 VAL A N 1
ATOM 2879 C CA . VAL A 1 398 ? 11.057 -11.179 -17.966 1.00 40.88 398 VAL A CA 1
ATOM 2880 C C . VAL A 1 398 ? 11.038 -12.699 -18.054 1.00 40.88 398 VAL A C 1
ATOM 2882 O O . VAL A 1 398 ? 10.003 -13.248 -18.436 1.00 40.88 398 VAL A O 1
ATOM 2885 N N . ASP A 1 399 ? 12.195 -13.331 -17.843 1.00 32.97 399 ASP A N 1
ATOM 2886 C CA . ASP A 1 399 ? 12.419 -14.763 -18.065 1.00 32.97 399 ASP A CA 1
ATOM 2887 C C . ASP A 1 399 ? 11.250 -15.626 -17.571 1.00 32.97 399 ASP A C 1
ATOM 2889 O O . ASP A 1 399 ? 10.732 -15.451 -16.461 1.00 32.97 399 ASP A O 1
ATOM 2893 N N . GLU A 1 400 ? 10.834 -16.573 -18.420 1.00 28.78 400 GLU A N 1
ATOM 2894 C CA . GLU A 1 400 ? 9.700 -17.473 -18.177 1.00 28.78 400 GLU A CA 1
ATOM 2895 C C . GLU A 1 400 ? 9.859 -18.339 -16.915 1.00 28.78 400 GLU A C 1
ATOM 2897 O O . GLU A 1 400 ? 8.858 -18.835 -16.393 1.00 28.78 400 GLU A O 1
ATOM 2902 N N . GLU A 1 401 ? 11.065 -18.448 -16.354 1.00 33.06 401 GLU A N 1
ATOM 2903 C CA . GLU A 1 401 ? 11.335 -19.142 -15.087 1.00 33.06 401 GLU A CA 1
ATOM 2904 C C . GLU A 1 401 ? 10.569 -18.545 -13.897 1.00 33.06 401 GLU A C 1
ATOM 2906 O O . GLU A 1 401 ? 10.185 -19.273 -12.980 1.00 33.06 401 GLU A O 1
ATOM 2911 N N . ARG A 1 402 ? 10.217 -17.250 -13.929 1.00 39.59 402 ARG A N 1
ATOM 2912 C CA . ARG A 1 402 ? 9.415 -16.632 -12.854 1.00 39.59 402 ARG A CA 1
ATOM 2913 C C . ARG A 1 402 ? 7.939 -17.034 -12.861 1.00 39.59 402 ARG A C 1
ATOM 2915 O O . ARG A 1 402 ? 7.291 -16.912 -11.825 1.00 39.59 402 ARG A O 1
ATOM 2922 N N . LYS A 1 403 ? 7.403 -17.555 -13.973 1.00 32.22 403 LYS A N 1
ATOM 2923 C CA . LYS A 1 403 ? 5.993 -17.993 -14.059 1.00 32.22 403 LYS A CA 1
ATOM 2924 C C . LYS A 1 403 ? 5.740 -19.370 -13.442 1.00 32.22 403 LYS A C 1
ATOM 2926 O O . LYS A 1 403 ? 4.598 -19.672 -13.107 1.00 32.22 403 LYS A O 1
ATOM 2931 N N . GLN A 1 404 ? 6.772 -20.200 -13.265 1.00 29.08 404 GLN A N 1
ATOM 2932 C CA . GLN A 1 404 ? 6.633 -21.527 -12.642 1.00 29.08 404 GLN A CA 1
ATOM 2933 C C . GLN A 1 404 ? 6.792 -21.511 -11.112 1.00 29.08 404 GLN A C 1
ATOM 2935 O O . GLN A 1 404 ? 6.435 -22.488 -10.459 1.00 29.08 404 GLN A O 1
ATOM 2940 N N . ALA A 1 405 ? 7.230 -20.394 -10.524 1.00 33.19 405 ALA A N 1
ATOM 2941 C CA . ALA A 1 405 ? 7.427 -20.248 -9.080 1.00 33.19 405 ALA A CA 1
ATOM 2942 C C . ALA A 1 405 ? 6.148 -19.903 -8.276 1.00 33.19 405 ALA A C 1
ATOM 2944 O O . ALA A 1 405 ? 6.245 -19.726 -7.068 1.00 33.19 405 ALA A O 1
ATOM 2945 N N . ALA A 1 406 ? 4.966 -19.795 -8.907 1.00 30.58 406 ALA A N 1
ATOM 2946 C CA . ALA A 1 406 ? 3.802 -19.119 -8.305 1.00 30.58 406 ALA A CA 1
ATOM 2947 C C . ALA A 1 406 ? 2.489 -19.931 -8.170 1.00 30.58 406 ALA A C 1
ATOM 2949 O O . ALA A 1 406 ? 1.447 -19.332 -7.902 1.00 30.58 406 ALA A O 1
ATOM 2950 N N . GLN A 1 407 ? 2.469 -21.267 -8.309 1.00 26.75 407 GLN A N 1
ATOM 2951 C CA . GLN A 1 407 ? 1.287 -22.062 -7.907 1.00 26.75 407 GLN A CA 1
ATOM 2952 C C . GLN A 1 407 ? 1.646 -23.378 -7.190 1.00 26.75 407 GLN A C 1
ATOM 2954 O O . GLN A 1 407 ? 2.418 -24.173 -7.728 1.00 26.75 407 GLN A O 1
ATOM 2959 N N . PRO A 1 408 ? 1.048 -23.669 -6.013 1.00 29.22 408 PRO A N 1
ATOM 2960 C CA . PRO A 1 408 ? 1.291 -24.905 -5.278 1.00 29.22 408 PRO A CA 1
ATOM 2961 C C . PRO A 1 408 ? 0.347 -26.035 -5.739 1.00 29.22 408 PRO A C 1
ATOM 2963 O O . PRO A 1 408 ? -0.859 -25.807 -5.885 1.00 29.22 408 PRO A O 1
ATOM 2966 N N . PRO A 1 409 ? 0.821 -27.286 -5.892 1.00 27.98 409 PRO A N 1
ATOM 2967 C CA . PRO A 1 409 ? -0.069 -28.426 -6.076 1.00 27.98 409 PRO A CA 1
ATOM 2968 C C . PRO A 1 409 ? -0.634 -28.911 -4.723 1.00 27.98 409 PRO A C 1
ATOM 2970 O O . PRO A 1 409 ? 0.082 -29.012 -3.727 1.00 27.98 409 PRO A O 1
ATOM 2973 N N . LYS A 1 410 ? -1.931 -29.250 -4.688 1.00 25.50 410 LYS A N 1
ATOM 2974 C CA . LYS A 1 410 ? -2.610 -29.981 -3.589 1.00 25.50 410 LYS A CA 1
ATOM 2975 C C . LYS A 1 410 ? -2.916 -31.437 -4.023 1.00 25.50 410 LYS A C 1
ATOM 2977 O O . LYS A 1 410 ? -2.807 -31.742 -5.204 1.00 25.50 410 LYS A O 1
ATOM 2982 N N . PRO A 1 411 ? -3.355 -32.338 -3.124 1.00 39.91 411 PRO A N 1
ATOM 2983 C CA . PRO A 1 411 ? -2.513 -33.216 -2.329 1.00 39.91 411 PRO A CA 1
ATOM 2984 C C . PRO A 1 411 ? -2.716 -34.688 -2.731 1.00 39.91 411 PRO A C 1
ATOM 2986 O O . PRO A 1 411 ? -3.810 -35.225 -2.579 1.00 39.91 411 PRO A O 1
ATOM 2989 N N . GLU A 1 412 ? -1.653 -35.388 -3.119 1.00 23.59 412 GLU A N 1
ATOM 2990 C CA . GLU A 1 412 ? -1.656 -36.853 -3.104 1.00 23.59 412 GLU A CA 1
ATOM 2991 C C . GLU A 1 412 ? -0.404 -37.389 -2.416 1.00 23.59 412 GLU A C 1
ATOM 2993 O O . GLU A 1 412 ? 0.735 -37.052 -2.736 1.00 23.59 412 GLU A O 1
ATOM 2998 N N . GLN A 1 413 ? -0.636 -38.243 -1.422 1.00 39.41 413 GLN A N 1
ATOM 2999 C CA . GLN A 1 413 ? 0.406 -39.024 -0.780 1.00 39.41 413 GLN A CA 1
ATOM 3000 C C . GLN A 1 413 ? 0.921 -40.074 -1.772 1.00 39.41 413 GLN A C 1
ATOM 3002 O O . GLN A 1 413 ? 0.186 -41.020 -2.060 1.00 39.41 413 GLN A O 1
ATOM 3007 N N . LYS A 1 414 ? 2.194 -39.985 -2.198 1.00 28.23 414 LYS A N 1
ATOM 3008 C CA . LYS A 1 414 ? 3.188 -41.076 -2.040 1.00 28.23 414 LYS A CA 1
ATOM 3009 C C . LYS A 1 414 ? 4.541 -40.846 -2.739 1.00 28.23 414 LYS A C 1
ATOM 3011 O O . LYS A 1 414 ? 4.607 -40.611 -3.935 1.00 28.23 414 LYS A O 1
ATOM 3016 N N . LYS A 1 415 ? 5.568 -41.205 -1.950 1.00 25.36 415 LYS A N 1
ATOM 3017 C CA . LYS A 1 415 ? 6.953 -41.643 -2.234 1.00 25.36 415 LYS A CA 1
ATOM 3018 C C . LYS A 1 415 ? 7.982 -40.614 -2.746 1.00 25.36 415 LYS A C 1
ATOM 3020 O O . LYS A 1 415 ? 7.660 -39.785 -3.584 1.00 25.36 415 LYS A O 1
ATOM 3025 N N . PRO A 1 416 ? 9.229 -40.692 -2.227 1.00 34.94 416 PRO A N 1
ATOM 3026 C CA . PRO A 1 416 ? 10.256 -39.680 -2.437 1.00 34.94 416 PRO A CA 1
ATOM 3027 C C . PRO A 1 416 ? 10.792 -39.769 -3.866 1.00 34.94 416 PRO A C 1
ATOM 3029 O O . PRO A 1 416 ? 11.199 -40.845 -4.309 1.00 34.94 416 PRO A O 1
ATOM 3032 N N . ALA A 1 417 ? 10.789 -38.643 -4.574 1.00 29.75 417 ALA A N 1
ATOM 3033 C CA . ALA A 1 417 ? 11.397 -38.509 -5.889 1.00 29.75 417 ALA A CA 1
ATOM 3034 C C . ALA A 1 417 ? 12.358 -37.311 -5.911 1.00 29.75 417 ALA A C 1
ATOM 3036 O O . ALA A 1 417 ? 12.204 -36.364 -5.146 1.00 29.75 417 ALA A O 1
ATOM 3037 N N . ALA A 1 418 ? 13.379 -37.456 -6.754 1.00 34.19 418 ALA A N 1
ATOM 3038 C CA . ALA A 1 418 ? 14.647 -36.736 -6.817 1.00 34.19 418 ALA A CA 1
ATOM 3039 C C . ALA A 1 418 ? 14.589 -35.192 -6.817 1.00 34.19 418 ALA A C 1
ATOM 3041 O O . ALA A 1 418 ? 13.609 -34.588 -7.246 1.00 34.19 418 ALA A O 1
ATOM 3042 N N . LYS A 1 419 ? 15.711 -34.598 -6.367 1.00 32.44 419 LYS A N 1
ATOM 3043 C CA . LYS A 1 419 ? 16.018 -33.155 -6.309 1.00 32.44 419 LYS A CA 1
ATOM 3044 C C . LYS A 1 419 ? 15.674 -32.427 -7.629 1.00 32.44 419 LYS A C 1
ATOM 3046 O O . LYS A 1 419 ? 16.127 -32.888 -8.678 1.00 32.44 419 LYS A O 1
ATOM 3051 N N . PRO A 1 420 ? 14.968 -31.278 -7.592 1.00 30.06 420 PRO A N 1
ATOM 3052 C CA . PRO A 1 420 ? 14.939 -30.331 -8.706 1.00 30.06 420 PRO A CA 1
ATOM 3053 C C . PRO A 1 420 ? 16.303 -29.634 -8.841 1.00 30.06 420 PRO A C 1
ATOM 3055 O O . PRO A 1 420 ? 17.021 -29.483 -7.853 1.00 30.06 420 PRO A O 1
ATOM 3058 N N . ALA A 1 421 ? 16.662 -29.242 -10.063 1.00 41.22 421 ALA A N 1
ATOM 3059 C CA . ALA A 1 421 ? 17.891 -28.510 -10.356 1.00 41.22 421 ALA A CA 1
ATOM 3060 C C . ALA A 1 421 ? 17.806 -27.071 -9.809 1.00 41.22 421 ALA A C 1
ATOM 3062 O O . ALA A 1 421 ? 16.881 -26.345 -10.159 1.00 41.22 421 ALA A O 1
ATOM 3063 N N . ASP A 1 422 ? 18.758 -26.699 -8.947 1.00 41.66 422 ASP A N 1
ATOM 3064 C CA . ASP A 1 422 ? 18.981 -25.336 -8.444 1.00 41.66 422 ASP A CA 1
ATOM 3065 C C . ASP A 1 422 ? 19.995 -24.628 -9.372 1.00 41.66 422 ASP A C 1
ATOM 3067 O 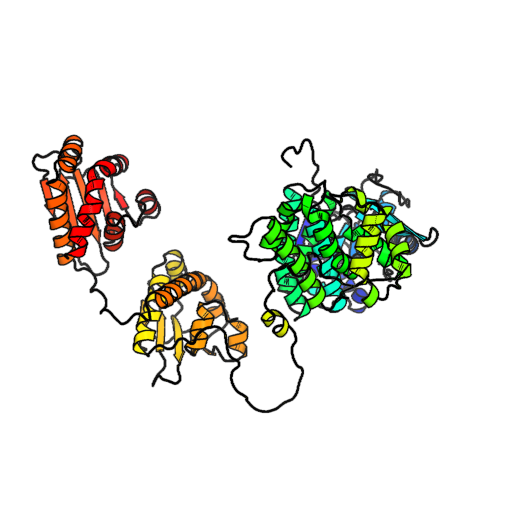O . ASP A 1 422 ? 21.040 -25.199 -9.686 1.00 41.66 422 ASP A O 1
ATOM 3071 N N . ASP A 1 423 ? 19.746 -23.366 -9.745 1.00 52.72 423 ASP A N 1
ATOM 3072 C CA . ASP A 1 423 ? 20.684 -22.507 -10.509 1.00 52.72 423 ASP A CA 1
ATOM 3073 C C . ASP A 1 423 ? 21.926 -22.068 -9.708 1.00 52.72 423 ASP A C 1
ATOM 3075 O O . ASP A 1 423 ? 22.762 -21.294 -10.180 1.00 52.72 423 ASP A O 1
ATOM 3079 N N . ILE A 1 424 ? 22.062 -22.538 -8.467 1.00 63.47 424 ILE A N 1
ATOM 3080 C CA . ILE A 1 424 ? 23.235 -22.295 -7.630 1.00 63.47 424 ILE A CA 1
ATOM 3081 C C . ILE A 1 424 ? 24.133 -23.516 -7.754 1.00 63.47 424 ILE A C 1
ATOM 3083 O O . ILE A 1 424 ? 23.785 -24.604 -7.294 1.00 63.47 424 ILE A O 1
ATOM 3087 N N . ALA A 1 425 ? 25.295 -23.322 -8.379 1.00 72.50 425 ALA A N 1
ATOM 3088 C CA . ALA A 1 425 ? 26.296 -24.369 -8.501 1.00 72.50 425 ALA A CA 1
ATOM 3089 C C . ALA A 1 425 ? 26.605 -24.971 -7.110 1.00 72.50 425 ALA A C 1
ATOM 3091 O O . ALA A 1 425 ? 26.872 -24.211 -6.175 1.00 72.50 425 ALA A O 1
ATOM 3092 N N . PRO A 1 426 ? 26.566 -26.309 -6.952 1.00 72.12 426 PRO A N 1
ATOM 3093 C CA . PRO A 1 426 ? 26.843 -26.956 -5.676 1.00 72.12 426 PRO A CA 1
ATOM 3094 C C . PRO A 1 426 ? 28.214 -26.578 -5.121 1.00 72.12 426 PRO A C 1
ATOM 3096 O O . PRO A 1 426 ? 29.176 -26.370 -5.870 1.00 72.12 426 PRO A O 1
ATOM 3099 N N . LEU A 1 427 ? 28.316 -26.554 -3.794 1.00 77.12 427 LEU A N 1
ATOM 3100 C CA . LEU A 1 427 ? 29.566 -26.251 -3.112 1.00 77.12 427 LEU A CA 1
ATOM 3101 C C . LEU A 1 427 ? 30.442 -27.514 -3.069 1.00 77.12 427 LEU A C 1
ATOM 3103 O O . LEU A 1 427 ? 30.463 -28.234 -2.071 1.00 77.12 427 LEU A O 1
ATOM 3107 N N . ASP A 1 428 ? 31.140 -27.806 -4.170 1.00 82.38 428 ASP A N 1
ATOM 3108 C CA . ASP A 1 428 ? 31.979 -29.006 -4.305 1.00 82.38 428 ASP A CA 1
ATOM 3109 C C . ASP A 1 428 ? 33.380 -28.809 -3.698 1.00 82.38 428 ASP A C 1
ATOM 3111 O O . ASP A 1 428 ? 34.362 -28.580 -4.405 1.00 82.38 428 ASP A O 1
ATOM 3115 N N . LEU A 1 429 ? 33.460 -28.851 -2.365 1.00 85.31 429 LEU A N 1
ATOM 3116 C CA . LEU A 1 429 ? 34.705 -28.731 -1.597 1.00 85.31 429 LEU A CA 1
ATOM 3117 C C . LEU A 1 429 ? 35.082 -30.062 -0.930 1.00 85.31 429 LEU A C 1
ATOM 3119 O O . LEU A 1 429 ? 34.221 -30.797 -0.436 1.00 85.31 429 LEU A O 1
ATOM 3123 N N . SER A 1 430 ? 36.382 -30.362 -0.853 1.00 87.75 430 SER A N 1
ATOM 3124 C CA . SER A 1 430 ? 36.889 -31.386 0.070 1.00 87.75 430 SER A CA 1
ATOM 3125 C C . SER A 1 430 ? 36.689 -30.951 1.529 1.00 87.75 430 SER A C 1
ATOM 3127 O O . SER A 1 430 ? 36.462 -29.773 1.809 1.00 87.75 430 SER A O 1
ATOM 3129 N N . LEU A 1 431 ? 36.794 -31.888 2.476 1.00 84.88 431 LEU A N 1
ATOM 3130 C CA . LEU A 1 431 ? 36.646 -31.578 3.901 1.00 84.88 431 LEU A CA 1
ATOM 3131 C C . LEU A 1 431 ? 37.667 -30.518 4.369 1.00 84.88 431 LEU A C 1
ATOM 3133 O O . LEU A 1 431 ? 37.293 -29.563 5.046 1.00 84.88 431 LEU A O 1
ATOM 3137 N N . ASP A 1 432 ? 38.926 -30.629 3.937 1.00 81.75 432 ASP A N 1
ATOM 3138 C CA . ASP A 1 432 ? 39.982 -29.657 4.263 1.00 81.75 432 ASP A CA 1
ATOM 3139 C C . ASP A 1 432 ? 39.711 -28.285 3.627 1.00 81.75 432 ASP A C 1
ATOM 3141 O O . ASP A 1 432 ? 39.834 -27.246 4.278 1.00 81.75 432 ASP A O 1
ATOM 3145 N N . GLN A 1 433 ? 39.240 -28.264 2.375 1.00 85.44 433 GLN A N 1
ATOM 3146 C CA . GLN A 1 433 ? 38.836 -27.027 1.701 1.00 85.44 433 GLN A CA 1
ATOM 3147 C C . GLN A 1 433 ? 37.637 -26.368 2.387 1.00 85.44 433 GLN A C 1
ATOM 3149 O O . GLN A 1 433 ? 37.570 -25.141 2.446 1.00 85.44 433 GLN A O 1
ATOM 3154 N N . MET A 1 434 ? 36.706 -27.155 2.933 1.00 88.62 434 MET A N 1
ATOM 3155 C CA . MET A 1 434 ? 35.579 -26.641 3.706 1.00 88.62 434 MET A CA 1
ATOM 3156 C C . MET A 1 434 ? 36.062 -25.944 4.981 1.00 88.62 434 MET A C 1
ATOM 3158 O O . MET A 1 434 ? 35.631 -24.822 5.261 1.00 88.62 434 MET A O 1
ATOM 3162 N N . TYR A 1 435 ? 36.985 -26.568 5.722 1.00 87.38 435 TYR A N 1
ATOM 3163 C CA . TYR A 1 435 ? 37.615 -25.961 6.896 1.00 87.38 435 TYR A CA 1
ATOM 3164 C C . TYR A 1 435 ? 38.349 -24.671 6.547 1.00 87.38 435 TYR A C 1
ATOM 3166 O O . TYR A 1 435 ? 38.103 -23.651 7.192 1.00 87.38 435 TYR A O 1
ATOM 3174 N N . ALA A 1 436 ? 39.168 -24.667 5.498 1.00 81.06 436 ALA A N 1
ATOM 3175 C CA . ALA A 1 436 ? 39.874 -23.468 5.058 1.00 81.06 436 ALA A CA 1
ATOM 3176 C C . ALA A 1 436 ? 38.914 -22.347 4.608 1.00 81.06 436 ALA A C 1
ATOM 3178 O O . ALA A 1 436 ? 39.102 -21.182 4.965 1.00 81.06 436 ALA A O 1
ATOM 3179 N N . TYR A 1 437 ? 37.864 -22.680 3.851 1.00 85.62 437 TYR A N 1
ATOM 3180 C CA . TYR A 1 437 ? 36.919 -21.708 3.295 1.00 85.62 437 TYR A CA 1
ATOM 3181 C C . TYR A 1 437 ? 36.038 -21.065 4.372 1.00 85.62 437 TYR A C 1
ATOM 3183 O O . TYR A 1 437 ? 35.938 -19.840 4.442 1.00 85.62 437 TYR A O 1
ATOM 3191 N N . TYR A 1 438 ? 35.443 -21.864 5.258 1.00 91.56 438 TYR A N 1
ATOM 3192 C CA . TYR A 1 438 ? 34.546 -21.347 6.294 1.00 91.56 438 TYR A CA 1
ATOM 3193 C C . TYR A 1 438 ? 35.281 -20.785 7.512 1.00 91.56 438 TYR A C 1
ATOM 3195 O O . TYR A 1 438 ? 34.730 -19.917 8.185 1.00 91.56 438 TYR A O 1
ATOM 3203 N N . SER A 1 439 ? 36.535 -21.176 7.768 1.00 88.19 439 SER A N 1
ATOM 3204 C CA . SER A 1 439 ? 37.343 -20.494 8.791 1.00 88.19 439 SER A CA 1
ATOM 3205 C C . SER A 1 439 ? 37.592 -19.033 8.418 1.00 88.19 439 SER A C 1
ATOM 3207 O O . SER A 1 439 ? 37.527 -18.179 9.292 1.00 88.19 439 SER A O 1
ATOM 3209 N N . LYS A 1 440 ? 37.769 -18.704 7.126 1.00 88.06 440 LYS A N 1
ATOM 3210 C CA . LYS A 1 440 ? 37.848 -17.302 6.670 1.00 88.06 440 LYS A CA 1
ATOM 3211 C C . LYS A 1 440 ? 36.568 -16.531 6.973 1.00 88.06 440 LYS A C 1
ATOM 3213 O O . LYS A 1 440 ? 36.640 -15.419 7.483 1.00 88.06 440 LYS A O 1
ATOM 3218 N N . LEU A 1 441 ? 35.409 -17.131 6.687 1.00 92.12 441 LEU A N 1
ATOM 3219 C CA . LEU A 1 441 ? 34.108 -16.534 6.992 1.00 92.12 441 LEU A CA 1
ATOM 3220 C C . LEU A 1 441 ? 33.971 -16.247 8.488 1.00 92.12 441 LEU A C 1
ATOM 3222 O O . LEU A 1 441 ? 33.648 -15.126 8.873 1.00 92.12 441 LEU A O 1
ATOM 3226 N N . PHE A 1 442 ? 34.193 -17.260 9.325 1.00 91.62 442 PHE A N 1
ATOM 3227 C CA . PHE A 1 442 ? 33.966 -17.136 10.758 1.00 91.62 442 PHE A CA 1
ATOM 3228 C C . PHE A 1 442 ? 35.014 -16.256 11.442 1.00 91.62 442 PHE A C 1
ATOM 3230 O O . PHE A 1 442 ? 34.623 -15.465 12.292 1.00 91.62 442 PHE A O 1
ATOM 3237 N N . ASN A 1 443 ? 36.288 -16.306 11.039 1.00 88.62 443 ASN A N 1
ATOM 3238 C CA . ASN A 1 443 ? 37.322 -15.398 11.552 1.00 88.62 443 ASN A CA 1
ATOM 3239 C C . ASN A 1 443 ? 37.004 -13.940 11.203 1.00 88.62 443 ASN A C 1
ATOM 3241 O O . ASN A 1 443 ? 36.929 -13.101 12.095 1.00 88.62 443 ASN A O 1
ATOM 3245 N N . ALA A 1 444 ? 36.673 -13.656 9.938 1.00 85.62 444 ALA A N 1
ATOM 3246 C CA . ALA A 1 444 ? 36.264 -12.313 9.535 1.00 85.62 444 ALA A CA 1
ATOM 3247 C C . ALA A 1 444 ? 35.022 -11.838 10.309 1.00 85.62 444 ALA A C 1
ATOM 3249 O O . ALA A 1 444 ? 34.925 -10.670 10.674 1.00 85.62 444 ALA A O 1
ATOM 3250 N N . LEU A 1 445 ? 34.079 -12.740 10.598 1.00 85.06 445 LEU A N 1
ATOM 3251 C CA . LEU A 1 445 ? 32.881 -12.421 11.370 1.00 85.06 445 LEU A CA 1
ATOM 3252 C C . LEU A 1 445 ? 33.198 -12.079 12.836 1.00 85.06 445 LEU A C 1
ATOM 3254 O O . LEU A 1 445 ? 32.644 -11.113 13.358 1.00 85.06 445 LEU A O 1
ATOM 3258 N N . ILE A 1 446 ? 34.068 -12.844 13.504 1.00 85.75 446 ILE A N 1
ATOM 3259 C CA . ILE A 1 446 ? 34.409 -12.627 14.924 1.00 85.75 446 ILE A CA 1
ATOM 3260 C C . ILE A 1 446 ? 35.406 -11.483 15.137 1.00 85.75 446 ILE A C 1
ATOM 3262 O O . ILE A 1 446 ? 35.448 -10.934 16.233 1.00 85.75 446 ILE A O 1
ATOM 3266 N N . GLU A 1 447 ? 36.172 -11.096 14.117 1.00 84.44 447 GLU A N 1
ATOM 3267 C CA . GLU A 1 447 ? 37.084 -9.944 14.159 1.00 84.44 447 GLU A CA 1
ATOM 3268 C C . GLU A 1 447 ? 36.349 -8.604 13.989 1.00 84.44 447 GLU A C 1
ATOM 3270 O O . GLU A 1 447 ? 36.871 -7.555 14.366 1.00 84.44 447 GLU A O 1
ATOM 3275 N N . MET A 1 448 ? 35.113 -8.605 13.473 1.00 82.00 448 MET A N 1
ATOM 3276 C CA . MET A 1 448 ? 34.306 -7.388 13.359 1.00 82.00 448 MET A CA 1
ATOM 3277 C C . MET A 1 448 ? 33.892 -6.873 14.748 1.00 82.00 448 MET A C 1
ATOM 3279 O O . MET A 1 448 ? 33.040 -7.496 15.383 1.00 82.00 448 MET A O 1
ATOM 3283 N N . PRO A 1 449 ? 34.348 -5.687 15.205 1.00 81.25 449 PRO A N 1
ATOM 3284 C CA . PRO A 1 449 ? 34.081 -5.201 16.562 1.00 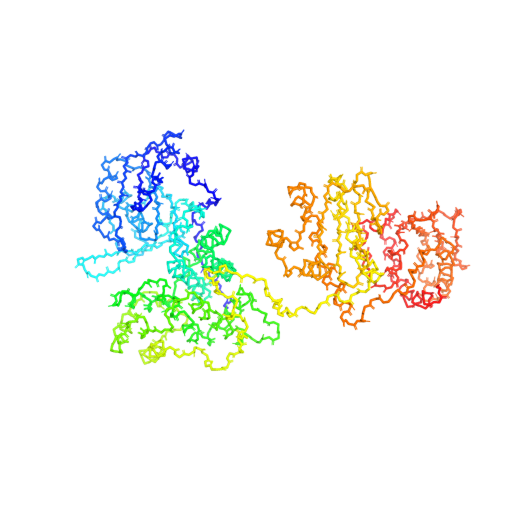81.25 449 PRO A CA 1
ATOM 3285 C C . PRO A 1 449 ? 32.602 -5.193 17.003 1.00 81.25 449 PRO A C 1
ATOM 3287 O O . PRO A 1 449 ? 32.324 -5.633 18.121 1.00 81.25 449 PRO A O 1
ATOM 3290 N N . PRO A 1 450 ? 31.622 -4.750 16.180 1.00 76.38 450 PRO A N 1
ATOM 3291 C CA . PRO A 1 450 ? 30.217 -4.769 16.594 1.00 76.38 450 PRO A CA 1
ATOM 3292 C C . PRO A 1 450 ? 29.646 -6.191 16.705 1.00 76.38 450 PRO A C 1
ATOM 3294 O O . PRO A 1 450 ? 28.789 -6.439 17.552 1.00 76.38 450 PRO A O 1
ATOM 3297 N N . VAL A 1 451 ? 30.136 -7.129 15.890 1.00 79.94 451 VAL A N 1
ATOM 3298 C CA . VAL A 1 451 ? 29.741 -8.543 15.945 1.00 79.94 451 VAL A CA 1
ATOM 3299 C C . VAL A 1 451 ? 30.403 -9.218 17.136 1.00 79.94 451 VAL A C 1
ATOM 3301 O O . VAL A 1 451 ? 29.724 -9.871 17.923 1.00 79.94 451 VAL A O 1
ATOM 3304 N N . ALA A 1 452 ? 31.698 -8.979 17.333 1.00 78.06 452 ALA A N 1
ATOM 3305 C CA . ALA A 1 452 ? 32.468 -9.492 18.451 1.00 78.06 452 ALA A CA 1
ATOM 3306 C C . ALA A 1 452 ? 31.863 -9.072 19.800 1.00 78.06 452 ALA A C 1
ATOM 3308 O O . ALA A 1 452 ? 31.674 -9.886 20.698 1.00 78.06 452 ALA A O 1
ATOM 3309 N N . GLN A 1 453 ? 31.470 -7.806 19.944 1.00 80.56 453 GLN A N 1
ATOM 3310 C CA . GLN A 1 453 ? 30.804 -7.337 21.160 1.00 80.56 453 GLN A CA 1
ATOM 3311 C C . GLN A 1 453 ? 29.425 -7.979 21.358 1.00 80.56 453 GLN A C 1
ATOM 3313 O O . GLN A 1 453 ? 29.078 -8.347 22.483 1.00 80.56 453 GLN A O 1
ATOM 3318 N N . ALA A 1 454 ? 28.635 -8.128 20.290 1.00 79.44 454 ALA A N 1
ATOM 3319 C CA . ALA A 1 454 ? 27.310 -8.741 20.361 1.00 79.44 454 ALA A CA 1
ATOM 3320 C C . ALA A 1 454 ? 27.381 -10.237 20.713 1.00 79.44 454 ALA A C 1
ATOM 3322 O O . ALA A 1 454 ? 26.646 -10.704 21.586 1.00 79.44 454 ALA A O 1
ATOM 3323 N N . LEU A 1 455 ? 28.304 -10.967 20.085 1.00 78.88 455 LEU A N 1
ATOM 3324 C CA . LEU A 1 455 ? 28.569 -12.379 20.344 1.00 78.88 455 LEU A CA 1
ATOM 3325 C C . LEU A 1 455 ? 29.137 -12.585 21.756 1.00 78.88 455 LEU A C 1
ATOM 3327 O O . LEU A 1 455 ? 28.583 -13.380 22.511 1.00 78.88 455 LEU A O 1
ATOM 3331 N N . ALA A 1 456 ? 30.136 -11.806 22.182 1.00 81.00 456 ALA A N 1
ATOM 3332 C CA . ALA A 1 456 ? 30.683 -11.885 23.541 1.00 81.00 456 ALA A CA 1
ATOM 3333 C C . ALA A 1 456 ? 29.625 -11.595 24.622 1.00 81.00 456 ALA A C 1
ATOM 3335 O O . ALA A 1 456 ? 29.588 -12.265 25.652 1.00 81.00 456 ALA A O 1
ATOM 3336 N N . LYS A 1 457 ? 28.714 -10.641 24.382 1.00 81.56 457 LYS A N 1
ATOM 3337 C CA . LYS A 1 457 ? 27.605 -10.335 25.301 1.00 81.56 457 LYS A CA 1
ATOM 3338 C C . LYS A 1 457 ? 26.585 -11.472 25.407 1.00 81.56 457 LYS A C 1
ATOM 3340 O O . LYS A 1 457 ? 25.918 -11.583 26.433 1.00 81.56 457 LYS A O 1
ATOM 3345 N N . SER A 1 458 ? 26.438 -12.286 24.361 1.00 82.69 458 SER A N 1
ATOM 3346 C CA . SER A 1 458 ? 25.489 -13.403 24.360 1.00 82.69 458 SER A CA 1
ATOM 3347 C C . SER A 1 458 ? 25.916 -14.540 25.293 1.00 82.69 458 SER A C 1
ATOM 3349 O O . SER A 1 458 ? 25.056 -15.211 25.855 1.00 82.69 458 SER A O 1
ATOM 3351 N N . GLY A 1 459 ? 27.226 -14.749 25.478 1.00 83.88 459 GLY A N 1
ATOM 3352 C CA . GLY A 1 459 ? 27.767 -15.819 26.322 1.00 83.88 459 GLY A CA 1
ATOM 3353 C C . GLY A 1 459 ? 27.457 -17.243 25.838 1.00 83.88 459 GLY A C 1
ATOM 3354 O O . GLY A 1 459 ? 27.712 -18.197 26.575 1.00 83.88 459 GLY A O 1
ATOM 3355 N N . ILE A 1 460 ? 26.889 -17.403 24.638 1.00 85.94 460 ILE A N 1
ATOM 3356 C CA . ILE A 1 460 ? 26.471 -18.709 24.121 1.00 85.94 460 ILE A CA 1
ATOM 3357 C C . ILE A 1 460 ? 27.629 -19.435 23.433 1.00 85.94 460 ILE A C 1
ATOM 3359 O O . ILE A 1 460 ? 28.583 -18.822 22.958 1.00 85.94 460 ILE A O 1
ATOM 3363 N N . ILE A 1 461 ? 27.515 -20.758 23.343 1.00 90.06 461 ILE A N 1
ATOM 3364 C CA . ILE A 1 461 ? 28.410 -21.597 22.540 1.00 90.06 461 ILE A CA 1
ATOM 3365 C C . ILE A 1 461 ? 27.586 -22.120 21.367 1.00 90.06 461 ILE A C 1
ATOM 3367 O O . ILE A 1 461 ? 26.659 -22.911 21.579 1.00 90.06 461 ILE A O 1
ATOM 3371 N N . VAL A 1 462 ? 27.897 -21.665 20.153 1.00 90.56 462 VAL A N 1
ATOM 3372 C CA . VAL A 1 462 ? 27.183 -22.050 18.928 1.00 90.56 462 VAL A CA 1
ATOM 3373 C C . VAL A 1 462 ? 28.053 -22.947 18.057 1.00 90.56 462 VAL A C 1
ATOM 3375 O O . VAL A 1 462 ? 29.235 -22.679 17.868 1.00 90.56 462 VAL A O 1
ATOM 3378 N N . GLN A 1 463 ? 27.472 -24.007 17.504 1.00 93.56 463 GLN A N 1
ATOM 3379 C CA . GLN A 1 463 ? 28.142 -24.892 16.559 1.00 93.56 463 GLN A CA 1
ATOM 3380 C C . GLN A 1 463 ? 27.429 -24.907 15.209 1.00 93.56 463 GLN A C 1
ATOM 3382 O O . GLN A 1 463 ? 26.218 -25.091 15.136 1.00 93.56 463 GLN A O 1
ATOM 3387 N N . PHE A 1 464 ? 28.193 -24.787 14.131 1.00 94.19 464 PHE A N 1
ATOM 3388 C CA . PHE A 1 464 ? 27.754 -25.095 12.777 1.00 94.19 464 PHE A CA 1
ATOM 3389 C C . PHE A 1 464 ? 28.353 -26.442 12.377 1.00 94.19 464 PHE A C 1
ATOM 3391 O O . PHE A 1 464 ? 29.571 -26.617 12.423 1.00 94.19 464 PHE A O 1
ATOM 3398 N N . ALA A 1 465 ? 27.500 -27.400 12.023 1.00 94.69 465 ALA A N 1
ATOM 3399 C CA . ALA A 1 465 ? 27.910 -28.725 11.575 1.00 94.69 465 ALA A CA 1
ATOM 3400 C C . ALA A 1 465 ? 27.473 -28.926 10.125 1.00 94.69 465 ALA A C 1
ATOM 3402 O O . ALA A 1 465 ? 26.279 -28.883 9.819 1.00 94.69 465 ALA A O 1
ATOM 3403 N N . TYR A 1 466 ? 28.436 -29.133 9.233 1.00 95.12 466 TYR A N 1
ATOM 3404 C CA . TYR A 1 466 ? 28.175 -29.297 7.809 1.00 95.12 466 TYR A CA 1
ATOM 3405 C C . TYR A 1 466 ? 28.458 -30.722 7.346 1.00 95.12 466 TYR A C 1
ATOM 3407 O O . TYR A 1 466 ? 29.503 -31.281 7.666 1.00 95.12 466 TYR A O 1
ATOM 3415 N N . SER A 1 467 ? 27.551 -31.303 6.565 1.00 92.06 467 SER A N 1
ATOM 3416 C CA . SER A 1 467 ? 27.697 -32.651 6.007 1.00 92.06 467 SER A CA 1
ATOM 3417 C C . SER A 1 467 ? 27.765 -32.642 4.479 1.00 92.06 467 SER A C 1
ATOM 3419 O O . SER A 1 467 ? 27.153 -31.810 3.812 1.00 92.06 467 SER A O 1
ATOM 3421 N N . ASN A 1 468 ? 28.498 -33.588 3.903 1.00 90.12 468 ASN A N 1
ATOM 3422 C CA . ASN A 1 468 ? 28.524 -33.827 2.464 1.00 90.12 468 ASN A CA 1
ATOM 3423 C C . ASN A 1 468 ? 28.650 -35.333 2.227 1.00 90.12 468 ASN A C 1
ATOM 3425 O O . ASN A 1 468 ? 29.371 -36.011 2.955 1.00 90.12 468 ASN A O 1
ATOM 3429 N N . GLU A 1 469 ? 27.975 -35.853 1.204 1.00 86.62 469 GLU A N 1
ATOM 3430 C CA . GLU A 1 469 ? 27.995 -37.281 0.854 1.00 86.62 469 GLU A CA 1
ATOM 3431 C C . GLU A 1 469 ? 29.405 -37.800 0.511 1.00 86.62 469 GLU A C 1
ATOM 3433 O O . GLU A 1 469 ? 29.654 -39.001 0.588 1.00 86.62 469 GLU A O 1
ATOM 3438 N N . LYS A 1 470 ? 30.332 -36.903 0.145 1.00 85.88 470 LYS A N 1
ATOM 3439 C CA . LYS A 1 470 ? 31.732 -37.215 -0.171 1.00 85.88 470 LYS A CA 1
ATOM 3440 C C . LYS A 1 470 ? 32.663 -37.219 1.052 1.00 85.88 470 LYS A C 1
ATOM 3442 O O . LYS A 1 470 ? 33.831 -37.570 0.894 1.00 85.88 470 LYS A O 1
ATOM 3447 N N . TRP A 1 471 ? 32.204 -36.795 2.233 1.00 88.44 471 TRP A N 1
ATOM 3448 C CA . TRP A 1 471 ? 33.032 -36.713 3.445 1.00 88.44 471 TRP A CA 1
ATOM 3449 C C . TRP A 1 471 ? 32.759 -37.894 4.381 1.00 88.44 471 TRP A C 1
ATOM 3451 O O . TRP A 1 471 ? 31.634 -38.374 4.495 1.00 88.44 471 TRP A O 1
ATOM 3461 N N . ASP A 1 472 ? 33.793 -38.357 5.078 1.00 82.44 472 ASP A N 1
ATOM 3462 C CA . ASP A 1 472 ? 33.714 -39.440 6.065 1.00 82.44 472 ASP A CA 1
ATOM 3463 C C . ASP A 1 472 ? 33.160 -38.978 7.426 1.00 82.44 472 ASP A C 1
ATOM 3465 O O . ASP A 1 472 ? 32.744 -39.801 8.245 1.00 82.44 472 ASP A O 1
ATOM 3469 N N . LYS A 1 473 ? 33.133 -37.662 7.664 1.00 88.19 473 LYS A N 1
ATOM 3470 C CA . LYS A 1 473 ? 32.621 -37.012 8.877 1.00 88.19 473 LYS A CA 1
ATOM 3471 C C . LYS A 1 473 ? 32.089 -35.602 8.591 1.00 88.19 473 LYS A C 1
ATOM 3473 O O . LYS A 1 473 ? 32.353 -35.025 7.539 1.00 88.19 473 LYS A O 1
ATOM 3478 N N . GLU A 1 474 ? 31.342 -35.042 9.544 1.00 91.75 474 GLU A N 1
ATOM 3479 C CA . GLU A 1 474 ? 30.861 -33.655 9.480 1.00 91.75 474 GLU A CA 1
ATOM 3480 C C . GLU A 1 474 ? 32.000 -32.646 9.706 1.00 91.75 474 GLU A C 1
ATOM 3482 O O . GLU A 1 474 ? 32.869 -32.849 10.558 1.00 91.75 474 GLU A O 1
ATOM 3487 N N . ALA A 1 475 ? 31.952 -31.519 8.994 1.00 92.25 475 ALA A N 1
ATOM 3488 C CA . ALA A 1 475 ? 32.790 -30.359 9.258 1.00 92.25 475 ALA A CA 1
ATOM 3489 C C . ALA A 1 475 ? 32.182 -29.529 10.401 1.00 92.25 475 ALA A C 1
ATOM 3491 O O . ALA A 1 475 ? 31.116 -28.932 10.246 1.00 92.25 475 ALA A O 1
ATOM 3492 N N . LEU A 1 476 ? 32.848 -29.508 11.555 1.00 93.38 476 LEU A N 1
ATOM 3493 C CA . LEU A 1 476 ? 32.379 -28.831 12.771 1.00 93.38 476 LEU A CA 1
ATOM 3494 C C . LEU A 1 476 ? 33.099 -27.498 13.014 1.00 93.38 476 LEU A C 1
ATOM 3496 O O . LEU A 1 476 ? 34.325 -27.485 13.122 1.00 93.38 476 LEU A O 1
ATOM 3500 N N . PHE A 1 477 ? 32.337 -26.416 13.183 1.00 94.62 477 PHE A N 1
ATOM 3501 C CA . PHE A 1 477 ? 32.815 -25.089 13.587 1.00 94.62 477 PHE A CA 1
ATOM 3502 C C . PHE A 1 477 ? 32.099 -24.664 14.867 1.00 94.62 477 PHE A C 1
ATOM 3504 O O . PHE A 1 477 ? 30.890 -24.444 14.842 1.00 94.62 477 PHE A O 1
ATOM 3511 N N . THR A 1 478 ? 32.820 -24.539 15.978 1.00 93.00 478 THR A N 1
ATOM 3512 C CA . THR A 1 478 ? 32.259 -24.122 17.270 1.00 93.00 478 THR A CA 1
ATOM 3513 C C . THR A 1 478 ? 32.778 -22.737 17.634 1.00 93.00 478 THR A C 1
ATOM 3515 O O . THR A 1 478 ? 33.982 -22.552 17.782 1.00 93.00 478 THR A O 1
ATOM 3518 N N . ILE A 1 479 ? 31.876 -21.775 17.813 1.00 90.88 479 ILE A N 1
ATOM 3519 C CA . ILE A 1 479 ? 32.181 -20.430 18.301 1.00 90.88 479 ILE A CA 1
ATOM 3520 C C . ILE A 1 479 ? 31.810 -20.380 19.785 1.00 90.88 479 ILE A C 1
ATOM 3522 O O . ILE A 1 479 ? 30.636 -20.481 20.147 1.00 90.88 479 ILE A O 1
ATOM 3526 N N . ASP A 1 480 ? 32.818 -20.245 20.639 1.00 89.88 480 ASP A N 1
ATOM 3527 C CA . ASP A 1 480 ? 32.674 -20.115 22.086 1.00 89.88 480 ASP A CA 1
ATOM 3528 C C . ASP A 1 480 ? 32.734 -18.640 22.488 1.00 89.88 480 ASP A C 1
ATOM 3530 O O . ASP A 1 480 ? 33.751 -17.974 22.281 1.00 89.88 480 ASP A O 1
ATOM 3534 N N . CYS A 1 481 ? 31.643 -18.135 23.068 1.00 86.50 481 CYS A N 1
ATOM 3535 C CA . CYS A 1 481 ? 31.550 -16.779 23.606 1.00 86.50 481 CYS A CA 1
ATOM 3536 C C . CYS A 1 481 ? 31.463 -16.742 25.144 1.00 86.50 481 CYS A C 1
ATOM 3538 O O . CYS A 1 481 ? 31.226 -15.680 25.717 1.00 86.50 481 CYS A O 1
ATOM 3540 N N . SER A 1 482 ? 31.624 -17.876 25.832 1.00 79.56 482 SER A N 1
ATOM 3541 C CA . SER A 1 482 ? 31.334 -18.022 27.268 1.00 79.56 482 SER A CA 1
ATOM 3542 C C . SER A 1 482 ? 32.453 -17.534 28.210 1.00 79.56 482 SER A C 1
ATOM 3544 O O . SER A 1 482 ? 32.216 -17.344 29.402 1.00 79.56 482 SER A O 1
ATOM 3546 N N . GLY A 1 483 ? 33.665 -17.289 27.691 1.00 66.06 483 GLY A N 1
ATOM 3547 C CA . GLY A 1 483 ? 34.888 -17.066 28.483 1.00 66.06 483 GLY A CA 1
ATOM 3548 C C . GLY A 1 483 ? 35.437 -15.632 28.547 1.00 66.06 483 GLY A C 1
ATOM 3549 O O . GLY A 1 483 ? 36.617 -15.464 28.846 1.00 66.06 483 GLY A O 1
ATOM 3550 N N . GLY A 1 484 ? 34.644 -14.598 28.239 1.00 60.38 484 GLY A N 1
ATOM 3551 C CA . GLY A 1 484 ? 35.109 -13.195 28.224 1.00 60.38 484 GLY A CA 1
ATOM 3552 C C . GLY A 1 484 ? 35.869 -12.776 26.954 1.00 60.38 484 GLY A C 1
ATOM 3553 O O . GLY A 1 484 ? 36.343 -11.646 26.866 1.00 60.38 484 GLY A O 1
ATOM 3554 N N . GLY A 1 485 ? 35.940 -13.668 25.965 1.00 72.00 485 GLY A N 1
ATOM 3555 C CA . GLY A 1 485 ? 36.425 -13.445 24.603 1.00 72.00 485 GLY A CA 1
ATOM 3556 C C . GLY A 1 485 ? 35.774 -14.454 23.650 1.00 72.00 485 GLY A C 1
ATOM 3557 O O . GLY A 1 485 ? 35.082 -15.364 24.111 1.00 72.00 485 GLY A O 1
ATOM 3558 N N . ILE A 1 486 ? 35.975 -14.295 22.340 1.00 84.19 486 ILE A N 1
ATOM 3559 C CA . ILE A 1 486 ? 35.424 -15.205 21.324 1.00 84.19 486 ILE A CA 1
ATOM 3560 C C . ILE A 1 486 ? 36.526 -16.118 20.810 1.00 84.19 486 ILE A C 1
ATOM 3562 O O . ILE A 1 486 ? 37.592 -15.641 20.426 1.00 84.19 486 ILE A O 1
ATOM 3566 N N . LYS A 1 487 ? 36.265 -17.425 20.781 1.00 86.62 487 LYS A N 1
ATOM 3567 C CA . LYS A 1 487 ? 37.174 -18.419 20.202 1.00 86.62 487 LYS A CA 1
ATOM 3568 C C . LYS A 1 487 ? 36.452 -19.267 19.168 1.00 86.62 487 LYS A C 1
ATOM 3570 O O . LYS A 1 487 ? 35.354 -19.752 19.430 1.00 86.62 487 LYS A O 1
ATOM 3575 N N . LEU A 1 488 ? 37.088 -19.468 18.018 1.00 90.38 488 LEU A N 1
ATOM 3576 C CA . LEU A 1 488 ? 36.651 -20.420 17.003 1.00 90.38 488 LEU A CA 1
ATOM 3577 C C . LEU A 1 488 ? 37.438 -21.725 17.161 1.00 90.38 488 LEU A C 1
ATOM 3579 O O . LEU A 1 488 ? 38.665 -21.721 17.146 1.00 90.38 488 LEU A O 1
ATOM 3583 N N . TYR A 1 489 ? 36.723 -22.838 17.271 1.00 89.12 489 TYR A N 1
ATOM 3584 C CA . TYR A 1 489 ? 37.267 -24.191 17.238 1.00 89.12 489 TYR A CA 1
ATOM 3585 C C . TYR A 1 489 ? 36.790 -24.895 15.971 1.00 89.12 489 TYR A C 1
ATOM 3587 O O . TYR A 1 489 ? 35.623 -24.785 15.590 1.00 89.12 489 TYR A O 1
ATOM 3595 N N . THR A 1 490 ? 37.677 -25.653 15.340 1.00 89.75 490 THR A N 1
ATOM 3596 C CA . THR A 1 490 ? 37.362 -26.513 14.194 1.00 89.75 490 THR A CA 1
ATOM 3597 C C . THR A 1 490 ? 37.563 -27.979 14.585 1.00 89.75 490 THR A C 1
ATOM 3599 O O . THR A 1 490 ? 37.960 -28.269 15.711 1.00 89.75 490 THR A O 1
ATOM 3602 N N . ALA A 1 491 ? 37.200 -28.919 13.709 1.00 82.50 491 ALA A N 1
ATOM 3603 C CA . ALA A 1 491 ? 37.415 -30.365 13.895 1.00 82.50 491 ALA A CA 1
ATOM 3604 C C . ALA A 1 491 ? 36.838 -31.020 15.175 1.00 82.50 491 ALA A C 1
ATOM 3606 O O . ALA A 1 491 ? 37.044 -32.213 15.386 1.00 82.50 491 ALA A O 1
ATOM 3607 N N . GLY A 1 492 ? 36.043 -30.297 15.971 1.00 73.94 492 GLY A N 1
ATOM 3608 C CA . GLY A 1 492 ? 35.446 -30.801 17.211 1.00 73.94 492 GLY A CA 1
ATOM 3609 C C . GLY A 1 492 ? 36.272 -30.555 18.480 1.00 73.94 492 GLY A C 1
ATOM 3610 O O . GLY A 1 492 ? 35.883 -31.049 19.532 1.00 73.94 492 GLY A O 1
ATOM 3611 N N . ASP A 1 493 ? 37.343 -29.757 18.420 1.00 77.38 493 ASP A N 1
ATOM 3612 C CA . ASP A 1 493 ? 38.240 -29.481 19.561 1.00 77.38 493 ASP A CA 1
ATOM 3613 C C . ASP A 1 493 ? 37.659 -28.503 20.611 1.00 77.38 493 ASP A C 1
ATOM 3615 O O . ASP A 1 493 ? 38.315 -28.156 21.595 1.00 77.38 493 ASP A O 1
ATOM 3619 N N . GLY A 1 494 ? 36.431 -28.022 20.392 1.00 81.88 494 GLY A N 1
ATOM 3620 C CA . GLY A 1 494 ? 35.764 -27.019 21.223 1.00 81.88 494 GLY A CA 1
ATOM 3621 C C . GLY A 1 494 ? 34.850 -27.588 22.317 1.00 81.88 494 GLY A C 1
ATOM 3622 O O . GLY A 1 494 ? 34.552 -28.784 22.340 1.00 81.88 494 GLY A O 1
ATOM 3623 N N . PRO A 1 495 ? 34.354 -26.727 23.225 1.00 87.06 495 PRO A N 1
ATOM 3624 C CA . PRO A 1 495 ? 33.384 -27.117 24.246 1.00 87.06 495 PRO A CA 1
ATOM 3625 C C . PRO A 1 495 ? 32.038 -27.546 23.636 1.00 87.06 495 PRO A C 1
ATOM 3627 O O . PRO A 1 495 ? 31.719 -27.231 22.488 1.00 87.06 495 PRO A O 1
ATOM 3630 N N . ALA A 1 496 ? 31.223 -28.257 24.421 1.00 87.50 496 ALA A N 1
ATOM 3631 C CA . ALA A 1 496 ? 29.900 -28.697 23.980 1.00 87.50 496 ALA A CA 1
ATOM 3632 C C . ALA A 1 496 ? 28.991 -27.489 23.654 1.00 87.50 496 ALA A C 1
ATOM 3634 O O . ALA A 1 496 ? 28.891 -26.572 24.476 1.00 87.50 496 ALA A O 1
ATOM 3635 N N . PRO A 1 497 ? 28.314 -27.476 22.490 1.00 91.00 497 PRO A N 1
ATOM 3636 C CA . PRO A 1 497 ? 27.474 -26.352 22.101 1.00 91.00 497 PRO A CA 1
ATOM 3637 C C . PRO A 1 497 ? 26.173 -26.303 22.905 1.00 91.00 497 PRO A C 1
ATOM 3639 O O . PRO A 1 497 ? 25.561 -27.332 23.188 1.00 91.00 497 PRO A O 1
ATOM 3642 N N . GLN A 1 498 ? 25.718 -25.089 23.214 1.00 87.62 498 GLN A N 1
ATOM 3643 C CA . GLN A 1 498 ? 24.358 -24.839 23.710 1.00 87.62 498 GLN A CA 1
ATOM 3644 C C . GLN A 1 498 ? 23.354 -24.859 22.552 1.00 87.62 498 GLN A C 1
ATOM 3646 O O . GLN A 1 498 ? 22.227 -25.334 22.696 1.00 87.62 498 GLN A O 1
ATOM 3651 N N . VAL A 1 499 ? 23.800 -24.380 21.388 1.00 87.88 499 VAL A N 1
ATOM 3652 C CA . VAL A 1 499 ? 23.044 -24.363 20.141 1.00 87.88 499 VAL A CA 1
ATOM 3653 C C . VAL A 1 499 ? 23.901 -24.961 19.030 1.00 87.88 499 VAL A C 1
ATOM 3655 O O . VAL A 1 499 ? 25.020 -24.509 18.810 1.00 87.88 499 VAL A O 1
ATOM 3658 N N . ALA A 1 500 ? 23.380 -25.933 18.287 1.00 90.50 500 ALA A N 1
ATOM 3659 C CA . ALA A 1 500 ? 24.010 -26.443 17.076 1.00 90.50 500 ALA A CA 1
ATOM 3660 C C . ALA A 1 500 ? 23.061 -26.360 15.875 1.00 90.50 500 ALA A C 1
ATOM 3662 O O . ALA A 1 500 ? 21.897 -26.750 15.961 1.00 90.50 500 ALA A O 1
ATOM 3663 N N . MET A 1 501 ? 23.573 -25.876 14.746 1.00 92.12 501 MET A N 1
ATOM 3664 C CA . MET A 1 501 ? 22.904 -25.864 13.448 1.00 92.12 501 MET A CA 1
ATOM 3665 C C . MET A 1 501 ? 23.578 -26.902 12.552 1.00 92.12 501 MET A C 1
ATOM 3667 O O . MET A 1 501 ? 24.703 -26.686 12.099 1.00 92.12 501 MET A O 1
ATOM 3671 N N . ARG A 1 502 ? 22.910 -28.032 12.303 1.00 94.44 502 ARG A N 1
ATOM 3672 C CA . ARG A 1 502 ? 23.418 -29.084 11.410 1.00 94.44 502 ARG A CA 1
ATOM 3673 C C . ARG A 1 502 ? 22.750 -28.986 10.045 1.00 94.44 502 ARG A C 1
ATOM 3675 O O . ARG A 1 502 ? 21.530 -28.883 9.987 1.00 94.44 502 ARG A O 1
ATOM 3682 N N . MET A 1 503 ? 23.508 -29.020 8.958 1.00 94.62 503 MET A N 1
ATOM 3683 C CA . MET A 1 503 ? 22.970 -28.917 7.594 1.00 94.62 503 MET A CA 1
ATOM 3684 C C . MET A 1 503 ? 23.943 -29.496 6.562 1.00 94.62 503 MET A C 1
ATOM 3686 O O . MET A 1 503 ? 25.114 -29.682 6.869 1.00 94.62 503 MET A O 1
ATOM 3690 N N . SER A 1 504 ? 23.504 -29.777 5.333 1.00 93.81 504 SER A N 1
ATOM 3691 C CA . SER A 1 504 ? 24.446 -30.167 4.270 1.00 93.81 504 SER A CA 1
ATOM 3692 C C . SER A 1 504 ? 25.300 -28.978 3.805 1.00 93.81 504 SER A C 1
ATOM 3694 O O . SER A 1 504 ? 24.909 -27.826 3.994 1.00 93.81 504 SER A O 1
ATOM 3696 N N . SER A 1 505 ? 26.441 -29.224 3.158 1.00 90.44 505 SER A N 1
ATOM 3697 C CA . SER A 1 505 ? 27.301 -28.170 2.601 1.00 90.44 505 SER A CA 1
ATOM 3698 C C . SER A 1 505 ? 26.570 -27.306 1.568 1.00 90.44 505 SER A C 1
ATOM 3700 O O . SER A 1 505 ? 26.743 -26.093 1.562 1.00 90.44 505 SER A O 1
ATOM 3702 N N . ASP A 1 506 ? 25.692 -27.898 0.753 1.00 88.88 506 ASP A N 1
ATOM 3703 C CA . ASP A 1 506 ? 24.854 -27.164 -0.209 1.00 88.88 506 ASP A CA 1
ATOM 3704 C C . ASP A 1 506 ? 23.798 -26.306 0.497 1.00 88.88 506 ASP A C 1
ATOM 3706 O O . ASP A 1 506 ? 23.486 -25.189 0.083 1.00 88.88 506 ASP A O 1
ATOM 3710 N N . THR A 1 507 ? 23.228 -26.808 1.592 1.00 89.06 507 THR A N 1
ATOM 3711 C CA . THR A 1 507 ? 22.294 -26.040 2.419 1.00 89.06 507 THR A CA 1
ATOM 3712 C C . THR A 1 507 ? 23.010 -24.901 3.137 1.00 89.06 507 THR A C 1
ATOM 3714 O O . THR A 1 507 ? 22.491 -23.789 3.148 1.00 89.06 507 THR A O 1
ATOM 3717 N N . ALA A 1 508 ? 24.221 -25.129 3.649 1.00 91.00 508 ALA A N 1
ATOM 3718 C CA . ALA A 1 508 ? 25.066 -24.081 4.208 1.00 91.00 508 ALA A CA 1
ATOM 3719 C C . ALA A 1 508 ? 25.405 -23.023 3.154 1.00 91.00 508 ALA A C 1
ATOM 3721 O O . ALA A 1 508 ? 25.285 -21.830 3.421 1.00 91.00 508 ALA A O 1
ATOM 3722 N N . HIS A 1 509 ? 25.768 -23.440 1.942 1.00 92.69 509 HIS A N 1
ATOM 3723 C CA . HIS A 1 509 ? 26.058 -22.532 0.837 1.00 92.69 509 HIS A CA 1
ATOM 3724 C C . HIS A 1 509 ? 24.866 -21.618 0.528 1.00 92.69 509 HIS A C 1
ATOM 3726 O O . HIS A 1 509 ? 24.997 -20.393 0.507 1.00 92.69 509 HIS A O 1
ATOM 3732 N N . ARG A 1 510 ? 23.668 -22.198 0.402 1.00 88.75 510 ARG A N 1
ATOM 3733 C CA . ARG A 1 510 ? 22.431 -21.442 0.162 1.00 88.75 510 ARG A CA 1
ATOM 3734 C C . ARG A 1 510 ? 22.035 -20.563 1.348 1.00 88.75 510 ARG A C 1
ATOM 3736 O O . ARG A 1 510 ? 21.579 -19.442 1.132 1.00 88.75 510 ARG A O 1
ATOM 3743 N N . PHE A 1 511 ? 22.232 -21.033 2.579 1.00 91.25 511 PHE A N 1
ATOM 3744 C CA . PHE A 1 511 ? 21.988 -20.256 3.796 1.00 91.25 511 PHE A CA 1
ATOM 3745 C C . PHE A 1 511 ? 22.830 -18.977 3.808 1.00 91.25 511 PHE A C 1
ATOM 3747 O O . PHE A 1 511 ? 22.283 -17.883 3.929 1.00 91.25 511 PHE A O 1
ATOM 3754 N N . TRP A 1 512 ? 24.142 -19.092 3.597 1.00 91.31 512 TRP A N 1
ATOM 3755 C CA . TRP A 1 512 ? 25.033 -17.933 3.641 1.00 91.31 512 TRP A CA 1
ATOM 3756 C C . TRP A 1 512 ? 24.903 -17.001 2.424 1.00 91.31 512 TRP A C 1
ATOM 3758 O O . TRP A 1 512 ? 25.177 -15.808 2.548 1.00 91.31 512 TRP A O 1
ATOM 3768 N N . LEU A 1 513 ? 24.401 -17.492 1.283 1.00 87.88 513 LEU A N 1
ATOM 3769 C CA . LEU A 1 513 ? 23.995 -16.659 0.138 1.00 87.88 513 LEU A CA 1
ATOM 3770 C C . LEU A 1 513 ? 22.631 -15.972 0.313 1.00 87.88 513 LEU A C 1
ATOM 3772 O O . LEU A 1 513 ? 22.207 -15.242 -0.586 1.00 87.88 513 LEU A O 1
ATOM 3776 N N . GLN A 1 514 ? 21.928 -16.207 1.426 1.00 86.12 514 GLN A N 1
ATOM 3777 C CA . GLN A 1 514 ? 20.544 -15.761 1.637 1.00 86.12 514 GLN A CA 1
ATOM 3778 C C . GLN A 1 514 ? 19.588 -16.269 0.540 1.00 86.12 514 GLN A C 1
ATOM 3780 O O . GLN A 1 514 ? 18.646 -15.593 0.129 1.00 86.12 514 GLN A O 1
ATOM 3785 N N . LYS A 1 515 ? 19.850 -17.479 0.038 1.00 86.62 515 LYS A N 1
ATOM 3786 C CA . LYS A 1 515 ? 19.046 -18.196 -0.968 1.00 86.62 515 LYS A CA 1
ATOM 3787 C C . LYS A 1 515 ? 18.201 -19.303 -0.350 1.00 86.62 515 LYS A C 1
ATOM 3789 O O . LYS A 1 515 ? 17.653 -20.148 -1.049 1.00 86.62 515 LYS A O 1
ATOM 3794 N N . LEU A 1 516 ? 18.122 -19.305 0.973 1.00 83.94 516 LEU A N 1
ATOM 3795 C CA . LEU A 1 516 ? 17.404 -20.277 1.763 1.00 83.94 516 LEU A CA 1
ATOM 3796 C C . LEU A 1 516 ? 16.725 -19.548 2.917 1.00 83.94 516 LEU A C 1
ATOM 3798 O O . LEU A 1 516 ? 17.375 -18.831 3.676 1.00 83.94 516 LEU A O 1
ATOM 3802 N N . ASP A 1 517 ? 15.414 -19.738 3.037 1.00 82.00 517 ASP A N 1
ATOM 3803 C CA . ASP A 1 517 ? 14.665 -19.278 4.198 1.00 82.00 517 ASP A CA 1
ATOM 3804 C C . ASP A 1 517 ? 14.927 -20.222 5.377 1.00 82.00 517 ASP A C 1
ATOM 3806 O O . ASP A 1 517 ? 14.684 -21.430 5.295 1.00 82.00 517 ASP A O 1
ATOM 3810 N N . LEU A 1 518 ? 15.452 -19.672 6.472 1.00 79.69 518 LEU A N 1
ATOM 3811 C CA . LEU A 1 518 ? 15.909 -20.449 7.621 1.00 79.69 518 LEU A CA 1
ATOM 3812 C C . LEU A 1 518 ? 14.765 -21.239 8.267 1.00 79.69 518 LEU A C 1
ATOM 3814 O O . LEU A 1 518 ? 14.942 -22.413 8.579 1.00 79.69 518 LEU A O 1
ATOM 3818 N N . MET A 1 519 ? 13.585 -20.634 8.430 1.00 79.12 519 MET A N 1
ATOM 3819 C CA . MET A 1 519 ? 12.446 -21.302 9.070 1.00 79.12 519 MET A CA 1
ATOM 3820 C C . MET A 1 519 ? 11.885 -22.416 8.191 1.00 79.12 519 MET A C 1
ATOM 3822 O O . MET A 1 519 ? 11.558 -23.496 8.684 1.00 79.12 519 MET A O 1
ATOM 3826 N N . THR A 1 520 ? 11.844 -22.195 6.882 1.00 77.12 520 THR A N 1
ATOM 3827 C CA . THR A 1 520 ? 11.477 -23.206 5.893 1.00 77.12 520 THR A CA 1
ATOM 3828 C C . THR A 1 520 ? 12.469 -24.361 5.898 1.00 77.12 520 THR A C 1
ATOM 3830 O O . THR A 1 520 ? 12.049 -25.515 5.910 1.00 77.12 520 THR A O 1
ATOM 3833 N N . ALA A 1 521 ? 13.771 -24.082 5.942 1.00 79.88 521 ALA A N 1
ATOM 3834 C CA . ALA A 1 521 ? 14.800 -25.114 5.983 1.00 79.88 521 ALA A CA 1
ATOM 3835 C C . ALA A 1 521 ? 14.799 -25.902 7.298 1.00 79.88 521 ALA A C 1
ATOM 3837 O O . ALA A 1 521 ? 15.000 -27.114 7.280 1.00 79.88 521 ALA A O 1
ATOM 3838 N N . ILE A 1 522 ? 14.503 -25.252 8.428 1.00 81.62 522 ILE A N 1
ATOM 3839 C CA . ILE A 1 522 ? 14.307 -25.929 9.716 1.00 81.62 522 ILE A CA 1
ATOM 3840 C C . ILE A 1 522 ? 13.078 -26.839 9.668 1.00 81.62 522 ILE A C 1
ATOM 3842 O O . ILE A 1 522 ? 13.155 -28.012 10.034 1.00 81.62 522 ILE A O 1
ATOM 3846 N N . ASN A 1 523 ? 11.954 -26.331 9.160 1.00 76.69 523 ASN A N 1
ATOM 3847 C CA . ASN A 1 523 ? 10.708 -27.092 9.043 1.00 76.69 523 ASN A CA 1
ATOM 3848 C C . ASN A 1 523 ? 10.830 -28.276 8.072 1.00 76.69 523 ASN A C 1
ATOM 3850 O O . ASN A 1 523 ? 10.212 -29.317 8.294 1.00 76.69 523 ASN A O 1
ATOM 3854 N N . LYS A 1 524 ? 11.641 -28.135 7.017 1.00 76.75 524 LYS A N 1
ATOM 3855 C CA . LYS A 1 524 ? 11.967 -29.206 6.061 1.00 76.75 524 LYS A CA 1
ATOM 3856 C C . LYS A 1 524 ? 13.060 -30.159 6.552 1.00 76.75 524 LYS A C 1
ATOM 3858 O O . LYS A 1 524 ? 13.333 -31.140 5.872 1.00 76.75 524 LYS A O 1
ATOM 3863 N N . GLN A 1 525 ? 13.648 -29.899 7.722 1.00 82.62 525 GLN A N 1
ATOM 3864 C CA . GLN A 1 525 ? 14.800 -30.625 8.271 1.00 82.62 525 GLN A CA 1
ATOM 3865 C C . GLN A 1 525 ? 16.067 -30.560 7.399 1.00 82.62 525 GLN A C 1
ATOM 3867 O O . GLN A 1 525 ? 16.991 -31.345 7.597 1.00 82.62 525 GLN A O 1
ATOM 3872 N N . ASP A 1 526 ? 16.142 -29.592 6.484 1.00 82.06 526 ASP A N 1
ATOM 3873 C CA . ASP A 1 526 ? 17.364 -29.271 5.741 1.00 82.06 526 ASP A CA 1
ATOM 3874 C C . ASP A 1 526 ? 18.409 -28.624 6.668 1.00 82.06 526 ASP A C 1
ATOM 3876 O O . ASP A 1 526 ? 19.614 -28.815 6.490 1.00 82.06 526 ASP A O 1
ATOM 3880 N N . ILE A 1 527 ? 17.935 -27.884 7.679 1.00 89.81 527 ILE A N 1
ATOM 3881 C CA . ILE A 1 527 ? 18.715 -27.405 8.823 1.00 89.81 527 ILE A CA 1
ATOM 3882 C C . ILE A 1 527 ? 18.128 -28.021 10.095 1.00 89.81 527 ILE A C 1
ATOM 3884 O O . ILE A 1 527 ? 17.002 -27.733 10.484 1.00 89.81 527 ILE A O 1
ATOM 3888 N N . VAL A 1 528 ? 18.900 -28.845 10.789 1.00 90.06 528 VAL A N 1
ATOM 3889 C CA . VAL A 1 528 ? 18.514 -29.431 12.073 1.00 90.06 528 VAL A CA 1
ATOM 3890 C C . VAL A 1 528 ? 19.102 -28.592 13.198 1.00 90.06 528 VAL A C 1
ATOM 3892 O O . VAL A 1 528 ? 20.319 -28.534 13.378 1.00 90.06 528 VAL A O 1
ATOM 3895 N N . LEU A 1 529 ? 18.228 -27.957 13.976 1.00 88.69 529 LEU A N 1
ATOM 3896 C CA . LEU A 1 529 ? 18.617 -27.235 15.183 1.00 88.69 529 LEU A CA 1
ATOM 3897 C C . LEU A 1 529 ? 18.647 -28.168 16.393 1.00 88.69 529 LEU A C 1
ATOM 3899 O O . LEU A 1 529 ? 17.702 -28.916 16.643 1.00 88.69 529 LEU A O 1
ATOM 3903 N N . GLN A 1 530 ? 19.710 -28.075 17.181 1.00 84.00 530 GLN A N 1
ATOM 3904 C CA . GLN A 1 530 ? 19.818 -28.680 18.504 1.00 84.00 530 GLN A CA 1
ATOM 3905 C C . GLN A 1 530 ? 20.023 -27.551 19.513 1.00 84.00 530 GLN A C 1
ATOM 3907 O O . GLN A 1 530 ? 20.998 -26.821 19.405 1.00 84.00 530 GLN A O 1
ATOM 3912 N N . GLY A 1 531 ? 19.096 -27.375 20.455 1.00 78.94 531 GLY A N 1
ATOM 3913 C CA . GLY A 1 531 ? 19.101 -26.252 21.399 1.00 78.94 531 GLY A CA 1
ATOM 3914 C C . GLY A 1 531 ? 17.807 -25.437 21.343 1.00 78.94 531 GLY A C 1
ATOM 3915 O O . GLY A 1 531 ? 16.824 -25.842 20.719 1.00 78.94 531 GLY A O 1
ATOM 3916 N N . ASN A 1 532 ? 17.781 -24.295 22.026 1.00 78.56 532 ASN A N 1
ATOM 3917 C CA . ASN A 1 532 ? 16.598 -23.444 22.124 1.00 78.56 532 ASN A CA 1
ATOM 3918 C C . ASN A 1 532 ? 16.447 -22.553 20.878 1.00 78.56 532 ASN A C 1
ATOM 3920 O O . ASN A 1 532 ? 17.323 -21.750 20.561 1.00 78.56 532 ASN A O 1
ATOM 3924 N N . LEU A 1 533 ? 15.300 -22.639 20.197 1.00 72.56 533 LEU A N 1
ATOM 3925 C CA . LEU A 1 533 ? 15.006 -21.830 19.009 1.00 72.56 533 LEU A CA 1
ATOM 3926 C C . LEU A 1 533 ? 15.103 -20.319 19.288 1.00 72.56 533 LEU A C 1
ATOM 3928 O O . LEU A 1 533 ? 15.567 -19.572 18.434 1.00 72.56 533 LEU A O 1
ATOM 3932 N N . ASN A 1 534 ? 14.729 -19.856 20.483 1.00 76.00 534 ASN A N 1
ATOM 3933 C CA . ASN A 1 534 ? 14.818 -18.433 20.827 1.00 76.00 534 ASN A CA 1
ATOM 3934 C C . ASN A 1 534 ? 16.271 -17.945 20.940 1.00 76.00 534 ASN A C 1
ATOM 3936 O O . ASN A 1 534 ? 16.545 -16.787 20.636 1.00 76.00 534 ASN A O 1
ATOM 3940 N N . GLU A 1 535 ? 17.203 -18.815 21.338 1.00 77.75 535 GLU A N 1
ATOM 3941 C CA . GLU A 1 535 ? 18.637 -18.496 21.402 1.00 77.75 535 GLU A CA 1
ATOM 3942 C C . GLU A 1 535 ? 19.233 -18.406 19.991 1.00 77.75 535 GLU A C 1
ATOM 3944 O O . GLU A 1 535 ? 19.976 -17.471 19.700 1.00 77.75 535 GLU A O 1
ATOM 3949 N N . VAL A 1 536 ? 18.818 -19.298 19.081 1.00 74.12 536 VAL A N 1
ATOM 3950 C CA . VAL A 1 536 ? 19.166 -19.236 17.647 1.00 74.12 536 VAL A CA 1
ATOM 3951 C C . VAL A 1 536 ? 18.645 -17.943 17.020 1.00 74.12 536 VAL A C 1
ATOM 3953 O O . VAL A 1 536 ? 19.395 -17.207 16.380 1.00 74.12 536 VAL A O 1
ATOM 3956 N N . MET A 1 537 ? 17.363 -17.631 17.229 1.00 77.00 537 MET A N 1
ATOM 3957 C CA . MET A 1 537 ? 16.740 -16.433 16.662 1.00 77.00 537 MET A CA 1
ATOM 3958 C C . MET A 1 537 ? 17.315 -15.141 17.258 1.00 77.00 537 MET A C 1
ATOM 3960 O O . MET A 1 537 ? 17.402 -14.134 16.559 1.00 77.00 537 MET A O 1
ATOM 3964 N N . GLY A 1 538 ? 17.751 -15.170 18.521 1.00 76.06 538 GLY A N 1
ATOM 3965 C CA . GLY A 1 538 ? 18.461 -14.065 19.167 1.00 76.06 538 GLY A CA 1
ATOM 3966 C C . GLY A 1 538 ? 19.893 -13.867 18.659 1.00 76.06 538 GLY A C 1
ATOM 3967 O O . GLY A 1 538 ? 20.400 -12.747 18.708 1.00 76.06 538 GLY A O 1
ATOM 3968 N N . LEU A 1 539 ? 20.528 -14.922 18.137 1.00 74.88 539 LEU A N 1
ATOM 3969 C CA . LEU A 1 539 ? 21.870 -14.874 17.552 1.00 74.88 539 LEU A CA 1
ATOM 3970 C C . LEU A 1 539 ? 21.872 -14.335 16.114 1.00 74.88 539 LEU A C 1
ATOM 3972 O O . LEU A 1 539 ? 22.836 -13.683 15.715 1.00 74.88 539 LEU A O 1
ATOM 3976 N N . LEU A 1 540 ? 20.810 -14.583 15.338 1.00 75.06 540 LEU A N 1
ATOM 3977 C CA . LEU A 1 540 ? 20.739 -14.221 13.914 1.00 75.06 540 LEU A CA 1
ATOM 3978 C C . LEU A 1 540 ? 21.107 -12.759 13.611 1.00 75.06 540 LEU A C 1
ATOM 3980 O O . LEU A 1 540 ? 21.919 -12.549 12.709 1.00 75.06 540 LEU A O 1
ATOM 3984 N N . PRO A 1 541 ? 20.615 -11.750 14.361 1.00 75.75 541 PRO A N 1
ATOM 3985 C CA . PRO A 1 541 ? 21.015 -10.359 14.154 1.00 75.75 541 PRO A CA 1
ATOM 3986 C C . PRO A 1 541 ? 22.526 -10.128 14.284 1.00 75.75 541 PRO A C 1
ATOM 3988 O O . PRO A 1 541 ? 23.081 -9.296 13.569 1.00 75.75 541 PRO A O 1
ATOM 3991 N N . SER A 1 542 ? 23.194 -10.877 15.166 1.00 77.12 542 SER A N 1
ATOM 3992 C CA . SER A 1 542 ? 24.636 -10.767 15.416 1.00 77.12 542 SER A CA 1
ATOM 3993 C C . SER A 1 542 ? 25.472 -11.347 14.277 1.00 77.12 542 SER A C 1
ATOM 3995 O O . SER A 1 542 ? 26.591 -10.895 14.065 1.00 77.12 542 SER A O 1
ATOM 3997 N N . ILE A 1 543 ? 24.937 -12.310 13.518 1.00 78.50 543 ILE A N 1
ATOM 3998 C CA . ILE A 1 543 ? 25.643 -12.948 12.395 1.00 78.50 543 ILE A CA 1
ATOM 3999 C C . ILE A 1 543 ? 25.230 -12.402 11.017 1.00 78.50 543 ILE A C 1
ATOM 4001 O O . ILE A 1 543 ? 25.819 -12.812 10.018 1.00 78.50 543 ILE A O 1
ATOM 4005 N N . LEU A 1 544 ? 24.289 -11.443 10.947 1.00 80.06 544 LEU A N 1
ATOM 4006 C CA . LEU A 1 544 ? 23.862 -10.769 9.705 1.00 80.06 544 LEU A CA 1
ATOM 4007 C C . LEU A 1 544 ? 25.032 -10.260 8.839 1.00 80.06 544 LEU A C 1
ATOM 4009 O O . LEU A 1 544 ? 24.982 -10.453 7.621 1.00 80.06 544 LEU A O 1
ATOM 4013 N N . PRO A 1 545 ? 26.102 -9.655 9.402 1.00 86.75 545 PRO A N 1
ATOM 4014 C CA . PRO A 1 545 ? 27.248 -9.227 8.597 1.00 86.75 545 PRO A CA 1
ATOM 4015 C C . PRO A 1 545 ? 27.957 -10.379 7.871 1.00 86.75 545 PRO A C 1
ATOM 4017 O O . PRO A 1 545 ? 28.550 -10.164 6.815 1.00 86.75 545 PRO A O 1
ATOM 4020 N N . GLY A 1 546 ? 27.834 -11.610 8.376 1.00 84.81 546 GLY A N 1
ATOM 4021 C CA . GLY A 1 546 ? 28.408 -12.807 7.766 1.00 84.81 546 GLY A CA 1
ATOM 4022 C C . GLY A 1 546 ? 27.847 -13.117 6.381 1.00 84.81 546 GLY A C 1
ATOM 4023 O O . GLY A 1 546 ? 28.575 -13.645 5.549 1.00 84.81 546 GLY A O 1
ATOM 4024 N N . PHE A 1 547 ? 26.611 -12.713 6.069 1.00 89.94 547 PHE A N 1
ATOM 4025 C CA . PHE A 1 547 ? 26.058 -12.885 4.721 1.00 89.94 547 PHE A CA 1
ATOM 4026 C C . PHE A 1 547 ? 26.792 -12.040 3.671 1.00 89.94 547 PHE A C 1
ATOM 4028 O O . PHE A 1 547 ? 27.047 -12.506 2.561 1.00 89.94 547 PHE A O 1
ATOM 4035 N N . ALA A 1 548 ? 27.177 -10.810 4.023 1.00 83.19 548 ALA A N 1
ATOM 4036 C CA . ALA A 1 548 ? 27.943 -9.944 3.129 1.00 83.19 548 ALA A CA 1
ATOM 4037 C C . ALA A 1 548 ? 29.383 -10.452 2.949 1.00 83.19 548 ALA A C 1
ATOM 4039 O O . ALA A 1 548 ? 29.886 -10.482 1.826 1.00 83.19 548 ALA A O 1
ATOM 4040 N N . ILE A 1 549 ? 30.015 -10.913 4.038 1.00 86.06 549 ILE A N 1
ATOM 4041 C CA . ILE A 1 549 ? 31.353 -11.527 4.006 1.00 86.06 549 ILE A CA 1
ATOM 4042 C C . ILE A 1 549 ? 31.342 -12.772 3.116 1.00 86.06 549 ILE A C 1
ATOM 4044 O O . ILE A 1 549 ? 32.213 -12.938 2.264 1.00 86.06 549 ILE A O 1
ATOM 4048 N N . TYR A 1 550 ? 30.331 -13.628 3.268 1.00 91.38 550 TYR A N 1
ATOM 4049 C CA . TYR A 1 550 ? 30.212 -14.839 2.469 1.00 91.38 550 TYR A CA 1
ATOM 4050 C C . TYR A 1 550 ? 30.025 -14.543 0.981 1.00 91.38 550 TYR A C 1
ATOM 4052 O O . TYR A 1 550 ? 30.688 -15.157 0.151 1.00 91.38 550 TYR A O 1
ATOM 4060 N N . ALA A 1 551 ? 29.176 -13.572 0.632 1.00 85.25 551 ALA A N 1
ATOM 4061 C CA . ALA A 1 551 ? 28.990 -13.160 -0.757 1.00 85.25 551 ALA A CA 1
ATOM 4062 C C . ALA A 1 551 ? 30.299 -12.653 -1.396 1.00 85.25 551 ALA A C 1
ATOM 4064 O O . ALA A 1 551 ? 30.543 -12.892 -2.580 1.00 85.25 551 ALA A O 1
ATOM 4065 N N . GLN A 1 552 ? 31.163 -11.992 -0.618 1.00 84.81 552 GLN A N 1
ATOM 4066 C CA . GLN A 1 552 ? 32.485 -11.574 -1.082 1.00 84.81 552 GLN A CA 1
ATOM 4067 C C . GLN A 1 552 ? 33.441 -12.763 -1.257 1.00 84.81 552 GLN A C 1
ATOM 4069 O O . GLN A 1 552 ? 34.083 -12.867 -2.302 1.00 84.81 552 GLN A O 1
ATOM 4074 N N . LEU A 1 553 ? 33.501 -13.680 -0.285 1.00 84.69 553 LEU A N 1
ATOM 4075 C CA . LEU A 1 553 ? 34.306 -14.906 -0.380 1.00 84.69 553 LEU A CA 1
ATOM 4076 C C . LEU A 1 553 ? 33.891 -15.770 -1.579 1.00 84.69 553 LEU A C 1
ATOM 4078 O O . LEU A 1 553 ? 34.747 -16.329 -2.265 1.00 84.69 553 LEU A O 1
ATOM 4082 N N . GLU A 1 554 ? 32.592 -15.824 -1.872 1.00 87.38 554 GLU A N 1
ATOM 4083 C CA . GLU A 1 554 ? 32.051 -16.550 -3.018 1.00 87.38 554 GLU A CA 1
ATOM 4084 C C . GLU A 1 554 ? 32.479 -15.926 -4.342 1.00 87.38 554 GLU A C 1
ATOM 4086 O O . GLU A 1 554 ? 32.901 -16.633 -5.258 1.00 87.38 554 GLU A O 1
ATOM 4091 N N . LYS A 1 555 ? 32.427 -14.595 -4.433 1.00 82.06 555 LYS A N 1
ATOM 4092 C CA . LYS A 1 555 ? 32.903 -13.862 -5.606 1.00 82.06 555 LYS A CA 1
ATOM 4093 C C . LYS A 1 555 ? 34.396 -14.102 -5.839 1.00 82.06 555 LYS A C 1
ATOM 4095 O O . LYS A 1 555 ? 34.805 -14.379 -6.963 1.00 82.06 555 LYS A O 1
ATOM 4100 N N . GLU A 1 556 ? 35.201 -14.072 -4.779 1.00 79.88 556 GLU A N 1
ATOM 4101 C CA . GLU A 1 556 ? 36.635 -14.366 -4.858 1.00 79.88 556 GLU A CA 1
ATOM 4102 C C . GLU A 1 556 ? 36.906 -15.817 -5.281 1.00 79.88 556 GLU A C 1
ATOM 4104 O O . GLU A 1 556 ? 37.797 -16.051 -6.101 1.00 79.88 556 GLU A O 1
ATOM 4109 N N . ARG A 1 557 ? 36.118 -16.785 -4.790 1.00 82.31 557 ARG A N 1
ATOM 4110 C CA . ARG A 1 557 ? 36.204 -18.191 -5.215 1.00 82.31 557 ARG A CA 1
ATOM 4111 C C . ARG A 1 557 ? 35.840 -18.369 -6.686 1.00 82.31 557 ARG A C 1
ATOM 4113 O O . ARG A 1 557 ? 36.512 -19.115 -7.394 1.00 82.31 557 ARG A O 1
ATOM 4120 N N . ALA A 1 558 ? 34.786 -17.704 -7.149 1.00 75.94 558 ALA A N 1
ATOM 4121 C CA . ALA A 1 558 ? 34.345 -17.774 -8.538 1.00 75.94 558 ALA A CA 1
ATOM 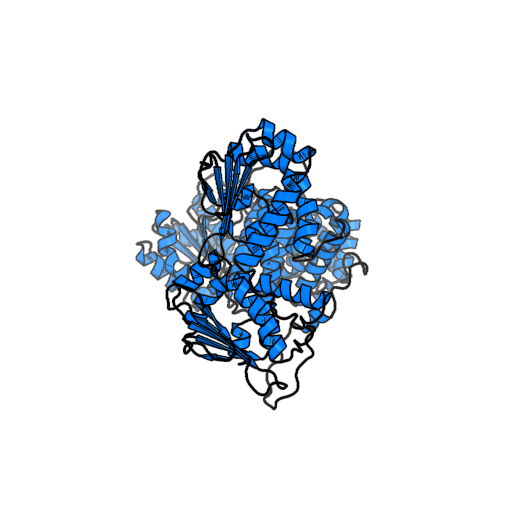4122 C C . ALA A 1 558 ? 35.381 -17.171 -9.505 1.00 75.94 558 ALA A C 1
ATOM 4124 O O . ALA A 1 558 ? 35.560 -17.683 -10.608 1.00 75.94 558 ALA A O 1
ATOM 4125 N N . GLU A 1 559 ? 36.095 -16.121 -9.086 1.00 73.25 559 GLU A N 1
ATOM 4126 C CA . GLU A 1 559 ? 37.118 -15.446 -9.897 1.00 73.25 559 GLU A CA 1
ATOM 4127 C C . GLU A 1 559 ? 38.490 -16.144 -9.865 1.00 73.25 559 GLU A C 1
ATOM 4129 O O . GLU A 1 559 ? 39.194 -16.157 -10.876 1.00 73.25 559 GLU A O 1
ATOM 4134 N N . LYS A 1 560 ? 38.898 -16.703 -8.717 1.00 72.25 560 LYS A N 1
ATOM 4135 C CA . LYS A 1 560 ? 40.264 -17.225 -8.491 1.00 72.25 560 LYS A CA 1
ATOM 4136 C C . LYS A 1 560 ? 40.334 -18.744 -8.285 1.00 72.25 560 LYS A C 1
ATOM 4138 O O . LYS A 1 560 ? 41.432 -19.283 -8.161 1.00 72.25 560 LYS A O 1
ATOM 4143 N N . GLY A 1 561 ? 39.192 -19.431 -8.277 1.00 69.00 561 GLY A N 1
ATOM 4144 C CA . GLY A 1 561 ? 39.070 -20.851 -7.944 1.00 69.00 561 GLY A CA 1
ATOM 4145 C C . GLY A 1 561 ? 38.940 -21.108 -6.438 1.00 69.00 561 GLY A C 1
ATOM 4146 O O . GLY A 1 561 ? 39.063 -20.202 -5.612 1.00 69.00 561 GLY A O 1
ATOM 4147 N N . VAL A 1 562 ? 38.672 -22.367 -6.068 1.00 59.38 562 VAL A N 1
ATOM 4148 C CA . VAL A 1 562 ? 38.686 -22.811 -4.663 1.00 59.38 562 VAL A CA 1
ATOM 4149 C C . VAL A 1 562 ? 40.042 -22.451 -4.058 1.00 59.38 562 VAL A C 1
ATOM 4151 O O . VAL A 1 562 ? 41.054 -22.810 -4.665 1.00 59.38 562 VAL A O 1
ATOM 4154 N N . PRO A 1 563 ? 40.100 -21.770 -2.896 1.00 49.25 563 PRO A N 1
ATOM 4155 C CA . PRO A 1 563 ? 41.364 -21.532 -2.227 1.00 49.25 563 PRO A CA 1
ATOM 4156 C C . PRO A 1 563 ? 42.003 -22.889 -1.930 1.00 49.25 563 PRO A C 1
ATOM 4158 O O . PRO A 1 563 ? 41.574 -23.610 -1.033 1.00 49.25 563 PRO A O 1
ATOM 4161 N N . VAL A 1 564 ? 43.004 -23.263 -2.720 1.00 45.50 564 VAL A N 1
ATOM 4162 C CA . VAL A 1 564 ? 43.975 -24.267 -2.306 1.00 45.50 564 VAL A CA 1
ATOM 4163 C C . VAL A 1 564 ? 44.734 -23.604 -1.170 1.00 45.50 564 VAL A C 1
ATOM 4165 O O . VAL A 1 564 ? 45.109 -22.437 -1.311 1.00 45.50 564 VAL A O 1
ATOM 4168 N N . GLU A 1 565 ? 44.901 -24.296 -0.043 1.00 37.03 565 GLU A N 1
ATOM 4169 C CA . GLU A 1 565 ? 45.829 -23.865 0.998 1.00 37.03 565 GLU A CA 1
ATOM 4170 C C . GLU A 1 565 ? 47.163 -23.514 0.329 1.00 37.03 565 GLU A C 1
ATOM 4172 O O . GLU A 1 565 ? 47.962 -24.378 -0.024 1.00 37.03 565 GLU A O 1
ATOM 4177 N N . GLN A 1 566 ? 47.415 -22.221 0.143 1.00 36.75 566 GLN A N 1
ATOM 4178 C CA . GLN A 1 566 ? 48.736 -21.757 0.487 1.00 36.75 566 GLN A CA 1
ATOM 4179 C C . GLN A 1 566 ? 48.772 -21.886 2.006 1.00 36.75 566 GLN A C 1
ATOM 4181 O O . GLN A 1 566 ? 47.809 -21.452 2.653 1.00 36.75 566 GLN A O 1
ATOM 4186 N N . PRO A 1 567 ? 49.784 -22.574 2.560 1.00 32.31 567 PRO A N 1
ATOM 4187 C CA . PRO A 1 567 ? 49.899 -22.730 4.001 1.00 32.31 567 PRO A CA 1
ATOM 4188 C C . PRO A 1 567 ? 49.705 -21.351 4.616 1.00 32.31 567 PRO A C 1
ATOM 4190 O O . PRO A 1 567 ? 50.254 -20.387 4.079 1.00 32.31 567 PRO A O 1
ATOM 4193 N N . ALA A 1 568 ? 48.861 -21.264 5.652 1.00 36.53 568 ALA A N 1
ATOM 4194 C CA . ALA A 1 568 ? 48.614 -20.024 6.375 1.00 36.53 568 ALA A CA 1
ATOM 4195 C C . ALA A 1 568 ? 49.941 -19.270 6.490 1.00 36.53 568 ALA A C 1
ATOM 4197 O O . ALA A 1 568 ? 50.900 -19.835 7.027 1.00 36.53 568 ALA A O 1
ATOM 4198 N N . GLU A 1 569 ? 50.025 -18.068 5.899 1.00 45.97 569 GLU A N 1
ATOM 4199 C CA . GLU A 1 569 ? 51.175 -17.199 6.132 1.00 45.97 569 GLU A CA 1
ATOM 4200 C C . GLU A 1 569 ? 51.332 -17.162 7.646 1.00 45.97 569 GLU A C 1
ATOM 4202 O O . GLU A 1 569 ? 50.381 -16.854 8.373 1.00 45.97 569 GLU A O 1
ATOM 4207 N N . GLN A 1 570 ? 52.482 -17.639 8.124 1.00 49.81 570 GLN A N 1
ATOM 4208 C CA . GLN A 1 570 ? 52.742 -17.659 9.550 1.00 49.81 570 GLN A CA 1
ATOM 4209 C C . GLN A 1 570 ? 52.538 -16.228 10.053 1.00 49.81 570 GLN A C 1
ATOM 4211 O O . GLN A 1 570 ? 52.988 -15.301 9.371 1.00 49.81 570 GLN A O 1
ATOM 4216 N N . PRO A 1 571 ? 51.842 -16.025 11.187 1.00 59.34 571 PRO A N 1
ATOM 4217 C CA . PRO A 1 571 ? 51.690 -14.691 11.743 1.00 59.34 571 PRO A CA 1
ATOM 4218 C C . PRO A 1 571 ? 53.076 -14.051 11.821 1.00 59.34 571 PRO A C 1
ATOM 4220 O O . PRO A 1 571 ? 54.007 -14.678 12.334 1.00 59.34 571 PRO A O 1
ATOM 4223 N N . VAL A 1 572 ? 53.208 -12.851 11.243 1.00 71.50 572 VAL A N 1
ATOM 4224 C CA . VAL A 1 572 ? 54.479 -12.121 11.175 1.00 71.50 572 VAL A CA 1
ATOM 4225 C C . VAL A 1 572 ? 55.071 -12.106 12.575 1.00 71.50 572 VAL A C 1
ATOM 4227 O O . VAL A 1 572 ? 54.416 -11.666 13.518 1.00 71.50 572 VAL A O 1
ATOM 4230 N N . THR A 1 573 ? 56.278 -12.631 12.740 1.00 83.94 573 THR A N 1
ATOM 4231 C CA . THR A 1 573 ? 56.930 -12.672 14.048 1.00 83.94 573 THR A CA 1
ATOM 4232 C C . THR A 1 573 ? 57.440 -11.284 14.439 1.00 83.94 573 THR A C 1
ATOM 4234 O O . THR A 1 573 ? 57.663 -10.423 13.586 1.00 83.94 573 THR A O 1
ATOM 4237 N N . GLU A 1 574 ? 57.682 -11.069 15.736 1.00 83.19 574 GLU A N 1
ATOM 4238 C CA . GLU A 1 574 ? 58.320 -9.846 16.251 1.00 83.19 574 GLU A CA 1
ATOM 4239 C C . GLU A 1 574 ? 59.634 -9.545 15.498 1.00 83.19 574 GLU A C 1
ATOM 4241 O O . GLU A 1 574 ? 59.902 -8.406 15.113 1.00 83.19 574 GLU A O 1
ATOM 4246 N N . GLU A 1 575 ? 60.417 -10.590 15.208 1.00 83.88 575 GLU A N 1
ATOM 4247 C CA . GLU A 1 575 ? 61.686 -10.506 14.481 1.00 83.88 575 GLU A CA 1
ATOM 4248 C C . GLU A 1 575 ? 61.495 -10.124 13.005 1.00 83.88 575 GLU A C 1
ATOM 4250 O O . GLU A 1 575 ? 62.211 -9.258 12.498 1.00 83.88 575 GLU A O 1
ATOM 4255 N N . GLN A 1 576 ? 60.502 -10.708 12.325 1.00 83.62 576 GLN A N 1
ATOM 4256 C CA . GLN A 1 576 ? 60.172 -10.371 10.936 1.00 83.62 576 GLN A CA 1
ATOM 4257 C C . GLN A 1 576 ? 59.673 -8.932 10.811 1.00 83.62 576 GLN A C 1
ATOM 4259 O O . GLN A 1 576 ? 60.128 -8.198 9.933 1.00 83.62 576 GLN A O 1
ATOM 4264 N N . MET A 1 577 ? 58.797 -8.488 11.717 1.00 87.25 577 MET A N 1
ATOM 4265 C CA . MET A 1 577 ? 58.343 -7.099 11.728 1.00 87.25 577 MET A CA 1
ATOM 4266 C C . MET A 1 577 ? 59.515 -6.146 11.964 1.00 87.25 577 MET A C 1
ATOM 4268 O O . MET A 1 577 ? 59.665 -5.173 11.224 1.00 87.25 577 MET A O 1
ATOM 4272 N N . LEU A 1 578 ? 60.366 -6.428 12.957 1.00 88.12 578 LEU A N 1
ATOM 4273 C CA . LEU A 1 578 ? 61.537 -5.607 13.265 1.00 88.12 578 LEU A CA 1
ATOM 4274 C C . LEU A 1 578 ? 62.497 -5.508 12.068 1.00 88.12 578 LEU A C 1
ATOM 4276 O O . LEU A 1 578 ? 62.969 -4.413 11.750 1.00 88.12 578 LEU A O 1
ATOM 4280 N N . ALA A 1 579 ? 62.755 -6.623 11.381 1.00 86.81 579 ALA A N 1
ATOM 4281 C CA . ALA A 1 579 ? 63.586 -6.657 10.180 1.00 86.81 579 ALA A CA 1
ATOM 4282 C C . ALA A 1 579 ? 62.987 -5.807 9.047 1.00 86.81 579 ALA A C 1
ATOM 4284 O O . ALA A 1 579 ? 63.692 -4.987 8.451 1.00 86.81 579 ALA A O 1
ATOM 4285 N N . THR A 1 580 ? 61.682 -5.938 8.803 1.00 86.62 580 THR A N 1
ATOM 4286 C CA . THR A 1 580 ? 60.955 -5.189 7.770 1.00 86.62 580 THR A CA 1
ATOM 4287 C C . THR A 1 580 ? 60.964 -3.692 8.046 1.00 86.62 580 THR A C 1
ATOM 4289 O O . THR A 1 580 ? 61.330 -2.910 7.167 1.00 86.62 580 THR A O 1
ATOM 4292 N N . ILE A 1 581 ? 60.631 -3.257 9.267 1.00 89.19 581 ILE A N 1
ATOM 4293 C CA . ILE A 1 581 ? 60.628 -1.823 9.587 1.00 89.19 581 ILE A CA 1
ATOM 4294 C C . ILE A 1 581 ? 62.036 -1.233 9.585 1.00 89.19 581 ILE A C 1
ATOM 4296 O O . ILE A 1 581 ? 62.196 -0.070 9.213 1.00 89.19 581 ILE A O 1
ATOM 4300 N N . ARG A 1 582 ? 63.064 -2.008 9.950 1.00 89.69 582 ARG A N 1
ATOM 4301 C CA . ARG A 1 582 ? 64.461 -1.571 9.875 1.00 89.69 582 ARG A CA 1
ATOM 4302 C C . ARG A 1 582 ? 64.871 -1.348 8.425 1.00 89.69 582 ARG A C 1
ATOM 4304 O O . ARG A 1 582 ? 65.266 -0.241 8.076 1.00 89.69 582 ARG A O 1
ATOM 4311 N N . ALA A 1 583 ? 64.685 -2.352 7.571 1.00 88.25 583 ALA A N 1
ATOM 4312 C CA . ALA A 1 583 ? 65.018 -2.251 6.153 1.00 88.25 583 ALA A CA 1
ATOM 4313 C C . ALA A 1 583 ? 64.225 -1.136 5.450 1.00 88.25 583 ALA A C 1
ATOM 4315 O O . ALA A 1 583 ? 64.766 -0.409 4.613 1.00 88.25 583 ALA A O 1
ATOM 4316 N N . PHE A 1 584 ? 62.947 -0.980 5.798 1.00 90.50 584 PHE A N 1
ATOM 4317 C CA . PHE A 1 584 ? 62.094 0.062 5.244 1.00 90.50 584 PHE A CA 1
ATOM 4318 C C . PHE A 1 584 ? 62.519 1.464 5.691 1.00 90.50 584 PHE A C 1
ATOM 4320 O O . PHE A 1 584 ? 62.688 2.338 4.845 1.00 90.50 584 PHE A O 1
ATOM 4327 N N . SER A 1 585 ? 62.720 1.684 6.993 1.00 89.88 585 SER A N 1
ATOM 4328 C CA . SER A 1 585 ? 63.074 3.002 7.540 1.00 89.88 585 SER A CA 1
ATOM 4329 C C . SER A 1 585 ? 64.470 3.463 7.121 1.00 89.88 585 SER A C 1
ATOM 4331 O O . SER A 1 585 ? 64.632 4.628 6.762 1.00 89.88 585 SER A O 1
ATOM 4333 N N . GLU A 1 586 ? 65.451 2.558 7.068 1.00 88.50 586 GLU A N 1
ATOM 4334 C CA . GLU A 1 586 ? 66.797 2.853 6.560 1.00 88.50 586 GLU A CA 1
ATOM 4335 C C . GLU A 1 586 ? 66.741 3.334 5.102 1.00 88.50 586 GLU A C 1
ATOM 4337 O O . GLU A 1 586 ? 67.313 4.373 4.764 1.00 88.50 586 GLU A O 1
ATOM 4342 N N . LYS A 1 587 ? 65.984 2.638 4.241 1.00 89.38 587 LYS A N 1
ATOM 4343 C CA . LYS A 1 587 ? 65.789 3.067 2.849 1.00 89.38 587 LYS A CA 1
ATOM 4344 C C . LYS A 1 587 ? 65.005 4.376 2.772 1.00 89.38 587 LYS A C 1
ATOM 4346 O O . LYS A 1 587 ? 65.438 5.293 2.078 1.00 89.38 587 LYS A O 1
ATOM 4351 N N . LEU A 1 588 ? 63.900 4.492 3.506 1.00 90.25 588 LEU A N 1
ATOM 4352 C CA . LEU A 1 588 ? 63.013 5.654 3.482 1.00 90.25 588 LEU A CA 1
ATOM 4353 C C . LEU A 1 588 ? 63.747 6.939 3.874 1.00 90.25 588 LEU A C 1
ATOM 4355 O O . LEU A 1 588 ? 63.633 7.945 3.180 1.00 90.25 588 LEU A O 1
ATOM 4359 N N . PHE A 1 589 ? 64.525 6.908 4.956 1.00 89.75 589 PHE A N 1
ATOM 4360 C CA . PHE A 1 589 ? 65.257 8.078 5.442 1.00 89.75 589 PHE A CA 1
ATOM 4361 C C . PHE A 1 589 ? 66.559 8.349 4.682 1.00 89.75 589 PHE A C 1
ATOM 4363 O O . PHE A 1 589 ? 67.133 9.423 4.840 1.00 89.75 589 PHE A O 1
ATOM 4370 N N . SER A 1 590 ? 67.012 7.428 3.827 1.00 87.69 590 SER A N 1
ATOM 4371 C CA . SER A 1 590 ? 68.126 7.682 2.905 1.00 87.69 590 SER A CA 1
ATOM 4372 C C . SER A 1 590 ? 67.717 8.486 1.662 1.00 87.69 590 SER A C 1
ATOM 4374 O O . SER A 1 590 ? 68.577 9.093 1.023 1.00 87.69 590 SER A O 1
ATOM 4376 N N . LEU A 1 591 ? 66.418 8.529 1.332 1.00 89.62 591 LEU A N 1
ATOM 4377 C CA . LEU A 1 591 ? 65.890 9.273 0.186 1.00 89.62 591 LEU A CA 1
ATOM 4378 C C . LEU A 1 591 ? 65.975 10.788 0.448 1.00 89.62 591 LEU A C 1
ATOM 4380 O O . LEU A 1 591 ? 65.316 11.274 1.372 1.00 89.62 591 LEU A O 1
ATOM 4384 N N . PRO A 1 592 ? 66.734 11.575 -0.341 1.00 86.94 592 PRO A N 1
ATOM 4385 C CA . PRO A 1 592 ? 66.894 13.014 -0.110 1.00 86.94 592 PRO A CA 1
ATOM 4386 C C . PRO A 1 592 ? 65.570 13.791 -0.073 1.00 86.94 592 PRO A C 1
ATOM 4388 O O . PRO A 1 592 ? 65.410 14.710 0.735 1.00 86.94 592 PRO A O 1
ATOM 4391 N N . GLU A 1 593 ? 64.612 13.402 -0.915 1.00 87.69 593 GLU A N 1
ATOM 4392 C CA . GLU A 1 593 ? 63.266 13.971 -1.010 1.00 87.69 593 GLU A CA 1
ATOM 4393 C C . GLU A 1 593 ? 62.390 13.695 0.219 1.00 87.69 593 GLU A C 1
ATOM 4395 O O . GLU A 1 593 ? 61.437 14.432 0.456 1.00 87.69 593 GLU A O 1
ATOM 4400 N N . VAL A 1 594 ? 62.740 12.689 1.025 1.00 89.31 594 VAL A N 1
ATOM 4401 C CA . VAL A 1 594 ? 62.088 12.371 2.304 1.00 89.31 594 VAL A CA 1
ATOM 4402 C C . VAL A 1 594 ? 62.884 12.976 3.464 1.00 89.31 594 VAL A C 1
ATOM 4404 O O . VAL A 1 594 ? 62.337 13.681 4.312 1.00 89.31 594 VAL A O 1
ATOM 4407 N N . ALA A 1 595 ? 64.202 12.784 3.476 1.00 87.44 595 ALA A N 1
ATOM 4408 C CA . ALA A 1 595 ? 65.082 13.199 4.562 1.00 87.44 595 ALA A CA 1
ATOM 4409 C C . ALA A 1 595 ? 65.153 14.722 4.744 1.00 87.44 595 ALA A C 1
ATOM 4411 O O . ALA A 1 595 ? 65.246 15.204 5.871 1.00 87.44 595 ALA A O 1
ATOM 4412 N N . ALA A 1 596 ? 65.140 15.515 3.665 1.00 87.62 596 ALA A N 1
ATOM 4413 C CA . ALA A 1 596 ? 65.229 16.973 3.777 1.00 87.62 596 ALA A CA 1
ATOM 4414 C C . ALA A 1 596 ? 63.957 17.614 4.381 1.00 87.62 596 ALA A C 1
ATOM 4416 O O . ALA A 1 596 ? 64.096 18.418 5.310 1.00 87.62 596 ALA A O 1
ATOM 4417 N N . PRO A 1 597 ? 62.728 17.261 3.949 1.00 88.56 597 PRO A N 1
ATOM 4418 C CA . PRO A 1 597 ? 61.508 17.724 4.612 1.00 88.56 597 PRO A CA 1
ATOM 4419 C C . PRO A 1 597 ? 61.376 17.244 6.060 1.00 88.56 597 PRO A C 1
ATOM 4421 O O . PRO A 1 597 ? 61.000 18.039 6.922 1.00 88.56 597 PRO A O 1
ATOM 4424 N N . LEU A 1 598 ? 61.731 15.984 6.347 1.00 88.19 598 LEU A N 1
ATOM 4425 C CA . LEU A 1 598 ? 61.711 15.457 7.714 1.00 88.19 598 LEU A CA 1
ATOM 4426 C C . LEU A 1 598 ? 62.704 16.207 8.613 1.00 88.19 598 LEU A C 1
ATOM 4428 O O . LEU A 1 598 ? 62.311 16.656 9.689 1.00 88.19 598 LEU A O 1
ATOM 4432 N N . ARG A 1 599 ? 63.931 16.477 8.144 1.00 90.56 599 ARG A N 1
ATOM 4433 C CA . ARG A 1 599 ? 64.910 17.295 8.886 1.00 90.56 599 ARG A CA 1
ATOM 4434 C C . ARG A 1 599 ? 64.434 18.701 9.185 1.00 90.56 599 ARG A C 1
ATOM 4436 O O . ARG A 1 599 ? 64.594 19.194 10.298 1.00 90.56 599 ARG A O 1
ATOM 4443 N N . LYS A 1 600 ? 63.771 19.328 8.218 1.00 88.31 600 LYS A N 1
ATOM 4444 C CA . LYS A 1 600 ? 63.173 20.651 8.409 1.00 88.31 600 LYS A CA 1
ATOM 4445 C C . LYS A 1 600 ? 62.059 20.648 9.462 1.00 88.31 600 LYS A C 1
ATOM 4447 O O . LYS A 1 600 ? 61.841 21.677 10.094 1.00 88.31 600 LYS A O 1
ATOM 4452 N N . SER A 1 601 ? 61.354 19.528 9.638 1.00 88.75 601 SER A N 1
ATOM 4453 C CA . SER A 1 601 ? 60.296 19.413 10.646 1.00 88.75 601 SER A CA 1
ATOM 4454 C C . SER A 1 601 ? 60.841 19.373 12.077 1.00 88.75 601 SER A C 1
ATOM 4456 O O . SER A 1 601 ? 60.193 19.889 12.981 1.00 88.75 601 SER A O 1
ATOM 4458 N N . GLY A 1 602 ? 62.016 18.764 12.286 1.00 87.62 602 GLY A N 1
ATOM 4459 C CA . GLY A 1 602 ? 62.596 18.548 13.616 1.00 87.62 602 GLY A CA 1
ATOM 4460 C C . GLY A 1 602 ? 61.757 17.658 14.544 1.00 87.62 602 GLY A C 1
ATOM 4461 O O . GLY A 1 602 ? 62.004 17.632 15.748 1.00 87.62 602 GLY A O 1
ATOM 4462 N N . ILE A 1 603 ? 60.745 16.959 14.019 1.00 89.25 603 ILE A N 1
ATOM 4463 C CA . ILE A 1 603 ? 59.815 16.172 14.833 1.00 89.25 603 ILE A CA 1
ATOM 4464 C C . ILE A 1 603 ? 60.497 14.886 15.313 1.00 89.25 603 ILE A C 1
ATOM 4466 O O . ILE A 1 603 ? 61.082 14.134 14.532 1.00 89.25 603 ILE A O 1
ATOM 4470 N N . ARG A 1 604 ? 60.362 14.607 16.612 1.00 91.94 604 ARG A N 1
ATOM 4471 C CA . ARG A 1 604 ? 60.713 13.317 17.216 1.00 91.94 604 ARG A CA 1
ATOM 4472 C C . ARG A 1 604 ? 59.454 12.464 17.278 1.00 91.94 604 ARG A C 1
ATOM 4474 O O . ARG A 1 604 ? 58.523 12.820 18.000 1.00 91.94 604 ARG A O 1
ATOM 4481 N N . ILE A 1 605 ? 59.400 11.381 16.512 1.00 91.50 605 ILE A N 1
ATOM 4482 C CA . ILE A 1 605 ? 58.204 10.540 16.374 1.00 91.50 605 ILE A CA 1
ATOM 4483 C C . ILE A 1 605 ? 58.501 9.098 16.762 1.00 91.50 605 ILE A C 1
ATOM 4485 O O . ILE A 1 605 ? 59.561 8.564 16.439 1.00 91.50 605 ILE A O 1
ATOM 4489 N N . ARG A 1 606 ? 57.549 8.460 17.441 1.00 93.31 606 ARG A N 1
ATOM 4490 C CA . ARG A 1 606 ? 57.592 7.039 17.777 1.00 93.31 606 ARG A CA 1
ATOM 4491 C C . ARG A 1 606 ? 56.466 6.288 17.082 1.00 93.31 606 ARG A C 1
ATOM 4493 O O . ARG A 1 606 ? 55.311 6.690 17.166 1.00 93.31 606 ARG A O 1
ATOM 4500 N N . PHE A 1 607 ? 56.800 5.167 16.460 1.00 92.75 607 PHE A N 1
ATOM 4501 C CA . PHE A 1 607 ? 55.853 4.175 15.968 1.00 92.75 607 PHE A CA 1
ATOM 4502 C C . PHE A 1 607 ? 55.950 2.921 16.834 1.00 92.75 607 PHE A C 1
ATOM 4504 O O . PHE A 1 607 ? 57.050 2.436 17.088 1.00 92.75 607 PHE A O 1
ATOM 4511 N N . SER A 1 608 ? 54.806 2.418 17.289 1.00 93.75 608 SER A N 1
ATOM 4512 C CA . SER A 1 608 ? 54.685 1.226 18.130 1.00 93.75 608 SER A CA 1
ATOM 4513 C C . SER A 1 608 ? 53.731 0.245 17.459 1.00 93.75 608 SER A C 1
ATOM 4515 O O . SER A 1 608 ? 52.551 0.548 17.272 1.00 93.75 608 SER A O 1
ATOM 4517 N N . TYR A 1 609 ? 54.241 -0.911 17.054 1.00 93.69 609 TYR A N 1
ATOM 4518 C CA . TYR A 1 609 ? 53.469 -1.932 16.356 1.00 93.69 609 TYR A CA 1
ATOM 4519 C C . TYR A 1 609 ? 53.229 -3.117 17.275 1.00 93.69 609 TYR A C 1
ATOM 4521 O O . TYR A 1 609 ? 54.173 -3.605 17.890 1.00 93.69 609 TYR A O 1
ATOM 4529 N N . PHE A 1 610 ? 51.995 -3.605 17.343 1.00 91.00 610 PHE A N 1
ATOM 4530 C CA . PHE A 1 610 ? 51.662 -4.768 18.163 1.00 91.00 610 PHE A CA 1
ATOM 4531 C C . PHE A 1 610 ? 50.974 -5.865 17.352 1.00 91.00 610 PHE A C 1
ATOM 4533 O O . PHE A 1 610 ? 50.387 -5.608 16.297 1.00 91.00 610 PHE A O 1
ATOM 4540 N N . ASN A 1 611 ? 51.045 -7.081 17.879 1.00 87.69 611 ASN A N 1
ATOM 4541 C CA . ASN A 1 611 ? 50.290 -8.250 17.451 1.00 87.69 611 ASN A CA 1
ATOM 4542 C C . ASN A 1 611 ? 49.976 -9.074 18.707 1.00 87.69 611 ASN A C 1
ATOM 4544 O O . ASN A 1 611 ? 50.800 -9.122 19.623 1.00 87.69 611 ASN A O 1
ATOM 4548 N N . GLU A 1 612 ? 48.812 -9.715 18.780 1.00 81.56 612 GLU A N 1
ATOM 4549 C CA . GLU A 1 612 ? 48.376 -10.485 19.955 1.00 81.56 612 GLU A CA 1
ATOM 4550 C C . GLU A 1 612 ? 49.300 -11.672 20.267 1.00 81.56 612 GLU A C 1
ATOM 4552 O O . GLU A 1 612 ? 49.281 -12.200 21.380 1.00 81.56 612 GLU A O 1
ATOM 4557 N N . THR A 1 613 ? 50.111 -12.089 19.294 1.00 78.69 613 THR A N 1
ATOM 4558 C CA . THR A 1 613 ? 51.087 -13.174 19.435 1.00 78.69 613 THR A CA 1
ATOM 4559 C C . THR A 1 613 ? 52.470 -12.712 19.910 1.00 78.69 613 THR A C 1
ATOM 4561 O O . THR A 1 613 ? 53.317 -13.559 20.200 1.00 78.69 613 THR A O 1
ATOM 4564 N N . TRP A 1 614 ? 52.730 -11.400 20.002 1.00 84.94 614 TRP A N 1
ATOM 4565 C CA . TRP A 1 614 ? 54.038 -10.860 20.397 1.00 84.94 614 TRP A CA 1
ATOM 4566 C C . TRP A 1 614 ? 54.108 -10.574 21.894 1.00 84.94 614 TRP A C 1
ATOM 4568 O O . TRP A 1 614 ? 53.137 -10.147 22.516 1.00 84.94 614 TRP A O 1
ATOM 4578 N N . ASN A 1 615 ? 55.293 -10.764 22.478 1.00 80.69 615 ASN A N 1
ATOM 4579 C CA . ASN A 1 615 ? 55.514 -10.453 23.892 1.00 80.69 615 ASN A CA 1
ATOM 4580 C C . ASN A 1 615 ? 55.652 -8.945 24.134 1.00 80.69 615 ASN A C 1
ATOM 4582 O O . ASN A 1 615 ? 55.310 -8.470 25.215 1.00 80.69 615 ASN A O 1
ATOM 4586 N N . ASN A 1 616 ? 56.171 -8.205 23.150 1.00 82.94 616 ASN A N 1
ATOM 4587 C CA . ASN A 1 616 ? 56.367 -6.763 23.220 1.00 82.94 616 ASN A CA 1
ATOM 4588 C C . ASN A 1 616 ? 55.969 -6.099 21.898 1.00 82.94 616 ASN A C 1
ATOM 4590 O O . ASN A 1 616 ? 56.041 -6.707 20.831 1.00 82.94 616 ASN A O 1
ATOM 4594 N N . ASP A 1 617 ? 55.596 -4.823 21.975 1.00 90.50 617 ASP A N 1
ATOM 4595 C CA . ASP A 1 617 ? 55.462 -3.987 20.790 1.00 90.50 617 ASP A CA 1
ATOM 4596 C C . ASP A 1 617 ? 56.826 -3.840 20.091 1.00 90.50 617 ASP A C 1
ATOM 4598 O O . ASP A 1 617 ? 57.855 -3.587 20.727 1.00 90.50 617 ASP A O 1
ATOM 4602 N N . VAL A 1 618 ? 56.822 -3.900 18.763 1.00 92.81 618 VAL A N 1
ATOM 4603 C CA . VAL A 1 618 ? 57.973 -3.527 17.943 1.00 92.81 618 VAL A CA 1
ATOM 4604 C C . VAL A 1 618 ? 57.967 -2.009 17.785 1.00 92.81 618 VAL A C 1
ATOM 4606 O O . VAL A 1 618 ? 57.051 -1.436 17.194 1.00 92.81 618 VAL A O 1
ATOM 4609 N N . VAL A 1 619 ? 58.997 -1.347 18.314 1.00 93.12 619 VAL A N 1
ATOM 4610 C CA . VAL A 1 619 ? 59.056 0.119 18.403 1.00 93.12 619 VAL A CA 1
ATOM 4611 C C . VAL A 1 619 ? 60.173 0.690 17.536 1.00 93.12 619 VAL A C 1
ATOM 4613 O O . VAL A 1 619 ? 61.309 0.224 17.600 1.00 93.12 619 VAL A O 1
ATOM 4616 N N . LEU A 1 620 ? 59.861 1.755 16.798 1.00 94.44 620 LEU A N 1
ATOM 4617 C CA . LEU A 1 620 ? 60.813 2.626 16.105 1.00 94.44 620 LEU A CA 1
ATOM 4618 C C . LEU A 1 620 ? 60.633 4.056 16.612 1.00 94.44 620 LEU A C 1
ATOM 4620 O O . LEU A 1 620 ? 59.527 4.590 16.558 1.00 94.44 620 LEU A O 1
ATOM 4624 N N . THR A 1 621 ? 61.705 4.700 17.064 1.00 94.06 621 THR A N 1
ATOM 4625 C CA . THR A 1 621 ? 61.707 6.130 17.404 1.00 94.06 621 THR A CA 1
ATOM 4626 C C . THR A 1 621 ? 62.701 6.864 16.515 1.00 94.06 621 THR A C 1
ATOM 4628 O O . THR A 1 621 ? 63.879 6.528 16.509 1.00 94.06 621 THR A O 1
ATOM 4631 N N . ALA A 1 622 ? 62.230 7.863 15.771 1.00 92.19 622 ALA A N 1
ATOM 4632 C CA . ALA A 1 622 ? 63.051 8.677 14.883 1.00 92.19 622 ALA A CA 1
ATOM 4633 C C . ALA A 1 622 ? 63.148 10.118 15.402 1.00 92.19 622 ALA A C 1
ATOM 4635 O O . ALA A 1 622 ? 62.123 10.772 15.611 1.00 92.19 622 ALA A O 1
ATOM 4636 N N . ASP A 1 623 ? 64.370 10.624 15.569 1.00 92.94 623 ASP A N 1
ATOM 4637 C CA . ASP A 1 623 ? 64.652 12.047 15.746 1.00 92.94 623 ASP A CA 1
ATOM 4638 C C . ASP A 1 623 ? 64.969 12.667 14.388 1.00 92.94 623 ASP A C 1
ATOM 4640 O O . ASP A 1 623 ? 66.100 12.614 13.890 1.00 92.94 623 ASP A O 1
ATOM 4644 N N . CYS A 1 624 ? 63.942 13.263 13.779 1.00 90.69 624 CYS A N 1
ATOM 4645 C CA . CYS A 1 624 ? 64.101 13.898 12.485 1.00 90.69 624 CYS A CA 1
ATOM 4646 C C . CYS A 1 624 ? 64.983 15.149 12.565 1.00 90.69 624 CYS A C 1
ATOM 4648 O O . CYS A 1 624 ? 65.436 15.592 11.526 1.00 90.69 624 CYS A O 1
ATOM 4650 N N . GLY A 1 625 ? 65.271 15.720 13.740 1.00 87.06 625 GLY A N 1
ATOM 4651 C CA . GLY A 1 625 ? 66.115 16.914 13.873 1.00 87.06 625 GLY A CA 1
ATOM 4652 C C . GLY A 1 625 ? 67.617 16.681 13.661 1.00 87.06 625 GLY A C 1
ATOM 4653 O O . GLY A 1 625 ? 68.366 17.654 13.577 1.00 87.06 625 GLY A O 1
ATOM 4654 N N . GLN A 1 626 ? 68.062 15.424 13.574 1.00 87.25 626 GLN A N 1
ATOM 4655 C CA . GLN A 1 626 ? 69.472 15.049 13.411 1.00 87.25 626 GLN A CA 1
ATOM 4656 C C . GLN A 1 626 ? 69.870 14.866 11.937 1.00 87.25 626 GLN A C 1
ATOM 4658 O O . GLN A 1 626 ? 69.028 14.622 11.069 1.00 87.25 626 GLN A O 1
ATOM 4663 N N . ASP A 1 627 ? 71.174 14.963 11.653 1.00 85.69 627 ASP A N 1
ATOM 4664 C CA . ASP A 1 627 ? 71.749 14.675 10.334 1.00 85.69 627 ASP A CA 1
ATOM 4665 C C . ASP A 1 627 ? 72.911 13.664 10.431 1.00 85.69 627 ASP A C 1
ATOM 4667 O O . ASP A 1 627 ? 73.984 14.028 10.921 1.00 85.69 627 ASP A O 1
ATOM 4671 N N . PRO A 1 628 ? 72.737 12.406 9.976 1.00 87.06 628 PRO A N 1
ATOM 4672 C CA . PRO A 1 628 ? 71.503 11.826 9.431 1.00 87.06 628 PRO A CA 1
ATOM 4673 C C . PRO A 1 628 ? 70.402 11.683 10.500 1.00 87.06 628 PRO A C 1
ATOM 4675 O O . PRO A 1 628 ? 70.687 11.729 11.696 1.00 87.06 628 PRO A O 1
ATOM 4678 N N . ILE A 1 629 ? 69.147 11.494 10.067 1.00 91.44 629 ILE A N 1
ATOM 4679 C CA . ILE A 1 629 ? 68.002 11.241 10.963 1.00 91.44 629 ILE A CA 1
ATOM 4680 C C . ILE A 1 629 ? 68.351 10.070 11.887 1.00 91.44 629 ILE A C 1
ATOM 4682 O O . ILE A 1 629 ? 68.658 8.975 11.410 1.00 91.44 629 ILE A O 1
ATOM 4686 N N . ALA A 1 630 ? 68.319 10.301 13.200 1.00 91.12 630 ALA A N 1
ATOM 4687 C CA . ALA A 1 630 ? 68.659 9.276 14.178 1.00 91.12 630 ALA A CA 1
ATOM 4688 C C . ALA A 1 630 ? 67.448 8.368 14.410 1.00 91.12 630 ALA A C 1
ATOM 4690 O O . ALA A 1 630 ? 66.347 8.864 14.644 1.00 91.12 630 ALA A O 1
ATOM 4691 N N . VAL A 1 631 ? 67.643 7.050 14.340 1.00 92.31 631 VAL A N 1
ATOM 4692 C CA . VAL A 1 631 ? 66.570 6.060 14.496 1.00 92.31 631 VAL A CA 1
ATOM 4693 C C . VAL A 1 631 ? 66.990 5.002 15.502 1.00 92.31 631 VAL A C 1
ATOM 4695 O O . VAL A 1 631 ? 67.951 4.269 15.270 1.00 92.31 631 VAL A O 1
ATOM 4698 N N . ASP A 1 632 ? 66.219 4.890 16.576 1.00 93.12 632 ASP A N 1
ATOM 4699 C CA . ASP A 1 632 ? 66.365 3.850 17.585 1.00 93.12 632 ASP A CA 1
ATOM 4700 C C . ASP A 1 632 ? 65.233 2.829 17.457 1.00 93.12 632 ASP A C 1
ATOM 4702 O O . ASP A 1 632 ? 64.069 3.179 17.244 1.00 93.12 632 ASP A O 1
ATOM 4706 N N . PHE A 1 633 ? 65.571 1.555 17.641 1.00 91.69 633 PHE A N 1
ATOM 4707 C CA . PHE A 1 633 ? 64.607 0.460 17.697 1.00 91.69 633 PHE A CA 1
ATOM 4708 C C . PHE A 1 633 ? 64.540 -0.068 19.131 1.00 91.69 633 PHE A C 1
ATOM 4710 O O . PHE A 1 633 ? 65.572 -0.408 19.711 1.00 91.69 633 PHE A O 1
ATOM 4717 N N . GLY A 1 634 ? 63.339 -0.140 19.706 1.00 86.19 634 GLY A N 1
ATOM 4718 C CA . GLY A 1 634 ? 63.145 -0.516 21.111 1.00 86.19 634 GLY A CA 1
ATOM 4719 C C . GLY A 1 634 ? 63.427 0.629 22.105 1.00 86.19 634 GLY A C 1
ATOM 4720 O O . GLY A 1 634 ? 63.077 1.780 21.821 1.00 86.19 634 GLY A O 1
ATOM 4721 N N . PRO A 1 635 ? 63.989 0.343 23.302 1.00 83.50 635 PRO A N 1
ATOM 4722 C CA . PRO A 1 635 ? 64.279 1.359 24.315 1.00 83.50 635 PRO A CA 1
ATOM 4723 C C . PRO A 1 635 ? 65.214 2.451 23.786 1.00 83.50 635 PRO A C 1
ATOM 4725 O O . PRO A 1 635 ? 66.251 2.162 23.198 1.00 83.50 635 PRO A O 1
ATOM 4728 N N . THR A 1 636 ? 64.867 3.711 24.034 1.00 88.94 636 THR A N 1
ATOM 4729 C CA . THR A 1 636 ? 65.582 4.876 23.500 1.00 88.94 636 THR A CA 1
ATOM 4730 C C . THR A 1 636 ? 65.628 6.005 24.527 1.00 88.94 636 THR A C 1
ATOM 4732 O O . THR A 1 636 ? 64.722 6.136 25.355 1.00 88.94 636 THR A O 1
ATOM 4735 N N . SER A 1 637 ? 66.668 6.839 24.462 1.00 85.69 637 SER A N 1
ATOM 4736 C CA . SER A 1 637 ? 66.726 8.130 25.163 1.00 85.69 637 SER A CA 1
ATOM 4737 C C . SER A 1 637 ? 66.061 9.272 24.381 1.00 85.69 637 SER A C 1
ATOM 4739 O O . SER A 1 637 ? 65.985 10.391 24.885 1.00 85.69 637 SER A O 1
ATOM 4741 N N . ILE A 1 638 ? 65.605 9.022 23.149 1.00 88.44 638 ILE A N 1
ATOM 4742 C CA . ILE A 1 638 ? 64.865 9.986 22.334 1.00 88.44 638 ILE A CA 1
ATOM 4743 C C . ILE A 1 638 ? 63.443 10.093 22.891 1.00 88.44 638 ILE A C 1
ATOM 4745 O O . ILE A 1 638 ? 62.653 9.149 22.823 1.00 88.44 638 ILE A O 1
ATOM 4749 N N . GLU A 1 639 ? 63.100 11.264 23.426 1.00 88.50 639 GLU A N 1
ATOM 4750 C CA . GLU A 1 639 ? 61.733 11.579 23.846 1.00 88.50 639 GLU A CA 1
ATOM 4751 C C . GLU A 1 639 ? 60.874 11.980 22.633 1.00 88.50 639 GLU A C 1
ATOM 4753 O O . GLU A 1 639 ? 61.143 13.022 22.018 1.00 88.50 639 GLU A O 1
ATOM 4758 N N . PRO A 1 640 ? 59.852 11.185 22.260 1.00 89.69 640 PRO A N 1
ATOM 4759 C CA . PRO A 1 640 ? 58.980 11.516 21.143 1.00 89.69 640 PRO A CA 1
ATOM 4760 C C . PRO A 1 640 ? 57.992 12.623 21.527 1.00 89.69 640 PRO A C 1
ATOM 4762 O O . PRO A 1 640 ? 57.463 12.651 22.636 1.00 89.69 640 PRO A O 1
ATOM 4765 N N . VAL A 1 641 ? 57.701 13.511 20.579 1.00 89.38 641 VAL A N 1
ATOM 4766 C CA . VAL A 1 641 ? 56.624 14.509 20.686 1.00 89.38 641 VAL A CA 1
ATOM 4767 C C . VAL A 1 641 ? 55.282 13.910 20.252 1.00 89.38 641 VAL A C 1
ATOM 4769 O O . VAL A 1 641 ? 54.226 14.315 20.738 1.00 89.38 641 VAL A O 1
ATOM 4772 N N . VAL A 1 642 ? 55.328 12.911 19.367 1.00 87.94 642 VAL A N 1
ATOM 4773 C CA . VAL A 1 642 ? 54.162 12.148 18.920 1.00 87.94 642 VAL A CA 1
ATOM 4774 C C . VAL A 1 642 ? 54.477 10.657 18.947 1.00 87.94 642 VAL A C 1
ATOM 4776 O O . VAL A 1 642 ? 55.508 10.232 18.424 1.00 87.94 642 VAL A O 1
ATOM 4779 N N . THR A 1 643 ? 53.568 9.861 19.505 1.00 91.31 643 THR A N 1
ATOM 4780 C CA . THR A 1 643 ? 53.601 8.396 19.440 1.00 91.31 643 THR A CA 1
ATOM 4781 C C . THR A 1 643 ? 52.380 7.887 18.685 1.00 91.31 643 THR A C 1
ATOM 4783 O O . THR A 1 643 ? 51.254 8.247 19.012 1.00 91.31 643 THR A O 1
ATOM 4786 N N . MET A 1 644 ? 52.596 7.038 17.684 1.00 91.38 644 MET A N 1
ATOM 4787 C CA . MET A 1 644 ? 51.551 6.338 16.944 1.00 91.38 644 MET A CA 1
ATOM 4788 C C . MET A 1 644 ? 51.634 4.844 17.247 1.00 91.38 644 MET A C 1
ATOM 4790 O O . MET A 1 644 ? 52.638 4.206 16.930 1.00 91.38 644 MET A O 1
ATOM 4794 N N . ARG A 1 645 ? 50.583 4.281 17.840 1.00 93.00 645 ARG A N 1
ATOM 4795 C CA . ARG A 1 645 ? 50.486 2.858 18.173 1.00 93.00 645 ARG A CA 1
ATOM 4796 C C . ARG A 1 645 ? 49.385 2.182 17.360 1.00 93.00 645 ARG A C 1
ATOM 4798 O O . ARG A 1 645 ? 48.258 2.668 17.347 1.00 93.00 645 ARG A O 1
ATOM 4805 N N . MET A 1 646 ? 49.691 1.080 16.679 1.00 92.88 646 MET A N 1
ATOM 4806 C CA . MET A 1 646 ? 48.741 0.390 15.791 1.00 92.88 646 MET A CA 1
ATOM 4807 C C . MET A 1 646 ? 49.048 -1.106 15.648 1.00 92.88 646 MET A C 1
ATOM 4809 O O . MET A 1 646 ? 50.181 -1.529 15.871 1.00 92.88 646 MET A O 1
ATOM 4813 N N . HIS A 1 647 ? 48.049 -1.901 15.254 1.00 93.25 647 HIS A N 1
ATOM 4814 C CA . HIS A 1 647 ? 48.254 -3.321 14.949 1.00 93.25 647 HIS A CA 1
ATOM 4815 C C . HIS A 1 647 ? 49.161 -3.492 13.716 1.00 93.25 647 HIS A C 1
ATOM 4817 O O . HIS A 1 647 ? 49.138 -2.662 12.800 1.00 93.25 647 HIS A O 1
ATOM 4823 N N . SER A 1 648 ? 49.947 -4.568 13.675 1.00 86.94 648 SER A N 1
ATOM 4824 C CA . SER A 1 648 ? 50.854 -4.907 12.566 1.00 86.94 648 SER A CA 1
ATOM 4825 C C . SER A 1 648 ? 50.158 -4.921 11.193 1.00 86.94 648 SER A C 1
ATOM 4827 O O . SER A 1 648 ? 50.640 -4.288 10.250 1.00 86.94 648 SER A O 1
ATOM 4829 N N . ASP A 1 649 ? 48.963 -5.508 11.098 1.00 85.25 649 ASP A N 1
ATOM 4830 C CA . ASP A 1 649 ? 48.170 -5.508 9.858 1.00 85.25 649 ASP A CA 1
ATOM 4831 C C . ASP A 1 649 ? 47.651 -4.119 9.479 1.00 85.25 649 ASP A C 1
ATOM 4833 O O . ASP A 1 649 ? 47.624 -3.757 8.300 1.00 85.25 649 ASP A O 1
ATOM 4837 N N . THR A 1 650 ? 47.290 -3.298 10.470 1.00 84.62 650 THR A N 1
ATOM 4838 C CA . THR A 1 650 ? 46.874 -1.906 10.251 1.00 84.62 650 THR A CA 1
ATOM 4839 C C . THR A 1 650 ? 48.029 -1.085 9.682 1.00 84.62 650 THR A C 1
ATOM 4841 O O . THR A 1 650 ? 47.832 -0.312 8.741 1.00 84.62 650 THR A O 1
ATOM 4844 N N . ALA A 1 651 ? 49.247 -1.289 10.193 1.00 86.88 651 ALA A N 1
ATOM 4845 C CA . ALA A 1 651 ? 50.454 -0.657 9.669 1.00 86.88 651 ALA A CA 1
ATOM 4846 C C . ALA A 1 651 ? 50.731 -1.081 8.222 1.00 86.88 651 ALA A C 1
ATOM 4848 O O . ALA A 1 651 ? 50.973 -0.233 7.359 1.00 86.88 651 ALA A O 1
ATOM 4849 N N . ARG A 1 652 ? 50.627 -2.380 7.926 1.00 86.38 652 ARG A N 1
ATOM 4850 C CA . ARG A 1 652 ? 50.795 -2.905 6.566 1.00 86.38 652 ARG A CA 1
ATOM 4851 C C . ARG A 1 652 ? 49.746 -2.332 5.607 1.00 86.38 652 ARG A C 1
ATOM 4853 O O . ARG A 1 652 ? 50.084 -1.860 4.521 1.00 86.38 652 ARG A O 1
ATOM 4860 N N . ALA A 1 653 ? 48.477 -2.294 6.012 1.00 83.19 653 ALA A N 1
ATOM 4861 C CA . ALA A 1 653 ? 47.388 -1.722 5.220 1.00 83.19 653 ALA A CA 1
ATOM 4862 C C . ALA A 1 653 ? 47.571 -0.217 4.960 1.00 83.19 653 ALA A C 1
ATOM 4864 O O . ALA A 1 653 ? 47.277 0.251 3.855 1.00 83.19 653 ALA A O 1
ATOM 4865 N N . PHE A 1 654 ? 48.083 0.530 5.943 1.00 85.56 654 PHE A N 1
ATOM 4866 C CA . PHE A 1 654 ? 48.442 1.939 5.787 1.00 85.56 654 PHE A CA 1
ATOM 4867 C C . PHE A 1 654 ? 49.498 2.127 4.693 1.00 85.56 654 PHE A C 1
ATOM 4869 O O . PHE A 1 654 ? 49.259 2.860 3.731 1.00 85.56 654 PHE A O 1
ATOM 4876 N N . TRP A 1 655 ? 50.629 1.423 4.782 1.00 85.44 655 TRP A N 1
ATOM 4877 C CA . TRP A 1 655 ? 51.720 1.586 3.819 1.00 85.44 655 TRP A CA 1
ATOM 4878 C C . TRP A 1 655 ? 51.385 1.061 2.414 1.00 85.44 655 TRP A C 1
ATOM 4880 O O . TRP A 1 655 ? 51.887 1.585 1.418 1.00 85.44 655 TRP A O 1
ATOM 4890 N N . LEU A 1 656 ? 50.463 0.098 2.305 1.00 84.06 656 LEU A N 1
ATOM 4891 C CA . LEU A 1 656 ? 49.907 -0.368 1.029 1.00 84.06 656 LEU A CA 1
ATOM 4892 C C . LEU A 1 656 ? 48.826 0.557 0.440 1.00 84.06 656 LEU A C 1
ATOM 4894 O O . LEU A 1 656 ? 48.282 0.244 -0.621 1.00 84.06 656 LEU A O 1
ATOM 4898 N N . GLN A 1 657 ? 48.518 1.684 1.093 1.00 83.31 657 GLN A N 1
ATOM 4899 C CA . GLN A 1 657 ? 47.452 2.622 0.713 1.00 83.31 657 GLN A CA 1
ATOM 4900 C C . GLN A 1 657 ? 46.055 1.975 0.655 1.00 83.31 657 GLN A C 1
ATOM 4902 O O . GLN A 1 657 ? 45.187 2.404 -0.104 1.00 83.31 657 GLN A O 1
ATOM 4907 N N . LYS A 1 658 ? 45.816 0.939 1.468 1.00 82.00 658 LYS A N 1
ATOM 4908 C CA . LYS A 1 658 ? 44.503 0.283 1.618 1.00 82.00 658 LYS A CA 1
ATOM 4909 C C . LYS A 1 658 ? 43.665 0.888 2.747 1.00 82.00 658 LYS A C 1
ATOM 4911 O O . LYS A 1 658 ? 42.548 0.444 2.992 1.00 82.00 658 LYS A O 1
ATOM 4916 N N . LEU A 1 659 ? 44.203 1.888 3.443 1.00 80.50 659 LEU A N 1
ATOM 4917 C CA . LEU A 1 659 ? 43.618 2.465 4.644 1.00 80.50 659 LEU A CA 1
ATOM 4918 C C . LEU A 1 659 ? 43.686 3.997 4.613 1.00 80.50 659 LEU A C 1
ATOM 4920 O O . LEU A 1 659 ? 44.699 4.588 4.245 1.00 80.50 659 LEU A O 1
ATOM 4924 N N . ASN A 1 660 ? 42.595 4.647 5.028 1.00 83.69 660 ASN A N 1
ATOM 4925 C CA . ASN A 1 660 ? 42.548 6.093 5.237 1.00 83.69 660 ASN A CA 1
ATOM 4926 C C . ASN A 1 660 ? 42.953 6.422 6.683 1.00 83.69 660 ASN A C 1
ATOM 4928 O O . ASN A 1 660 ? 42.244 6.060 7.622 1.00 83.69 660 ASN A O 1
ATOM 4932 N N . ILE A 1 661 ? 44.066 7.140 6.854 1.00 81.06 661 ILE A N 1
ATOM 4933 C CA . ILE A 1 661 ? 44.657 7.418 8.171 1.00 81.06 661 ILE A CA 1
ATOM 4934 C C . ILE A 1 661 ? 43.731 8.200 9.110 1.00 81.06 661 ILE A C 1
ATOM 4936 O O . ILE A 1 661 ? 43.621 7.849 10.281 1.00 81.06 661 ILE A O 1
ATOM 4940 N N . MET A 1 662 ? 43.001 9.203 8.610 1.00 81.00 662 MET A N 1
ATOM 4941 C CA . MET A 1 662 ? 42.087 9.988 9.449 1.00 81.00 662 MET A CA 1
ATOM 4942 C C . MET A 1 662 ? 40.909 9.138 9.923 1.00 81.00 662 MET A C 1
ATOM 4944 O O . MET A 1 662 ? 40.496 9.236 11.079 1.00 81.00 662 MET A O 1
ATOM 4948 N N . SER A 1 663 ? 40.399 8.255 9.058 1.00 77.62 663 SER A N 1
ATOM 4949 C CA . SER A 1 663 ? 39.363 7.302 9.453 1.00 77.62 663 SER A CA 1
ATOM 4950 C C . SER A 1 663 ? 39.872 6.298 10.487 1.00 77.62 663 SER A C 1
ATOM 4952 O O . SER A 1 663 ? 39.112 5.972 11.393 1.00 77.62 663 SER A O 1
ATOM 4954 N N . ALA A 1 664 ? 41.099 5.798 10.348 1.00 79.69 664 ALA A N 1
ATOM 4955 C CA . ALA A 1 664 ? 41.670 4.805 11.258 1.00 79.69 664 ALA A CA 1
ATOM 4956 C C . ALA A 1 664 ? 41.961 5.393 12.645 1.00 79.69 664 ALA A C 1
ATOM 4958 O O . ALA A 1 664 ? 41.662 4.763 13.654 1.00 79.69 664 ALA A O 1
ATOM 4959 N N . ILE A 1 665 ? 42.436 6.641 12.706 1.00 82.75 665 ILE A N 1
ATOM 4960 C CA . ILE A 1 665 ? 42.587 7.362 13.977 1.00 82.75 665 ILE A CA 1
ATOM 4961 C C . ILE A 1 665 ? 41.218 7.578 14.639 1.00 82.75 665 ILE A C 1
ATOM 4963 O O . ILE A 1 665 ? 41.051 7.298 15.821 1.00 82.75 665 ILE A O 1
ATOM 4967 N N . THR A 1 666 ? 40.206 8.012 13.875 1.00 78.50 666 THR A N 1
ATOM 4968 C CA . THR A 1 666 ? 38.845 8.246 14.404 1.00 78.50 666 THR A CA 1
ATOM 4969 C C . THR A 1 666 ? 38.201 6.972 14.964 1.00 78.50 666 THR A C 1
ATOM 4971 O O . THR A 1 666 ? 37.422 7.040 15.912 1.00 78.50 666 THR A O 1
ATOM 4974 N N . LYS A 1 667 ? 38.514 5.810 14.379 1.00 78.88 667 LYS A N 1
ATOM 4975 C CA . LYS A 1 667 ? 37.997 4.497 14.796 1.00 78.88 667 LYS A CA 1
ATOM 4976 C C . LYS A 1 667 ? 38.786 3.856 15.941 1.00 78.88 667 LYS A C 1
ATOM 4978 O O . LYS A 1 667 ? 38.302 2.893 16.522 1.00 78.88 667 LYS A O 1
ATOM 4983 N N . GLY A 1 668 ? 39.957 4.398 16.278 1.00 82.38 668 GLY A N 1
ATOM 4984 C CA . GLY A 1 668 ? 40.852 3.845 17.296 1.00 82.38 668 GLY A CA 1
ATOM 4985 C C . GLY A 1 668 ? 41.804 2.757 16.788 1.00 82.38 668 GLY A C 1
ATOM 4986 O O . GLY A 1 668 ? 42.571 2.224 17.582 1.00 82.38 668 GLY A O 1
ATOM 4987 N N . ASP A 1 669 ? 41.811 2.465 15.483 1.00 82.56 669 ASP A N 1
ATOM 4988 C CA . ASP A 1 669 ? 42.717 1.485 14.860 1.00 82.56 669 ASP A CA 1
ATOM 4989 C C . ASP A 1 669 ? 44.182 1.969 14.882 1.00 82.56 669 ASP A C 1
ATOM 4991 O O . ASP A 1 669 ? 45.124 1.173 14.873 1.00 82.56 669 ASP A O 1
ATOM 4995 N N . ILE A 1 670 ? 44.370 3.295 14.912 1.00 88.75 670 ILE A N 1
ATOM 4996 C CA . ILE A 1 670 ? 45.651 3.968 15.144 1.00 88.75 670 ILE A CA 1
ATOM 4997 C C . ILE A 1 670 ? 45.489 4.889 16.352 1.00 88.75 670 ILE A C 1
ATOM 4999 O O . ILE A 1 670 ? 44.804 5.911 16.286 1.00 88.75 670 ILE A O 1
ATOM 5003 N N . MET A 1 671 ? 46.152 4.548 17.450 1.00 89.31 671 MET A N 1
ATOM 5004 C CA . MET A 1 671 ? 46.198 5.365 18.657 1.00 89.31 671 MET A CA 1
ATOM 5005 C C . MET A 1 671 ? 47.313 6.401 18.521 1.00 89.31 671 MET A C 1
ATOM 5007 O O . MET A 1 671 ? 48.451 6.047 18.219 1.00 89.31 671 MET A O 1
ATOM 5011 N N . VAL A 1 672 ? 46.994 7.676 18.738 1.00 88.94 672 VAL A N 1
ATOM 5012 C CA . VAL A 1 672 ? 47.966 8.775 18.673 1.00 88.94 672 VAL A CA 1
ATOM 5013 C C . VAL A 1 672 ? 48.051 9.456 20.032 1.00 88.94 672 VAL A C 1
ATOM 5015 O O . VAL A 1 672 ? 47.052 9.961 20.538 1.00 88.94 672 VAL A O 1
ATOM 5018 N N . GLU A 1 673 ? 49.251 9.505 20.596 1.00 88.75 673 GLU A N 1
ATOM 5019 C CA . GLU A 1 673 ? 49.573 10.262 21.804 1.00 88.75 673 GLU A CA 1
ATOM 5020 C C . GLU A 1 673 ? 50.458 11.456 21.426 1.00 88.75 673 GLU A C 1
ATOM 5022 O O . GLU A 1 673 ? 51.442 11.298 20.705 1.00 88.75 673 GLU A O 1
ATOM 5027 N N . GLY A 1 674 ? 50.114 12.657 21.898 1.00 84.62 674 GLY A N 1
ATOM 5028 C CA . GLY A 1 674 ? 50.807 13.903 21.548 1.00 84.62 674 GLY A CA 1
ATOM 5029 C C . GLY A 1 674 ? 50.050 14.760 20.526 1.00 84.62 674 GLY A C 1
ATOM 5030 O O . GLY A 1 674 ? 48.832 14.649 20.371 1.00 84.62 674 GLY A O 1
ATOM 5031 N N . ASN A 1 675 ? 50.755 15.669 19.847 1.00 82.62 675 ASN A N 1
ATOM 5032 C CA . ASN A 1 675 ? 50.135 16.612 18.914 1.00 82.62 675 ASN A CA 1
ATOM 5033 C C . ASN A 1 675 ? 49.851 15.961 17.550 1.00 82.62 675 ASN A C 1
ATOM 5035 O O . ASN A 1 675 ? 50.710 15.904 16.673 1.00 82.62 675 ASN A O 1
ATOM 5039 N N . ILE A 1 676 ? 48.611 15.519 17.335 1.00 76.62 676 ILE A N 1
ATOM 5040 C CA . ILE A 1 676 ? 48.180 14.876 16.083 1.00 76.62 676 ILE A CA 1
ATOM 5041 C C . ILE A 1 676 ? 48.462 15.713 14.823 1.00 76.62 676 ILE A C 1
ATOM 5043 O O . ILE A 1 676 ? 48.756 15.152 13.768 1.00 76.62 676 ILE A O 1
ATOM 5047 N N . ASN A 1 677 ? 48.430 17.047 14.920 1.00 80.44 677 ASN A N 1
ATOM 5048 C CA . ASN A 1 677 ? 48.692 17.922 13.775 1.00 80.44 677 ASN A CA 1
ATOM 5049 C C . ASN A 1 677 ? 50.149 17.828 13.304 1.00 80.44 677 ASN A C 1
ATOM 5051 O O . ASN A 1 677 ? 50.413 17.981 12.114 1.00 80.44 677 ASN A O 1
ATOM 5055 N N . GLU A 1 678 ? 51.083 17.531 14.210 1.00 79.50 678 GLU A N 1
ATOM 5056 C CA . GLU A 1 678 ? 52.489 17.296 13.869 1.00 79.50 678 GLU A CA 1
ATOM 5057 C C . GLU A 1 678 ? 52.663 15.956 13.146 1.00 79.50 678 GLU A C 1
ATOM 5059 O O . GLU A 1 678 ? 53.376 15.897 12.150 1.00 79.50 678 GLU A O 1
ATOM 5064 N N . ALA A 1 679 ? 51.933 14.911 13.552 1.00 74.88 679 ALA A N 1
ATOM 5065 C CA . ALA A 1 679 ? 51.916 13.621 12.854 1.00 74.88 679 ALA A CA 1
ATOM 5066 C C . ALA A 1 679 ? 51.368 13.750 11.420 1.00 74.88 679 ALA A C 1
ATOM 5068 O O . ALA A 1 679 ? 51.951 13.243 10.462 1.00 74.88 679 ALA A O 1
ATOM 5069 N N . VAL A 1 680 ? 50.251 14.468 11.263 1.00 78.88 680 VAL A N 1
ATOM 5070 C CA . VAL A 1 680 ? 49.594 14.682 9.963 1.00 78.88 680 VAL A CA 1
ATOM 5071 C C . VAL A 1 680 ? 50.454 15.547 9.036 1.00 78.88 680 VAL A C 1
ATOM 5073 O O . VAL A 1 680 ? 50.493 15.299 7.830 1.00 78.88 680 VAL A O 1
ATOM 5076 N N . ALA A 1 681 ? 51.196 16.517 9.578 1.00 79.25 681 ALA A N 1
ATOM 5077 C CA . ALA A 1 681 ? 52.091 17.375 8.802 1.00 79.25 681 ALA A CA 1
ATOM 5078 C C . ALA A 1 681 ? 53.256 16.613 8.140 1.00 79.25 681 ALA A C 1
ATOM 5080 O O . ALA A 1 681 ? 53.811 17.096 7.151 1.00 79.25 681 ALA A O 1
ATOM 5081 N N . LEU A 1 682 ? 53.606 15.422 8.640 1.00 79.25 682 LEU A N 1
ATOM 5082 C CA . LEU A 1 682 ? 54.657 14.569 8.076 1.00 79.25 682 LEU A CA 1
ATOM 5083 C C . LEU A 1 682 ? 54.181 13.710 6.895 1.00 79.25 682 LEU A C 1
ATOM 5085 O O . LEU A 1 682 ? 55.010 13.235 6.119 1.00 79.25 682 LEU A O 1
ATOM 5089 N N . LEU A 1 683 ? 52.866 13.532 6.711 1.00 81.44 683 LEU A N 1
ATOM 5090 C CA . LEU A 1 683 ? 52.311 12.648 5.677 1.00 81.44 683 LEU A CA 1
ATOM 5091 C C . LEU A 1 683 ? 52.769 12.984 4.250 1.00 81.44 683 LEU A C 1
ATOM 5093 O O . LEU A 1 683 ? 53.142 12.058 3.528 1.00 81.44 683 LEU A O 1
ATOM 5097 N N . PRO A 1 684 ? 52.823 14.263 3.825 1.00 84.50 684 PRO A N 1
ATOM 5098 C CA . PRO A 1 684 ? 53.333 14.606 2.501 1.00 84.50 684 PRO A CA 1
ATOM 5099 C C . PRO A 1 684 ? 54.804 14.211 2.306 1.00 84.50 684 PRO A C 1
ATOM 5101 O O . PRO A 1 684 ? 55.186 13.818 1.206 1.00 84.50 684 PRO A O 1
ATOM 5104 N N . ALA A 1 685 ? 55.621 14.288 3.363 1.00 84.25 685 ALA A N 1
ATOM 5105 C CA . ALA A 1 685 ? 57.050 13.979 3.305 1.00 84.25 685 ALA A CA 1
ATOM 5106 C C . ALA A 1 685 ? 57.324 12.476 3.155 1.00 84.25 685 ALA A C 1
ATOM 5108 O O . ALA A 1 685 ? 58.319 12.098 2.545 1.00 84.25 685 ALA A O 1
ATOM 5109 N N . ILE A 1 686 ? 56.439 11.620 3.671 1.00 85.50 686 ILE A N 1
ATOM 5110 C CA . ILE A 1 686 ? 56.605 10.159 3.637 1.00 85.50 686 ILE A CA 1
ATOM 5111 C C . ILE A 1 686 ? 55.875 9.480 2.468 1.00 85.50 686 ILE A C 1
ATOM 5113 O O . ILE A 1 686 ? 55.980 8.264 2.326 1.00 85.50 686 ILE A O 1
ATOM 5117 N N . MET A 1 687 ? 55.180 10.232 1.599 1.00 84.62 687 MET A N 1
ATOM 5118 C CA . MET A 1 687 ? 54.487 9.677 0.422 1.00 84.62 687 MET A CA 1
ATOM 5119 C C . MET A 1 687 ? 55.374 8.811 -0.491 1.00 84.62 687 MET A C 1
ATOM 5121 O O . MET A 1 687 ? 54.885 7.770 -0.942 1.00 84.62 687 MET A O 1
ATOM 5125 N N . PRO A 1 688 ? 56.657 9.155 -0.755 1.00 86.38 688 PRO A N 1
ATOM 5126 C CA . PRO A 1 688 ? 57.553 8.277 -1.517 1.00 86.38 688 PRO A CA 1
ATOM 5127 C C . PRO A 1 688 ? 57.710 6.884 -0.882 1.00 86.38 688 PRO A C 1
ATOM 5129 O O . PRO A 1 688 ? 57.903 5.889 -1.582 1.00 86.38 688 PRO A O 1
ATOM 5132 N N . GLY A 1 689 ? 57.532 6.793 0.439 1.00 83.25 689 GLY A N 1
ATOM 5133 C CA . GLY A 1 689 ? 57.573 5.551 1.199 1.00 83.25 689 GLY A CA 1
ATOM 5134 C C . GLY A 1 689 ? 56.499 4.536 0.821 1.00 83.25 689 GLY A C 1
ATOM 5135 O O . GLY A 1 689 ? 56.737 3.346 0.974 1.00 83.25 689 GLY A O 1
ATOM 5136 N N . PHE A 1 690 ? 55.355 4.942 0.261 1.00 86.75 690 PHE A N 1
ATOM 5137 C CA . PHE A 1 690 ? 54.317 3.978 -0.127 1.00 86.75 690 PHE A CA 1
ATOM 5138 C C . PHE A 1 690 ? 54.717 3.092 -1.312 1.00 86.75 690 PHE A C 1
ATOM 5140 O O . PHE A 1 690 ? 54.283 1.945 -1.402 1.00 86.75 690 PHE A O 1
ATOM 5147 N N . ALA A 1 691 ? 55.512 3.616 -2.249 1.00 83.56 691 ALA A N 1
ATOM 5148 C CA . ALA A 1 691 ? 56.047 2.816 -3.349 1.00 83.56 691 ALA A CA 1
ATOM 5149 C C . ALA A 1 691 ? 57.172 1.905 -2.843 1.00 83.56 691 ALA A C 1
ATOM 5151 O O . ALA A 1 691 ? 57.156 0.706 -3.104 1.00 83.56 691 ALA A O 1
ATOM 5152 N N . LEU A 1 692 ? 58.070 2.465 -2.029 1.00 84.62 692 LEU A N 1
ATOM 5153 C CA . LEU A 1 692 ? 59.185 1.751 -1.414 1.00 84.62 692 LEU A CA 1
ATOM 5154 C C . LEU A 1 692 ? 58.722 0.588 -0.525 1.00 84.62 692 LEU A C 1
ATOM 5156 O O . LEU A 1 692 ? 59.318 -0.485 -0.545 1.00 84.62 692 LEU A O 1
ATOM 5160 N N . PHE A 1 693 ? 57.643 0.773 0.237 1.00 84.50 693 PHE A N 1
ATOM 5161 C CA . PHE A 1 693 ? 57.122 -0.271 1.114 1.00 84.50 693 PHE A CA 1
ATOM 5162 C C . PHE A 1 693 ? 56.653 -1.489 0.319 1.00 84.50 693 PHE A C 1
ATOM 5164 O O . PHE A 1 693 ? 56.883 -2.605 0.756 1.00 84.50 693 PHE A O 1
ATOM 5171 N N . LYS A 1 694 ? 56.082 -1.306 -0.880 1.00 80.56 694 LYS A N 1
ATOM 5172 C CA . LYS A 1 694 ? 55.688 -2.428 -1.753 1.00 80.56 694 LYS A CA 1
ATOM 5173 C C . LYS A 1 694 ? 56.882 -3.270 -2.204 1.00 80.56 694 LYS A C 1
ATOM 5175 O O . LYS A 1 694 ? 56.722 -4.461 -2.429 1.00 80.56 694 LYS A O 1
ATOM 5180 N N . GLU A 1 695 ? 58.061 -2.666 -2.339 1.00 80.06 695 GLU A N 1
ATOM 5181 C CA . GLU A 1 695 ? 59.295 -3.381 -2.686 1.00 80.06 695 GLU A CA 1
ATOM 5182 C C . GLU A 1 695 ? 59.888 -4.124 -1.483 1.00 80.06 695 GLU A C 1
ATOM 5184 O O . GLU A 1 695 ? 60.484 -5.184 -1.651 1.00 80.06 695 GLU A O 1
ATOM 5189 N N . VAL A 1 696 ? 59.731 -3.575 -0.274 1.00 78.00 696 VAL A N 1
ATOM 5190 C CA . VAL A 1 696 ? 60.209 -4.197 0.971 1.00 78.00 696 VAL A CA 1
ATOM 5191 C C . VAL A 1 696 ? 59.266 -5.317 1.433 1.00 78.00 696 VAL A C 1
ATOM 5193 O O . VAL A 1 696 ? 59.748 -6.378 1.804 1.00 78.00 696 VAL A O 1
ATOM 5196 N N . ASP A 1 697 ? 57.950 -5.118 1.329 1.00 69.81 697 ASP A N 1
ATOM 5197 C CA . ASP A 1 697 ? 56.898 -6.095 1.666 1.00 69.81 697 ASP A CA 1
ATOM 5198 C C . ASP A 1 697 ? 56.857 -7.285 0.692 1.00 69.81 697 ASP A C 1
ATOM 5200 O O . ASP A 1 697 ? 56.401 -8.355 1.058 1.00 69.81 697 ASP A O 1
ATOM 5204 N N . ALA A 1 698 ? 57.341 -7.124 -0.546 1.00 58.91 698 ALA A N 1
ATOM 5205 C CA . ALA A 1 698 ? 57.436 -8.218 -1.520 1.00 58.91 698 ALA A CA 1
ATOM 5206 C C . ALA A 1 698 ? 58.705 -9.081 -1.367 1.00 58.91 698 ALA A C 1
ATOM 5208 O O . ALA A 1 698 ? 58.835 -10.098 -2.050 1.00 58.91 698 ALA A O 1
ATOM 5209 N N . GLY A 1 699 ? 59.668 -8.643 -0.547 1.00 51.81 699 GLY A N 1
ATOM 5210 C CA . GLY A 1 699 ? 60.955 -9.312 -0.333 1.00 51.81 699 GLY A CA 1
ATOM 5211 C C . GLY A 1 699 ? 61.169 -9.865 1.081 1.00 51.81 699 GLY A C 1
ATOM 5212 O O . GLY A 1 699 ? 62.209 -10.483 1.312 1.00 51.81 699 GLY A O 1
ATOM 5213 N N . ALA A 1 700 ? 60.227 -9.624 1.994 1.00 45.31 700 ALA A N 1
ATOM 5214 C CA . ALA A 1 700 ? 60.149 -10.172 3.349 1.00 45.31 700 ALA A CA 1
ATOM 5215 C C . ALA A 1 700 ? 59.000 -11.183 3.414 1.00 45.31 700 ALA A C 1
ATOM 5217 O O . ALA A 1 700 ? 59.144 -12.168 4.173 1.00 45.31 700 ALA A O 1
#

Mean predicted aligned error: 18.21 Å

Nearest PDB structures (foldseek):
  3bfj-assembly1_A  TM=9.660E-01  e=1.984E-28  Klebsiella pneumoniae
  3ox4-assembly2_C  TM=9.507E-01  e=1.297E-27  Zymomonas mobilis
  4fr2-assembly1_A-2  TM=9.634E-01  e=4.810E-27  Oenococcus oeni ATCC BAA-1163
  6jkp-assembly1_A  TM=8.981E-01  e=1.363E-23  Bifidobacterium catenulatum PV20-2
  5yvr-assembly1_A-2  TM=8.588E-01  e=6.286E-23  candidate division MSBL1 archaeon SCGC-AAA259E19

Sequence (700 aa):
MDTLDYFEFIATPRTVYGPGSLERIGKVCQRLGCKKPFLVIDRVFVDAGTDKIIEKSMAAEGMPVCGTLTDIPPDSDLEIISKGYEQAAAAGADMLVALGGGSTLDTAKGLRVMLGMGGTLPEGVNVITKPLPPLVAVPTTAGTGSEATTAAVIRDKARGLKLGFTDPALIPSIALLDPKLTVTMPQSITAGTGMDAMAHAVESLHSTNSQHMSRGLALQAIRLIARSLPRALEDGGDLEARGEMMLAANMAGLAFSNTLVGMAHAAAHAAGAAFRIPHGTACGLFLPYVMEFNLDVSKGAYAEAARALGIDTTGMGDLEAARAAVSAIRNLHLDAGLPPSLEKAGVPRDGIETIMEKALKDGSMITNPKQPTPVQMKAFLTKVWLGEPPCGAHAPAVDEERKQAAQPPKPEQKKPAAKPADDIAPLDLSLDQMYAYYSKLFNALIEMPPVAQALAKSGIIVQFAYSNEKWDKEALFTIDCSGGGIKLYTAGDGPAPQVAMRMSSDTAHRFWLQKLDLMTAINKQDIVLQGNLNEVMGLLPSILPGFAIYAQLEKERAEKGVPVEQPAEQPVTEEQMLATIRAFSEKLFSLPEVAAPLRKSGIRIRFSYFNETWNNDVVLTADCGQDPIAVDFGPTSIEPVVTMRMHSDTARAFWLQKLNIMSAITKGDIMVEGNINEAVALLPAIMPGFALFKEVDAGA

pLDDT: mean 87.35, std 15.14, range [23.59, 98.94]

Secondary structure (DSSP, 8-state):
----S-------SEEEE-TTGGGGHHHHHGGG--S-EEEEE-HHHHHTTHHHHHHHHHHHTT----EEE--PPSS-BHHHHHHHHHHHHHHT-SEEEEEESHHHHHHHHHHHHHHHHTS----EES---SPPPPEEEEESSSSS-GGG-SEEEEEETTTTEEEEEE-GGGS-SEEEE-GGGTTT--HHHHHHHHHHHHHHHHHHHHSTT--HHHHHHHHHHHHHHHHHHHHHHH-TT-HHHHHHHHHHHHHHHHHHHHH---HHHHHHHHHHHHH---HHHHHHHHHHHHHHHTHHHHHHHHHHHHHHTT---TT--HHHHHHHHHHHHHHHHHHTT--SSTTTTT--TTHHHHHHHHHTT-GGGGG-SSPPPHHHHHHHHHHHHHTPPTTGGGSPP--GGGGSSS-----------PPPPPSS------HHHHHHHHHHHHHHHHHSHHHHHHHHHH--EEEEEEE-TT-SS-EEEEEE-TTSS-EEEETT-SPPPSEEEEEEHHHHHHHHTT-S-HHHHHHTTSEEEES-HHHHHHHHHHHTHHHHHHHHHHHHHHHH-S------PPPPPHHHHHHHHHHHHHHHHH-HHHHHHHHHHT-EEEEEEE-TT-SS-EEEEEETTSSSPEEEESS-S---SEEEEEEHHHHHHHHTT-S-HHHHHHHTSEEEEE-HHHHHHTHHHHTTHHHHHHHHHTT-